Protein AF-A0A090X0Y0-F1 (afdb_monomer)

Foldseek 3Di:
DQDAPLLVVLLCQLLDDPPVSVVVSLVVLLLHLLQAPVSLVSLLVSVVVVNPSSLVSLVSLLLLVNQVVFDADDQKAKEFEDELEEFEDELCLQQNPVCLLCLLVLVVRLCCHRNNPVVSLVVLVVLCVVCVRHFYEYEHENYEYHPDKLELSSVLSQQLRGFADPDPVDPSGGAAGHYEYLQWYQPQVLVSNQQQLYFTFNQVQKDFDADPVRDGDADPVRHTDIDGNDDNPGGQMWMQRLVQQFIGRVPDTRDRNVVRNDQLSSSSNSVSGNLSVLSSVVSSVSSCVSVVHDRDPNGDDWDFDADPPFFAFLLQVLCQVFFDPDDPPTRGHFQTWTKGFAAEEEEEQSQLSVLLVLLVVSNQQAFDPSHLAYEYADAPCPVVCDPSCVVRVLVSQVSCVRNPHQYQADNVRLFDRWNFARQVLVLLLQQAQSHEYEYCTLLQAFQRHKGFHHHSNQSSCCGRHSMGIDGSFFEEEEAEDDDADPPDDVLQLLLLLLVQVCVVVVNDLPQAAGEYEYEPQQDARLRCSLNQSCSSLSNHRYYYYQHALVSSLVNLVSSLVVLVVCVVSVSQGPVRSSVSSNVVNVVNSVCCVVVVDHGRGIDPRHDHPYYGYRYSVVSDAGKDQDQPQVPPPPNSGHGSSDIDGPVVCVPVDDDQEAEAEDSSDGQVPVVVVVVVVLVVCCVVPVHDDDPHYYHYYYSGD

pLDDT: mean 91.59, std 5.93, range [47.84, 98.5]

Structure (mmCIF, N/CA/C/O backbone):
data_AF-A0A090X0Y0-F1
#
_entry.id   AF-A0A090X0Y0-F1
#
loop_
_atom_site.group_PDB
_atom_site.id
_atom_site.type_symbol
_atom_site.label_atom_id
_atom_site.label_alt_id
_atom_site.label_comp_id
_atom_site.label_asym_id
_atom_site.label_entity_id
_atom_site.label_seq_id
_atom_site.pdbx_PDB_ins_code
_atom_site.Cartn_x
_atom_site.Cartn_y
_atom_site.Cartn_z
_atom_site.occupancy
_atom_site.B_iso_or_equiv
_atom_site.auth_seq_id
_atom_site.auth_comp_id
_atom_site.auth_asym_id
_atom_site.auth_atom_id
_atom_site.pdbx_PDB_model_num
ATOM 1 N N . MET A 1 1 ? -15.970 -12.030 19.767 1.00 79.31 1 MET A N 1
ATOM 2 C CA . MET A 1 1 ? -15.749 -12.427 18.359 1.00 79.31 1 MET A CA 1
ATOM 3 C C . MET A 1 1 ? -15.443 -11.241 17.439 1.00 79.31 1 MET A C 1
ATOM 5 O O . MET A 1 1 ? -14.997 -11.491 16.335 1.00 79.31 1 MET A O 1
ATOM 9 N N . LYS A 1 2 ? -15.558 -9.979 17.900 1.00 79.19 2 LYS A N 1
ATOM 10 C CA . LYS A 1 2 ? -15.123 -8.739 17.215 1.00 79.19 2 LYS A CA 1
ATOM 11 C C . LYS A 1 2 ? -15.858 -8.368 15.909 1.00 79.19 2 LYS A C 1
ATOM 13 O O . LYS A 1 2 ? -15.887 -7.185 15.596 1.00 79.19 2 LYS A O 1
ATOM 18 N N . GLY A 1 3 ? -16.464 -9.317 15.192 1.00 86.75 3 GLY A N 1
ATOM 19 C CA . GLY A 1 3 ? -17.208 -9.067 13.952 1.00 86.75 3 GLY A CA 1
ATOM 20 C C . GLY A 1 3 ? -17.919 -10.309 13.392 1.00 86.75 3 GLY A C 1
ATOM 21 O O . GLY A 1 3 ? -17.989 -11.353 14.056 1.00 86.75 3 GLY A O 1
ATOM 22 N N . GLY A 1 4 ? -18.439 -10.194 12.167 1.00 87.75 4 GLY A N 1
ATOM 23 C CA . GLY A 1 4 ? -18.941 -11.314 11.360 1.00 87.75 4 GLY A CA 1
ATOM 24 C C . GLY A 1 4 ? -20.274 -11.877 11.854 1.00 87.75 4 GLY A C 1
ATOM 25 O O . GLY A 1 4 ? -21.105 -11.099 12.313 1.00 87.75 4 GLY A O 1
ATOM 26 N N . PRO A 1 5 ? -20.477 -13.213 11.858 1.00 89.00 5 PRO A N 1
ATOM 27 C CA . PRO A 1 5 ? -21.743 -13.826 12.287 1.00 89.00 5 PRO A CA 1
ATOM 28 C C . PRO A 1 5 ? -22.189 -13.429 13.702 1.00 89.00 5 PRO A C 1
ATOM 30 O O . PRO A 1 5 ? -23.363 -13.506 14.047 1.00 89.00 5 PRO A O 1
ATOM 33 N N . SER A 1 6 ? -21.249 -12.992 14.549 1.00 92.31 6 SER A N 1
ATOM 34 C CA . SER A 1 6 ? -21.590 -12.489 15.880 1.00 92.31 6 SER A CA 1
ATOM 35 C C . SER A 1 6 ? -22.345 -11.158 15.857 1.00 92.31 6 SER A C 1
ATOM 37 O O . SER A 1 6 ? -23.124 -10.918 16.772 1.00 92.31 6 SER A O 1
ATOM 39 N N . ILE A 1 7 ? -22.142 -10.312 14.841 1.00 94.00 7 ILE A N 1
ATOM 40 C CA . ILE A 1 7 ? -22.834 -9.024 14.701 1.00 94.00 7 ILE A CA 1
ATOM 41 C C . ILE A 1 7 ? -24.301 -9.245 14.353 1.00 94.00 7 ILE A C 1
ATOM 43 O O . ILE A 1 7 ? -25.148 -8.650 15.007 1.00 94.00 7 ILE A O 1
ATOM 47 N N . GLU A 1 8 ? -24.594 -10.155 13.424 1.00 91.50 8 GLU A N 1
ATOM 48 C CA . GLU A 1 8 ? -25.963 -10.542 13.061 1.00 91.50 8 GLU A CA 1
ATOM 49 C C . GLU A 1 8 ? -26.760 -10.972 14.301 1.00 91.50 8 GLU A C 1
ATOM 51 O O . GLU A 1 8 ? -27.770 -10.362 14.644 1.00 91.50 8 GLU A O 1
ATOM 56 N N . VAL A 1 9 ? -26.230 -11.934 15.066 1.00 94.56 9 VAL A N 1
ATOM 57 C CA . VAL A 1 9 ? -26.879 -12.406 16.299 1.00 94.56 9 VAL A CA 1
ATOM 58 C C . VAL A 1 9 ? -27.005 -11.285 17.333 1.00 94.56 9 VAL A C 1
ATOM 60 O O . VAL A 1 9 ? -28.025 -11.174 18.006 1.00 94.56 9 VAL A O 1
ATOM 63 N N . LEU A 1 10 ? -25.982 -10.443 17.495 1.00 96.19 10 LEU A N 1
ATOM 64 C CA . LEU A 1 10 ? -26.043 -9.334 18.445 1.00 96.19 10 LEU A CA 1
ATOM 65 C C . LEU A 1 10 ? -27.097 -8.293 18.054 1.00 96.19 10 LEU A C 1
ATOM 67 O O . LEU A 1 10 ? -27.764 -7.774 18.946 1.00 96.19 10 LEU A O 1
ATOM 71 N N . LEU A 1 11 ? -27.255 -7.991 16.764 1.00 95.94 11 LEU A N 1
ATOM 72 C CA . LEU A 1 11 ? -28.286 -7.081 16.265 1.00 95.94 11 LEU A CA 1
ATOM 73 C C . LEU A 1 11 ? -29.681 -7.666 16.484 1.00 95.94 11 LEU A C 1
ATOM 75 O O . LEU A 1 11 ? -30.538 -6.969 17.022 1.00 95.94 11 LEU A O 1
ATOM 79 N N . ASP A 1 12 ? -29.884 -8.947 16.174 1.00 95.19 12 ASP A N 1
ATOM 80 C CA . ASP A 1 12 ? -31.152 -9.640 16.424 1.00 95.19 12 ASP A CA 1
ATOM 81 C C . ASP A 1 12 ? -31.543 -9.595 17.905 1.00 95.19 12 ASP A C 1
ATOM 83 O O . ASP A 1 12 ? -32.683 -9.285 18.256 1.00 95.19 12 ASP A O 1
ATOM 87 N N . LEU A 1 13 ? -30.583 -9.857 18.796 1.00 96.75 13 LEU A N 1
ATOM 88 C CA . LEU A 1 13 ? -30.806 -9.803 20.239 1.00 96.75 13 LEU A CA 1
ATOM 89 C C . LEU A 1 13 ? -31.052 -8.371 20.733 1.00 96.75 13 LEU A C 1
ATOM 91 O O . LEU A 1 13 ? -31.944 -8.160 21.551 1.00 96.75 13 LEU A O 1
ATOM 95 N N . ALA A 1 14 ? -30.299 -7.386 20.234 1.00 96.56 14 ALA A N 1
ATOM 96 C CA . ALA A 1 14 ? -30.431 -5.979 20.618 1.00 96.56 14 ALA A CA 1
ATOM 97 C C . ALA A 1 14 ? -31.755 -5.351 20.158 1.00 96.56 14 ALA A C 1
ATOM 99 O O . ALA A 1 14 ? -32.269 -4.444 20.812 1.00 96.56 14 ALA A O 1
ATOM 100 N N . LEU A 1 15 ? -32.308 -5.826 19.041 1.00 95.12 15 LEU A N 1
ATOM 101 C CA . LEU A 1 15 ? -33.570 -5.348 18.477 1.00 95.12 15 LEU A CA 1
ATOM 102 C C . LEU A 1 15 ? -34.778 -6.215 18.877 1.00 95.12 15 LEU A C 1
ATOM 104 O O . LEU A 1 15 ? -35.900 -5.906 18.473 1.00 95.12 15 LEU A O 1
ATOM 108 N N . GLY A 1 16 ? -34.557 -7.269 19.668 1.00 93.00 16 GLY A N 1
ATOM 109 C CA . GLY A 1 16 ? -35.581 -8.199 20.139 1.00 93.00 16 GLY A CA 1
ATOM 110 C C . GLY A 1 16 ? -36.466 -7.668 21.276 1.00 93.00 16 GLY A C 1
ATOM 111 O O . GLY A 1 16 ? -36.312 -6.550 21.763 1.00 93.00 16 GLY A O 1
ATOM 112 N N . GLU A 1 17 ? -37.418 -8.501 21.713 1.00 91.50 17 GLU A N 1
ATOM 113 C CA . GLU A 1 17 ? -38.433 -8.127 22.715 1.00 91.50 17 GLU A CA 1
ATOM 114 C C . GLU A 1 17 ? -37.970 -8.283 24.178 1.00 91.50 17 GLU A C 1
ATOM 116 O O . GLU A 1 17 ? -38.522 -7.637 25.072 1.00 91.50 17 GLU A O 1
ATOM 121 N N . ASP A 1 18 ? -36.968 -9.130 24.452 1.00 95.50 18 ASP A N 1
ATOM 122 C CA . ASP A 1 18 ? -36.438 -9.317 25.809 1.00 95.50 18 ASP A CA 1
ATOM 123 C C . ASP A 1 18 ? -35.513 -8.153 26.183 1.00 95.50 18 ASP A C 1
ATOM 125 O O . ASP A 1 18 ? -34.353 -8.093 25.775 1.00 95.50 18 ASP A O 1
ATOM 129 N N . ALA A 1 19 ? -36.030 -7.230 26.994 1.00 92.44 19 ALA A N 1
ATOM 130 C CA . ALA A 1 19 ? -35.329 -6.006 27.369 1.00 92.44 19 ALA A CA 1
ATOM 131 C C . ALA A 1 19 ? -33.982 -6.239 28.081 1.00 92.44 19 ALA A C 1
ATOM 133 O O . ALA A 1 19 ? -33.078 -5.414 27.943 1.00 92.44 19 ALA A O 1
ATOM 134 N N . ALA A 1 20 ? -33.831 -7.327 28.847 1.00 94.94 20 ALA A N 1
ATOM 135 C CA . ALA A 1 20 ? -32.579 -7.607 29.550 1.00 94.94 20 ALA A CA 1
ATOM 136 C C . ALA A 1 20 ? -31.503 -8.071 28.563 1.00 94.94 20 ALA A C 1
ATOM 138 O O . ALA A 1 20 ? -30.387 -7.549 28.564 1.00 94.94 20 ALA A O 1
ATOM 139 N N . ILE A 1 21 ? -31.870 -8.993 27.672 1.00 96.50 21 ILE A N 1
ATOM 140 C CA . ILE A 1 21 ? -30.974 -9.501 26.629 1.00 96.50 21 ILE A CA 1
ATOM 141 C C . ILE A 1 21 ? -30.626 -8.392 25.631 1.00 96.50 21 ILE A C 1
ATOM 143 O O . ILE A 1 21 ? -29.461 -8.250 25.255 1.00 96.50 21 ILE A O 1
ATOM 147 N N . ALA A 1 22 ? -31.604 -7.567 25.253 1.00 96.31 22 ALA A N 1
ATOM 148 C CA . ALA A 1 22 ? -31.400 -6.453 24.340 1.00 96.31 22 ALA A CA 1
ATOM 149 C C . ALA A 1 22 ? -30.392 -5.433 24.891 1.00 96.31 22 ALA A C 1
ATOM 151 O O . ALA A 1 22 ? -29.490 -5.001 24.172 1.00 96.31 22 ALA A O 1
ATOM 152 N N . ALA A 1 23 ? -30.487 -5.096 26.182 1.00 95.69 23 ALA A N 1
ATOM 153 C CA . ALA A 1 23 ? -29.551 -4.184 26.837 1.00 95.69 23 ALA A CA 1
ATOM 154 C C . ALA A 1 23 ? -28.119 -4.752 26.901 1.00 95.69 23 ALA A C 1
ATOM 156 O O . ALA A 1 23 ? -27.151 -4.032 26.635 1.00 95.69 23 ALA A O 1
ATOM 157 N N . ASP A 1 24 ? -27.970 -6.043 27.211 1.00 97.06 24 ASP A N 1
ATOM 158 C CA . ASP A 1 24 ? -26.662 -6.706 27.237 1.00 97.06 24 ASP A CA 1
ATOM 159 C C . ASP A 1 24 ? -26.039 -6.794 25.835 1.00 97.06 24 ASP A C 1
ATOM 161 O O . ASP A 1 24 ? -24.852 -6.493 25.662 1.00 97.06 24 ASP A O 1
ATOM 165 N N . ALA A 1 25 ? -26.837 -7.125 24.816 1.00 97.12 25 ALA A N 1
ATOM 166 C CA . ALA A 1 25 ? -26.396 -7.150 23.424 1.00 97.12 25 ALA A CA 1
ATOM 167 C C . ALA A 1 25 ? -25.976 -5.752 22.942 1.00 97.12 25 ALA A C 1
ATOM 169 O O . ALA A 1 25 ? -24.891 -5.593 22.374 1.00 97.12 25 ALA A O 1
ATOM 170 N N . ALA A 1 26 ? -26.766 -4.720 23.256 1.00 96.81 26 ALA A N 1
ATOM 171 C CA . ALA A 1 26 ? -26.442 -3.335 22.936 1.00 96.81 26 ALA A CA 1
ATOM 172 C C . ALA A 1 26 ? -25.115 -2.900 23.574 1.00 96.81 26 ALA A C 1
ATOM 174 O O . ALA A 1 26 ? -24.268 -2.300 22.913 1.00 96.81 26 ALA A O 1
ATOM 175 N N . LYS A 1 27 ? -24.875 -3.260 24.842 1.00 96.56 27 LYS A N 1
ATOM 176 C CA . LYS A 1 27 ? -23.608 -2.968 25.530 1.00 96.56 27 LYS A CA 1
ATOM 177 C C . LYS A 1 27 ? -22.401 -3.568 24.805 1.00 96.56 27 LYS A C 1
ATOM 179 O O . LYS A 1 27 ? -21.358 -2.918 24.740 1.00 96.56 27 LYS A O 1
ATOM 184 N N . VAL A 1 28 ? -22.530 -4.778 24.259 1.00 96.06 28 VAL A N 1
ATOM 185 C CA . VAL A 1 28 ? -21.469 -5.404 23.457 1.00 96.06 28 VAL A CA 1
ATOM 186 C C . VAL A 1 28 ? -21.322 -4.691 22.112 1.00 96.06 28 VAL A C 1
ATOM 188 O O . VAL A 1 28 ? -20.202 -4.322 21.761 1.00 96.06 28 VAL A O 1
ATOM 191 N N . LEU A 1 29 ? -22.418 -4.427 21.395 1.00 96.38 29 LEU A N 1
ATOM 192 C CA . LEU A 1 29 ? -22.418 -3.737 20.096 1.00 96.38 29 LEU A CA 1
ATOM 193 C C . LEU A 1 29 ? -21.731 -2.368 20.140 1.00 96.38 29 LEU A C 1
ATOM 195 O O . LEU A 1 29 ? -20.965 -2.050 19.234 1.00 96.38 29 LEU A O 1
ATOM 199 N N . LYS A 1 30 ? -21.893 -1.602 21.225 1.00 96.19 30 LYS A N 1
ATOM 200 C CA . LYS A 1 30 ? -21.203 -0.310 21.428 1.00 96.19 30 LYS A CA 1
ATOM 201 C C . LYS A 1 30 ? -19.676 -0.397 21.454 1.00 96.19 30 LYS A C 1
ATOM 203 O O . LYS A 1 30 ? -19.008 0.628 21.397 1.00 96.19 30 LYS A O 1
ATOM 208 N N . THR A 1 31 ? -19.116 -1.600 21.583 1.00 94.00 31 THR A N 1
ATOM 209 C CA . THR A 1 31 ? -17.665 -1.855 21.548 1.00 94.00 31 THR A CA 1
ATOM 210 C C . THR A 1 31 ? -17.191 -2.434 20.212 1.00 94.00 31 THR A C 1
ATOM 212 O O . THR A 1 31 ? -15.993 -2.651 20.037 1.00 94.00 31 THR A O 1
ATOM 215 N N . GLN A 1 32 ? -18.110 -2.715 19.282 1.00 94.31 32 GLN A N 1
ATOM 216 C CA . GLN A 1 32 ? -17.809 -3.295 17.974 1.00 94.31 32 GLN A CA 1
ATOM 217 C C . GLN A 1 32 ? -17.680 -2.199 16.911 1.00 94.31 32 GLN A C 1
ATOM 219 O O . GLN A 1 32 ? -18.336 -1.164 16.993 1.00 94.31 32 GLN A O 1
ATOM 224 N N . VAL A 1 33 ? -16.829 -2.448 15.913 1.00 93.19 33 VAL A N 1
ATOM 225 C CA . VAL A 1 33 ? -16.537 -1.502 14.816 1.00 93.19 33 VAL A CA 1
ATOM 226 C C . VAL A 1 33 ? -16.743 -2.099 13.426 1.00 93.19 33 VAL A C 1
ATOM 228 O O . VAL A 1 33 ? -16.936 -1.352 12.474 1.00 93.19 33 VAL A O 1
ATOM 231 N N . PHE A 1 34 ? -16.723 -3.427 13.296 1.00 93.00 34 PHE A N 1
ATOM 232 C CA . PHE A 1 34 ? -16.919 -4.126 12.025 1.00 93.00 34 PHE A CA 1
ATOM 233 C C . PHE A 1 34 ? -18.411 -4.319 11.736 1.00 93.00 34 PHE A C 1
ATOM 235 O O . PHE A 1 34 ? -18.904 -5.444 11.722 1.00 93.00 34 PHE A O 1
ATOM 242 N N . LEU A 1 35 ? -19.118 -3.198 11.583 1.00 91.62 35 LEU A N 1
ATOM 243 C CA . LEU A 1 35 ? -20.487 -3.146 11.078 1.00 91.62 35 LEU A CA 1
ATOM 244 C C . LEU A 1 35 ? -20.434 -2.651 9.631 1.00 91.62 35 LEU A C 1
ATOM 246 O O . LEU A 1 35 ? -19.847 -1.601 9.353 1.00 91.62 35 LEU A O 1
ATOM 250 N N . TYR A 1 36 ? -21.036 -3.415 8.728 1.00 89.62 36 TYR A N 1
ATOM 251 C CA . TYR A 1 36 ? -21.059 -3.138 7.294 1.00 89.62 36 TYR A CA 1
ATOM 252 C C . TYR A 1 36 ? -22.381 -2.478 6.877 1.00 89.62 36 TYR A C 1
ATOM 254 O O . TYR A 1 36 ? -23.252 -2.187 7.697 1.00 89.62 36 TYR A O 1
ATOM 262 N N . GLU A 1 37 ? -22.538 -2.204 5.585 1.00 86.44 37 GLU A N 1
ATOM 263 C CA . GLU A 1 37 ? -23.685 -1.493 5.017 1.00 86.44 37 GLU A CA 1
ATOM 264 C C . GLU A 1 37 ? -25.023 -2.149 5.388 1.00 86.44 37 GLU A C 1
ATOM 266 O O . GLU A 1 37 ? -25.970 -1.448 5.747 1.00 86.44 37 GLU A O 1
ATOM 271 N N . ALA A 1 38 ? -25.097 -3.483 5.352 1.00 88.50 38 ALA A N 1
ATOM 272 C CA . ALA A 1 38 ? -26.302 -4.227 5.719 1.00 88.50 38 ALA A CA 1
ATOM 273 C C . ALA A 1 38 ? -26.652 -4.069 7.210 1.00 88.50 38 ALA A C 1
ATOM 275 O O . ALA A 1 38 ? -27.807 -3.805 7.547 1.00 88.50 38 ALA A O 1
ATOM 276 N N . ASP A 1 39 ? -25.652 -4.148 8.091 1.00 92.88 39 ASP A N 1
ATOM 277 C CA . ASP A 1 39 ? -25.814 -3.971 9.539 1.00 92.88 39 ASP A CA 1
ATOM 278 C C . ASP A 1 39 ? -26.320 -2.559 9.866 1.00 92.88 39 ASP A C 1
ATOM 280 O O . ASP A 1 39 ? -27.247 -2.365 10.657 1.00 92.88 39 ASP A O 1
ATOM 284 N N . MET A 1 40 ? -25.746 -1.554 9.199 1.00 92.50 40 MET A N 1
ATOM 285 C CA . MET A 1 40 ? -26.144 -0.158 9.367 1.00 92.50 40 MET A CA 1
ATOM 286 C C . MET A 1 40 ? -27.544 0.120 8.820 1.00 92.50 40 MET A C 1
ATOM 288 O O . MET A 1 40 ? -28.292 0.876 9.440 1.00 92.50 40 MET A O 1
ATOM 292 N N . ALA A 1 41 ? -27.935 -0.520 7.715 1.00 93.19 41 ALA A N 1
ATOM 293 C CA . ALA A 1 41 ? -29.291 -0.424 7.184 1.00 93.19 41 ALA A CA 1
ATOM 294 C C . ALA A 1 41 ? -30.330 -1.032 8.144 1.00 93.19 41 ALA A C 1
ATOM 296 O O . ALA A 1 41 ? -31.419 -0.476 8.307 1.00 93.19 41 ALA A O 1
ATOM 297 N N . LEU A 1 42 ? -30.005 -2.140 8.822 1.00 94.75 42 LEU A N 1
ATOM 298 C CA . LEU A 1 42 ? -30.867 -2.721 9.859 1.00 94.75 42 LEU A CA 1
ATOM 299 C C . LEU A 1 42 ? -31.067 -1.751 11.032 1.00 94.75 42 LEU A C 1
ATOM 301 O O . LEU A 1 42 ? -32.206 -1.510 11.441 1.00 94.75 42 LEU A O 1
ATOM 305 N N . LEU A 1 43 ? -29.984 -1.141 11.526 1.00 96.31 43 LEU A N 1
ATOM 306 C CA . LEU A 1 43 ? -30.052 -0.132 12.588 1.00 96.31 43 LEU A CA 1
ATOM 307 C C . LEU A 1 43 ? -30.850 1.107 12.166 1.00 96.31 43 LEU A C 1
ATOM 309 O O . LEU A 1 43 ? -31.672 1.596 12.941 1.00 96.31 43 LEU A O 1
ATOM 313 N N . GLU A 1 44 ? -30.657 1.594 10.938 1.00 97.06 44 GLU A N 1
ATOM 314 C CA . GLU A 1 44 ? -31.409 2.723 10.387 1.00 97.06 44 GLU A CA 1
ATOM 315 C C . GLU A 1 44 ? -32.913 2.422 10.320 1.00 97.06 44 GLU A C 1
ATOM 317 O O . GLU A 1 44 ? -33.732 3.239 10.748 1.00 97.06 44 GLU A O 1
ATOM 322 N N . ASN A 1 45 ? -33.289 1.241 9.826 1.00 97.06 45 ASN A N 1
ATOM 323 C CA . ASN A 1 45 ? -34.686 0.823 9.742 1.00 97.06 45 ASN A CA 1
ATOM 324 C C . ASN A 1 45 ? -35.328 0.710 11.131 1.00 97.06 45 ASN A C 1
ATOM 326 O O . ASN A 1 45 ? -36.434 1.211 11.343 1.00 97.06 45 ASN A O 1
ATOM 330 N N . ALA A 1 46 ? -34.626 0.108 12.094 1.00 96.75 46 ALA A N 1
ATOM 331 C CA . ALA A 1 46 ? -35.105 -0.008 13.468 1.00 96.75 46 ALA A CA 1
ATOM 332 C C . ALA A 1 46 ? -35.238 1.362 14.155 1.00 96.75 46 ALA A C 1
ATOM 334 O O . ALA A 1 46 ? -36.225 1.618 14.849 1.00 96.75 46 ALA A O 1
ATOM 335 N N . TYR A 1 47 ? -34.287 2.269 13.922 1.00 97.31 47 TYR A N 1
ATOM 336 C CA . TYR A 1 47 ? -34.349 3.646 14.406 1.00 97.31 47 TYR A CA 1
ATOM 337 C C . TYR A 1 47 ? -35.560 4.395 13.839 1.00 97.31 47 TYR A C 1
ATOM 339 O O . TYR A 1 47 ? -36.335 4.975 14.601 1.00 97.31 47 TYR A O 1
ATOM 347 N N . LYS A 1 48 ? -35.792 4.310 12.522 1.00 96.38 48 LYS A N 1
ATOM 348 C CA . LYS A 1 48 ? -36.968 4.902 11.859 1.00 96.38 48 LYS A CA 1
ATOM 349 C C . LYS A 1 48 ? -38.291 4.303 12.348 1.00 96.38 48 LYS A C 1
ATOM 351 O O . LYS A 1 48 ? -39.305 4.995 12.346 1.00 96.38 48 LYS A O 1
ATOM 356 N N . ALA A 1 49 ? -38.281 3.051 12.805 1.00 96.44 49 ALA A N 1
ATOM 357 C CA . ALA A 1 49 ? -39.423 2.398 13.446 1.00 96.44 49 ALA A CA 1
ATOM 358 C C . ALA A 1 49 ? -39.621 2.792 14.928 1.00 96.44 49 ALA A C 1
ATOM 360 O O . ALA A 1 49 ? -40.577 2.340 15.556 1.00 96.44 49 ALA A O 1
ATOM 361 N N . GLY A 1 50 ? -38.753 3.637 15.496 1.00 95.62 50 GLY A N 1
ATOM 362 C CA . GLY A 1 50 ? -38.856 4.128 16.872 1.00 95.62 50 GLY A CA 1
ATOM 363 C C . GLY A 1 50 ? -38.234 3.214 17.931 1.00 95.62 50 GLY A C 1
ATOM 364 O O . GLY A 1 50 ? -38.559 3.357 19.110 1.00 95.62 50 GLY A O 1
ATOM 365 N N . ASN A 1 51 ? -37.354 2.279 17.550 1.00 95.94 51 ASN A N 1
ATOM 366 C CA . ASN A 1 51 ? -36.677 1.404 18.507 1.00 95.94 51 ASN A CA 1
ATOM 367 C C . ASN A 1 51 ? -35.682 2.211 19.383 1.00 95.94 51 ASN A C 1
ATOM 369 O O . ASN A 1 51 ? -34.760 2.840 18.848 1.00 95.94 51 ASN A O 1
ATOM 373 N N . PRO A 1 52 ? -35.824 2.193 20.725 1.00 95.25 52 PRO A N 1
ATOM 374 C CA . PRO A 1 52 ? -34.975 2.980 21.618 1.00 95.25 52 PRO A CA 1
ATOM 375 C C . PRO A 1 52 ? -33.522 2.487 21.667 1.00 95.25 52 PRO A C 1
ATOM 377 O O . PRO A 1 52 ? -32.617 3.311 21.777 1.00 95.25 52 PRO A O 1
ATOM 380 N N . ILE A 1 53 ? -33.283 1.179 21.533 1.00 96.75 53 ILE A N 1
ATOM 381 C CA . ILE A 1 53 ? -31.936 0.592 21.512 1.00 96.75 53 ILE A CA 1
ATOM 382 C C . ILE A 1 53 ? -31.205 0.979 20.226 1.00 96.75 53 ILE A C 1
ATOM 384 O O . ILE A 1 53 ? -30.037 1.351 20.274 1.00 96.75 53 ILE A O 1
ATOM 388 N N . ALA A 1 54 ? -31.892 0.967 19.080 1.00 97.31 54 ALA A N 1
ATOM 389 C CA . ALA A 1 54 ? -31.307 1.417 17.817 1.00 97.31 54 ALA A CA 1
ATOM 390 C C . ALA A 1 54 ? -30.853 2.884 17.900 1.00 97.31 54 ALA A C 1
ATOM 392 O O . ALA A 1 54 ? -29.736 3.212 17.499 1.00 97.31 54 ALA A O 1
ATOM 393 N N . LYS A 1 55 ? -31.681 3.755 18.495 1.00 97.31 55 LYS A N 1
ATOM 394 C CA . LYS A 1 55 ? -31.306 5.148 18.772 1.00 97.31 55 LYS A CA 1
ATOM 395 C C . LYS A 1 55 ? -30.073 5.233 19.678 1.00 97.31 55 LYS A C 1
ATOM 397 O O . LYS A 1 55 ? -29.130 5.943 19.352 1.00 97.31 55 LYS A O 1
ATOM 402 N N . GLU A 1 56 ? -30.063 4.487 20.781 1.00 97.38 56 GLU A N 1
ATOM 403 C CA . GLU A 1 56 ? -28.952 4.462 21.740 1.00 97.38 56 GLU A CA 1
ATOM 404 C C . GLU A 1 56 ? -27.631 3.981 21.106 1.00 97.38 56 GLU A C 1
ATOM 406 O O . GLU A 1 56 ? -26.557 4.512 21.407 1.00 97.38 56 GLU A O 1
ATOM 411 N N . LEU A 1 57 ? -27.693 2.985 20.218 1.00 97.88 57 LEU A N 1
ATOM 412 C CA . LEU A 1 57 ? -26.539 2.491 19.464 1.00 97.88 57 LEU A CA 1
ATOM 413 C C . LEU A 1 57 ? -26.009 3.550 18.495 1.00 97.88 57 LEU A C 1
ATOM 415 O O . LEU A 1 57 ? -24.812 3.830 18.504 1.00 97.88 57 LEU A O 1
ATOM 419 N N . LEU A 1 58 ? -26.885 4.185 17.713 1.00 97.94 58 LEU A N 1
ATOM 420 C CA . LEU A 1 58 ? -26.500 5.255 16.790 1.00 97.94 58 LEU A CA 1
ATOM 421 C C . LEU A 1 58 ? -25.895 6.455 17.532 1.00 97.94 58 LEU A C 1
ATOM 423 O O . LEU A 1 58 ? -24.880 6.995 17.096 1.00 97.94 58 LEU A O 1
ATOM 427 N N . GLU A 1 59 ? -26.455 6.845 18.679 1.00 97.50 59 GLU A N 1
ATOM 428 C CA . GLU A 1 59 ? -25.895 7.909 19.520 1.00 97.50 59 GLU A CA 1
ATOM 429 C C . GLU A 1 59 ? -24.499 7.525 20.037 1.00 97.50 59 GLU A C 1
ATOM 431 O O . GLU A 1 59 ? -23.563 8.320 19.931 1.00 97.50 59 GLU A O 1
ATOM 436 N N . SER A 1 60 ? -24.313 6.287 20.505 1.00 97.81 60 SER A N 1
ATOM 437 C CA . SER A 1 60 ? -23.004 5.771 20.933 1.00 97.81 60 SER A CA 1
ATOM 438 C C . SER A 1 60 ? -21.971 5.770 19.795 1.00 97.81 60 SER A C 1
ATOM 440 O O . SER A 1 60 ? -20.831 6.208 19.981 1.00 97.81 60 SER A O 1
ATOM 442 N N . TYR A 1 61 ? -22.371 5.350 18.593 1.00 97.50 61 TYR A N 1
ATOM 443 C CA . TYR A 1 61 ? -21.514 5.364 17.409 1.00 97.50 61 TYR A CA 1
ATOM 444 C C . TYR A 1 61 ? -21.197 6.779 16.925 1.00 97.50 61 TYR A C 1
ATOM 446 O O . TYR A 1 61 ? -20.059 7.031 16.534 1.00 97.50 61 TYR A O 1
ATOM 454 N N . SER A 1 62 ? -22.131 7.730 17.033 1.00 96.19 62 SER A N 1
ATOM 455 C CA . SER A 1 62 ? -21.879 9.141 16.704 1.00 96.19 62 SER A CA 1
ATOM 456 C C . SER A 1 62 ? -20.793 9.776 17.584 1.00 96.19 62 SER A C 1
ATOM 458 O O . SER A 1 62 ? -20.028 10.623 17.123 1.00 96.19 62 SER A O 1
ATOM 460 N N . GLN A 1 63 ? -20.676 9.320 18.836 1.00 96.56 63 GLN A N 1
ATOM 461 C CA . GLN A 1 63 ? -19.644 9.735 19.793 1.00 96.56 63 GLN A CA 1
ATOM 462 C C . GLN A 1 63 ? -18.407 8.822 19.774 1.00 96.56 63 GLN A C 1
ATOM 464 O O . GLN A 1 63 ? -17.501 8.992 20.593 1.00 96.56 63 GLN A O 1
ATOM 469 N N . ALA A 1 64 ? -18.383 7.833 18.871 1.00 96.44 64 ALA A N 1
ATOM 470 C CA . ALA A 1 64 ? -17.361 6.798 18.763 1.00 96.44 64 ALA A CA 1
ATOM 471 C C . ALA A 1 64 ? -16.935 6.229 20.133 1.00 96.44 64 ALA A C 1
ATOM 473 O O . ALA A 1 64 ? -15.747 6.147 20.461 1.00 96.44 64 ALA A O 1
ATOM 474 N N . GLU A 1 65 ? -17.912 5.837 20.964 1.00 95.94 65 GLU A N 1
ATOM 475 C CA . GLU A 1 65 ? -17.650 5.345 22.325 1.00 95.94 65 GLU A CA 1
ATOM 476 C C . GLU A 1 65 ? -16.725 4.120 22.366 1.00 95.94 65 GLU A C 1
ATOM 478 O O . GLU A 1 65 ? -15.961 3.963 23.319 1.00 95.94 65 GLU A O 1
ATOM 483 N N . PHE A 1 66 ? -16.740 3.285 21.321 1.00 94.38 66 PHE A N 1
ATOM 484 C CA . PHE A 1 66 ? -15.813 2.159 21.147 1.00 94.38 66 PHE A CA 1
ATOM 485 C C . PHE A 1 66 ? -14.336 2.590 21.128 1.00 94.38 66 PHE A C 1
ATOM 487 O O . PHE A 1 66 ? -13.465 1.775 21.418 1.00 94.38 66 PHE A O 1
ATOM 494 N N . PHE A 1 67 ? -14.044 3.851 20.790 1.00 95.94 67 PHE A N 1
ATOM 495 C CA . PHE A 1 67 ? -12.699 4.421 20.749 1.00 95.94 67 PHE A CA 1
ATOM 496 C C . PHE A 1 67 ? -12.417 5.319 21.958 1.00 95.94 67 PHE A C 1
ATOM 498 O O . PHE A 1 67 ? -11.363 5.204 22.585 1.00 95.94 67 PHE A O 1
ATOM 505 N N . THR A 1 68 ? -13.353 6.199 22.328 1.00 94.88 68 THR A N 1
ATOM 506 C CA . THR A 1 68 ? -13.144 7.155 23.434 1.00 94.88 68 THR A CA 1
ATOM 507 C C . THR A 1 68 ? -13.032 6.475 24.794 1.00 94.88 68 THR A C 1
ATOM 509 O O . THR A 1 68 ? -12.338 6.990 25.669 1.00 94.88 68 THR A O 1
ATOM 512 N N . LYS A 1 69 ? -13.642 5.294 24.961 1.00 95.12 69 LYS A N 1
ATOM 513 C CA . LYS A 1 69 ? -13.550 4.482 26.185 1.00 95.12 69 LYS A CA 1
ATOM 514 C C . LYS A 1 69 ? -12.313 3.576 26.237 1.00 95.12 69 LYS A C 1
ATOM 516 O O . LYS A 1 69 ? -12.132 2.881 27.237 1.00 95.12 69 LYS A O 1
ATOM 521 N N . LEU A 1 70 ? -11.467 3.558 25.200 1.00 94.25 70 LEU A N 1
ATOM 522 C CA . LEU A 1 70 ? -10.192 2.836 25.248 1.00 94.25 70 LEU A CA 1
ATOM 523 C C . LEU A 1 70 ? -9.205 3.529 26.201 1.00 94.25 70 LEU A C 1
ATOM 525 O O . LEU A 1 70 ? -9.228 4.762 26.298 1.00 94.25 70 LEU A O 1
ATOM 529 N N . PRO A 1 71 ? -8.300 2.769 26.851 1.00 93.25 71 PRO A N 1
ATOM 530 C CA . PRO A 1 71 ? -7.206 3.341 27.629 1.00 93.25 71 PRO A CA 1
ATOM 531 C C . PRO A 1 71 ? -6.374 4.325 26.803 1.00 93.25 71 PRO A C 1
ATOM 533 O O . PRO A 1 71 ? -6.203 4.151 25.596 1.00 93.25 71 PRO A O 1
ATOM 536 N N . ASP A 1 72 ? -5.840 5.356 27.452 1.00 92.62 72 ASP A N 1
ATOM 537 C CA . ASP A 1 72 ? -4.902 6.263 26.797 1.00 92.62 72 ASP A CA 1
ATOM 538 C C . ASP A 1 72 ? -3.544 5.594 26.563 1.00 92.62 72 ASP A C 1
ATOM 540 O O . ASP A 1 72 ? -3.161 4.646 27.251 1.00 92.62 72 ASP A O 1
ATOM 544 N N . VAL A 1 73 ? -2.814 6.101 25.568 1.00 93.88 73 VAL A N 1
ATOM 545 C CA . VAL A 1 73 ? -1.474 5.611 25.232 1.00 93.88 73 VAL A CA 1
ATOM 546 C C . VAL A 1 73 ? -0.522 5.856 26.403 1.00 93.88 73 VAL A C 1
ATOM 548 O O . VAL A 1 73 ? -0.510 6.940 26.985 1.00 93.88 73 VAL A O 1
ATOM 551 N N . GLU A 1 74 ? 0.306 4.858 26.715 1.00 93.75 74 GLU A N 1
ATOM 552 C CA . GLU A 1 74 ? 1.345 4.952 27.742 1.00 93.75 74 GLU A CA 1
ATOM 553 C C . GLU A 1 74 ? 2.247 6.176 27.505 1.00 93.75 74 GLU A C 1
ATOM 555 O O . GLU A 1 74 ? 2.776 6.370 26.408 1.00 93.75 74 GLU A O 1
ATOM 560 N N . GLU A 1 75 ? 2.441 7.010 28.536 1.00 96.12 75 GLU A N 1
ATOM 561 C CA . GLU A 1 75 ? 3.293 8.205 28.424 1.00 96.12 75 GLU A CA 1
ATOM 562 C C . GLU A 1 75 ? 4.762 7.831 28.182 1.00 96.12 75 GLU A C 1
ATOM 564 O O . GLU A 1 75 ? 5.450 8.498 27.410 1.00 96.12 75 GLU A O 1
ATOM 569 N N . LYS A 1 76 ? 5.237 6.761 28.828 1.00 96.88 76 LYS A N 1
ATOM 570 C CA . LYS A 1 76 ? 6.602 6.248 28.705 1.00 96.88 76 LYS A CA 1
ATOM 571 C C . LYS A 1 76 ? 6.560 4.792 28.277 1.00 96.88 76 LYS A C 1
ATOM 573 O O . LYS A 1 76 ? 5.934 3.981 28.949 1.00 96.88 76 LYS A O 1
ATOM 578 N N . ILE A 1 77 ? 7.250 4.483 27.187 1.00 96.62 77 ILE A N 1
ATOM 579 C CA . ILE A 1 77 ? 7.443 3.122 26.695 1.00 96.62 77 ILE A CA 1
ATOM 580 C C . ILE A 1 77 ? 8.935 2.820 26.808 1.00 96.62 77 ILE A C 1
ATOM 582 O O . ILE A 1 77 ? 9.748 3.420 26.101 1.00 96.62 77 ILE A O 1
ATOM 586 N N . GLU A 1 78 ? 9.289 1.910 27.712 1.00 97.50 78 GLU A N 1
ATOM 587 C CA . GLU A 1 78 ? 10.665 1.441 27.871 1.00 97.50 78 GLU A CA 1
ATOM 588 C C . GLU A 1 78 ? 10.996 0.419 26.783 1.00 97.50 78 GLU A C 1
ATOM 590 O O . GLU A 1 78 ? 10.233 -0.522 26.526 1.00 97.50 78 GLU A O 1
ATOM 595 N N . ILE A 1 79 ? 12.142 0.609 26.133 1.00 97.62 79 ILE A N 1
ATOM 596 C CA . ILE A 1 79 ? 12.600 -0.238 25.037 1.00 97.62 79 ILE A CA 1
ATOM 597 C C . ILE A 1 79 ? 14.044 -0.695 25.242 1.00 97.62 79 ILE A C 1
ATOM 599 O O . ILE A 1 79 ? 14.838 -0.026 25.904 1.00 97.62 79 ILE A O 1
ATOM 603 N N . VAL A 1 80 ? 14.392 -1.827 24.637 1.00 98.19 80 VAL A N 1
ATOM 604 C CA . VAL A 1 80 ? 15.770 -2.311 24.505 1.00 98.19 80 VAL A CA 1
ATOM 605 C C . VAL A 1 80 ? 16.111 -2.499 23.029 1.00 98.19 80 VAL A C 1
ATOM 607 O O . VAL A 1 80 ? 15.293 -3.006 22.261 1.00 98.19 80 VAL A O 1
ATOM 610 N N . THR A 1 81 ? 17.286 -2.051 22.600 1.00 98.31 81 THR A N 1
ATOM 611 C CA . THR A 1 81 ? 17.695 -2.099 21.191 1.00 98.31 81 THR A CA 1
ATOM 612 C C . THR A 1 81 ? 18.220 -3.477 20.784 1.00 98.31 81 THR A C 1
ATOM 614 O O . THR A 1 81 ? 18.919 -4.141 21.550 1.00 98.31 81 THR A O 1
ATOM 617 N N . TYR A 1 82 ? 17.929 -3.887 19.549 1.00 98.19 82 TYR A N 1
ATOM 618 C CA . TYR A 1 82 ? 18.546 -5.036 18.885 1.00 98.19 82 TYR A CA 1
ATOM 619 C C . TYR A 1 82 ? 18.885 -4.671 17.438 1.00 98.19 82 TYR A C 1
ATOM 621 O O . TYR A 1 82 ? 17.988 -4.419 16.627 1.00 98.19 82 TYR A O 1
ATOM 629 N N . ILE A 1 83 ? 20.177 -4.625 17.110 1.00 97.69 83 ILE A N 1
ATOM 630 C CA . ILE A 1 83 ? 20.642 -4.376 15.741 1.00 97.69 83 ILE A CA 1
ATOM 631 C C . ILE A 1 83 ? 20.486 -5.668 14.940 1.00 97.69 83 ILE A C 1
ATOM 633 O O . ILE A 1 83 ? 21.205 -6.636 15.166 1.00 97.69 83 ILE A O 1
ATOM 637 N N . ALA A 1 84 ? 19.545 -5.674 13.997 1.00 95.31 84 ALA A N 1
ATOM 638 C CA . ALA A 1 84 ? 19.267 -6.826 13.142 1.00 95.31 84 ALA A CA 1
ATOM 639 C C . ALA A 1 84 ? 20.209 -6.920 11.932 1.00 95.31 84 ALA A C 1
ATOM 641 O O . ALA A 1 84 ? 20.310 -7.974 11.313 1.00 95.31 84 ALA A O 1
ATOM 642 N N . GLY A 1 85 ? 20.886 -5.829 11.579 1.00 92.31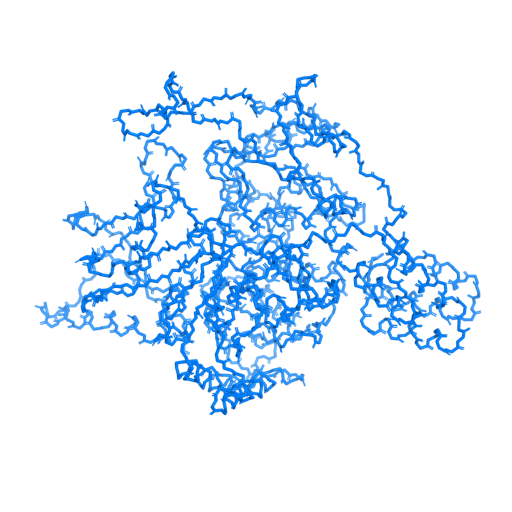 85 GLY A N 1
ATOM 643 C CA . GLY A 1 85 ? 21.796 -5.769 10.441 1.00 92.31 85 GLY A CA 1
ATOM 644 C C . GLY A 1 85 ? 22.402 -4.380 10.266 1.00 92.31 85 GLY A C 1
ATOM 645 O O . GLY A 1 85 ? 21.884 -3.397 10.804 1.00 92.31 85 GLY A O 1
ATOM 646 N N . VAL A 1 86 ? 23.507 -4.320 9.519 1.00 90.62 86 VAL A N 1
ATOM 647 C CA . VAL A 1 86 ? 24.169 -3.074 9.107 1.00 90.62 86 VAL A CA 1
ATOM 648 C C . VAL A 1 86 ? 23.914 -2.850 7.617 1.00 90.62 86 VAL A C 1
ATOM 650 O O . VAL A 1 86 ? 24.139 -3.759 6.821 1.00 90.62 86 VAL A O 1
ATOM 653 N N . GLY A 1 87 ? 23.481 -1.646 7.250 1.00 87.00 87 GLY A N 1
ATOM 654 C CA . GLY A 1 87 ? 22.971 -1.314 5.923 1.00 87.00 87 GLY A CA 1
ATOM 655 C C . GLY A 1 87 ? 21.452 -1.455 5.830 1.00 87.00 87 GLY A C 1
ATOM 656 O O . GLY A 1 87 ? 20.754 -1.575 6.842 1.00 87.00 87 GLY A O 1
ATOM 657 N N . ASP A 1 88 ? 20.928 -1.379 4.609 1.00 87.06 88 ASP A N 1
ATOM 658 C CA . ASP A 1 88 ? 19.497 -1.535 4.365 1.00 87.06 88 ASP A CA 1
ATOM 659 C C . ASP A 1 88 ? 19.042 -2.959 4.732 1.00 87.06 88 ASP A C 1
ATOM 661 O O . ASP A 1 88 ? 19.591 -3.954 4.257 1.00 87.06 88 ASP A O 1
ATOM 665 N N . ILE A 1 89 ? 18.005 -3.065 5.568 1.00 91.00 89 ILE A N 1
ATOM 666 C CA . ILE A 1 89 ? 17.366 -4.347 5.882 1.00 91.00 89 ILE A CA 1
ATOM 667 C C . ILE A 1 89 ? 16.199 -4.540 4.926 1.00 91.00 89 ILE A C 1
ATOM 669 O O . ILE A 1 89 ? 15.196 -3.821 4.992 1.00 91.00 89 ILE A O 1
ATOM 673 N N . SER A 1 90 ? 16.318 -5.530 4.047 1.00 89.06 90 SER A N 1
ATOM 674 C CA . SER A 1 90 ? 15.237 -5.910 3.145 1.00 89.06 90 SER A CA 1
ATOM 675 C C . SER A 1 90 ? 14.123 -6.650 3.885 1.00 89.06 90 SER A C 1
ATOM 677 O O . SER A 1 90 ? 14.334 -7.280 4.926 1.00 89.06 90 SER A O 1
ATOM 679 N N . THR A 1 91 ? 12.913 -6.629 3.326 1.00 89.12 91 THR A N 1
ATOM 680 C CA . THR A 1 91 ? 11.824 -7.471 3.840 1.00 89.12 91 THR A CA 1
ATOM 681 C C . THR A 1 91 ? 12.092 -8.968 3.670 1.00 89.12 91 THR A C 1
ATOM 683 O O . THR A 1 91 ? 11.459 -9.761 4.365 1.00 89.12 91 THR A O 1
ATOM 686 N N . ASP A 1 92 ? 13.051 -9.367 2.825 1.00 88.62 92 ASP A N 1
ATOM 687 C CA . ASP A 1 92 ? 13.509 -10.755 2.703 1.00 88.62 92 ASP A CA 1
ATOM 688 C C . ASP A 1 92 ? 14.271 -11.233 3.949 1.00 88.62 92 ASP A C 1
ATOM 690 O O . ASP A 1 92 ? 14.019 -12.352 4.387 1.00 88.62 92 ASP A O 1
ATOM 694 N N . LEU A 1 93 ? 15.075 -10.382 4.606 1.00 91.19 93 LEU A N 1
ATOM 695 C CA . LEU A 1 93 ? 15.728 -10.750 5.875 1.00 91.19 93 LEU A CA 1
ATOM 696 C C . LEU A 1 93 ? 14.696 -11.094 6.965 1.00 91.19 93 LEU A C 1
ATOM 698 O O . LEU A 1 93 ? 14.903 -11.968 7.808 1.00 91.19 93 LEU A O 1
ATOM 702 N N . LEU A 1 94 ? 13.562 -10.391 6.953 1.00 94.44 94 LEU A N 1
ATOM 703 C CA . LEU A 1 94 ? 12.487 -10.549 7.935 1.00 94.44 94 LEU A CA 1
ATOM 704 C C . LEU A 1 94 ? 11.492 -11.657 7.556 1.00 94.44 94 LEU A C 1
ATOM 706 O O . LEU A 1 94 ? 10.857 -12.243 8.432 1.00 94.44 94 LEU A O 1
ATOM 710 N N . SER A 1 95 ? 11.325 -11.918 6.260 1.00 94.06 95 SER A N 1
ATOM 711 C CA . SER A 1 95 ? 10.366 -12.865 5.689 1.00 94.06 95 SER A CA 1
ATOM 712 C C . SER A 1 95 ? 10.860 -13.315 4.306 1.00 94.06 95 SER A C 1
ATOM 714 O O . SER A 1 95 ? 10.466 -12.715 3.299 1.00 94.06 95 SER A O 1
ATOM 716 N N . PRO A 1 96 ? 11.708 -14.354 4.220 1.00 92.12 96 PRO A N 1
ATOM 717 C CA . PRO A 1 96 ? 12.318 -14.792 2.969 1.00 92.12 96 PRO A CA 1
ATOM 718 C C . PRO A 1 96 ? 11.294 -15.217 1.911 1.00 92.12 96 PRO A C 1
ATOM 720 O O . PRO A 1 96 ? 10.268 -15.838 2.204 1.00 92.12 96 PRO A O 1
ATOM 723 N N . GLY A 1 97 ? 11.581 -14.908 0.645 1.00 87.25 97 GLY A N 1
ATOM 724 C CA . GLY A 1 97 ? 10.710 -15.242 -0.487 1.00 87.25 97 GLY A CA 1
ATOM 725 C C . GLY A 1 97 ? 10.495 -16.747 -0.676 1.00 87.25 97 GLY A C 1
ATOM 726 O O . GLY A 1 97 ? 9.391 -17.167 -1.024 1.00 87.25 97 GLY A O 1
ATOM 727 N N . ALA A 1 98 ? 11.506 -17.566 -0.371 1.00 87.56 98 ALA A N 1
ATOM 728 C CA . ALA A 1 98 ? 11.421 -19.029 -0.436 1.00 87.56 98 ALA A CA 1
ATOM 729 C C . ALA A 1 98 ? 10.359 -19.615 0.521 1.00 87.56 98 ALA A C 1
ATOM 731 O O . ALA A 1 98 ? 9.793 -20.682 0.268 1.00 87.56 98 ALA A O 1
ATOM 732 N N . ASP A 1 99 ? 10.024 -18.882 1.584 1.00 90.56 99 ASP A N 1
ATOM 733 C CA . ASP A 1 99 ? 9.058 -19.277 2.606 1.00 90.56 99 ASP A CA 1
ATOM 734 C C . ASP A 1 99 ? 7.670 -18.652 2.394 1.00 90.56 99 ASP A C 1
ATOM 736 O O . ASP A 1 99 ? 6.817 -18.699 3.278 1.00 90.56 99 ASP A O 1
ATOM 740 N N . ALA A 1 100 ? 7.391 -18.088 1.211 1.00 88.12 100 ALA A N 1
ATOM 741 C CA . ALA A 1 100 ? 6.113 -17.429 0.925 1.00 88.12 100 ALA A CA 1
ATOM 742 C C . ALA A 1 100 ? 4.884 -18.327 1.168 1.00 88.12 100 ALA A C 1
ATOM 744 O O . ALA A 1 100 ? 3.833 -17.844 1.587 1.00 88.12 100 ALA A O 1
ATOM 745 N N . HIS A 1 101 ? 5.036 -19.637 0.962 1.00 86.31 101 HIS A N 1
ATOM 746 C CA . HIS A 1 101 ? 3.996 -20.646 1.161 1.00 86.31 101 HIS A CA 1
ATOM 747 C C . HIS A 1 101 ? 3.464 -20.723 2.605 1.00 86.31 101 HIS A C 1
ATOM 749 O O . HIS A 1 101 ? 2.349 -21.202 2.802 1.00 86.31 101 HIS A O 1
ATOM 755 N N . SER A 1 102 ? 4.255 -20.311 3.607 1.00 89.94 102 SER A N 1
ATOM 756 C CA . SER A 1 102 ? 3.890 -20.399 5.025 1.00 89.94 102 SER A CA 1
ATOM 757 C C . SER A 1 102 ? 3.377 -19.083 5.597 1.00 89.94 102 SER A C 1
ATOM 759 O O . SER A 1 102 ? 2.923 -19.086 6.728 1.00 89.94 102 SER A O 1
ATOM 761 N N . ARG A 1 103 ? 3.373 -17.974 4.840 1.00 90.50 103 ARG A N 1
ATOM 762 C CA . ARG A 1 103 ? 3.058 -16.618 5.344 1.00 90.50 103 ARG A CA 1
ATOM 763 C C . ARG A 1 103 ? 1.733 -16.485 6.096 1.00 90.50 103 ARG A C 1
ATOM 765 O O . ARG A 1 103 ? 1.632 -15.638 6.979 1.00 90.50 103 ARG A O 1
ATOM 772 N N . SER A 1 104 ? 0.731 -17.287 5.741 1.00 86.56 104 SER A N 1
ATOM 773 C CA . SER A 1 104 ? -0.559 -17.313 6.436 1.00 86.56 104 SER A CA 1
ATOM 774 C C . SER A 1 104 ? -0.504 -18.059 7.777 1.00 86.56 104 SER A C 1
ATOM 776 O O . SER A 1 104 ? -1.291 -17.802 8.679 1.00 86.56 104 SER A O 1
ATOM 778 N N . ASP A 1 105 ? 0.439 -18.973 7.959 1.00 91.06 105 ASP A N 1
ATOM 779 C CA . ASP A 1 105 ? 0.714 -19.590 9.253 1.00 91.06 105 ASP A CA 1
ATOM 780 C C . ASP A 1 105 ? 1.762 -18.747 9.992 1.00 91.06 105 ASP A C 1
ATOM 782 O O . ASP A 1 105 ? 2.967 -18.919 9.810 1.00 91.06 105 ASP A O 1
ATOM 786 N N . ARG A 1 106 ? 1.303 -17.784 10.800 1.00 91.44 106 ARG A N 1
ATOM 787 C CA . ARG A 1 106 ? 2.192 -16.829 11.484 1.00 91.44 106 ARG A CA 1
ATOM 788 C C . ARG A 1 106 ? 3.181 -17.516 12.426 1.00 91.44 106 ARG A C 1
ATOM 790 O O . ARG A 1 106 ? 4.316 -17.061 12.524 1.00 91.44 106 ARG A O 1
ATOM 797 N N . GLU A 1 107 ? 2.787 -18.603 13.089 1.00 93.69 107 GLU A N 1
ATOM 798 C CA . GLU A 1 107 ? 3.679 -19.350 13.983 1.00 93.69 107 GLU A CA 1
ATOM 799 C C . GLU A 1 107 ? 4.807 -20.015 13.190 1.00 93.69 107 GLU A C 1
ATOM 801 O O . GLU A 1 107 ? 5.989 -19.818 13.494 1.00 93.69 107 GLU A O 1
ATOM 806 N N . LEU A 1 108 ? 4.445 -20.759 12.141 1.00 94.31 108 LEU A N 1
ATOM 807 C CA . LEU A 1 108 ? 5.406 -21.441 11.282 1.00 94.31 108 LEU A CA 1
ATOM 808 C C . LEU A 1 108 ? 6.304 -20.440 10.550 1.00 94.31 108 LEU A C 1
ATOM 810 O O . LEU A 1 108 ? 7.525 -20.590 10.542 1.00 94.31 108 LEU A O 1
ATOM 814 N N . HIS A 1 109 ? 5.714 -19.406 9.951 1.00 95.25 109 HIS A N 1
ATOM 815 C CA . HIS A 1 109 ? 6.451 -18.393 9.205 1.00 95.25 109 HIS A CA 1
ATOM 816 C C . HIS A 1 109 ? 7.339 -17.540 10.111 1.00 95.25 109 HIS A C 1
ATOM 818 O O . HIS A 1 109 ? 8.415 -17.126 9.693 1.00 95.25 109 HIS A O 1
ATOM 824 N N . GLY A 1 110 ? 6.975 -17.345 11.379 1.00 94.81 110 GLY A N 1
ATOM 825 C CA . GLY A 1 110 ? 7.838 -16.689 12.359 1.00 94.81 110 GLY A CA 1
ATOM 826 C C . GLY A 1 110 ? 9.232 -17.313 12.450 1.00 94.81 110 GLY A C 1
ATOM 827 O O . GLY A 1 110 ? 10.205 -16.605 12.693 1.00 94.81 110 GLY A O 1
ATOM 828 N N . GLN A 1 111 ? 9.359 -18.619 12.195 1.00 95.44 111 GLN A N 1
ATOM 829 C CA . GLN A 1 111 ? 10.617 -19.357 12.324 1.00 95.44 111 GLN A CA 1
ATOM 830 C C . GLN A 1 111 ? 11.671 -19.020 11.261 1.00 95.44 111 GLN A C 1
ATOM 832 O O . GLN A 1 111 ? 12.835 -19.377 11.464 1.00 95.44 111 GLN A O 1
ATOM 837 N N . CYS A 1 112 ? 11.294 -18.348 10.167 1.00 95.62 112 CYS A N 1
ATOM 838 C CA . CYS A 1 112 ? 12.217 -17.962 9.094 1.00 95.62 112 CYS A CA 1
ATOM 839 C C . CYS A 1 112 ? 12.842 -16.570 9.272 1.00 95.62 112 CYS A C 1
ATOM 841 O O . CYS A 1 112 ? 13.735 -16.213 8.505 1.00 95.62 112 CYS A O 1
ATOM 843 N N . MET A 1 113 ? 12.409 -15.787 10.270 1.00 94.94 113 MET A N 1
ATOM 844 C CA . MET A 1 113 ? 12.957 -14.452 10.538 1.00 94.94 113 MET A CA 1
ATOM 845 C C . MET A 1 113 ? 14.484 -14.513 10.727 1.00 94.94 113 MET A C 1
ATOM 847 O O . MET A 1 113 ? 14.983 -15.446 11.358 1.00 94.94 113 MET A O 1
ATOM 851 N N . PHE A 1 114 ? 15.210 -13.530 10.187 1.00 94.94 114 PHE A N 1
ATOM 852 C CA . PHE A 1 114 ? 16.675 -13.530 10.056 1.00 94.94 114 PHE A CA 1
ATOM 853 C C . PHE A 1 114 ? 17.213 -14.614 9.110 1.00 94.94 114 PHE A C 1
ATOM 855 O O . PHE A 1 114 ? 18.240 -15.220 9.396 1.00 94.94 114 PHE A O 1
ATOM 862 N N . GLU A 1 115 ? 16.509 -14.902 8.011 1.00 91.88 115 GLU A N 1
ATOM 863 C CA . GLU A 1 115 ? 16.888 -15.954 7.047 1.00 91.88 115 GLU A CA 1
ATOM 864 C C . GLU A 1 115 ? 17.184 -17.310 7.717 1.00 91.88 115 GLU A C 1
ATOM 866 O O . GLU A 1 115 ? 18.162 -17.990 7.412 1.00 91.88 115 GLU A O 1
ATOM 871 N N . HIS A 1 116 ? 16.328 -17.711 8.662 1.00 95.19 116 HIS A N 1
ATOM 872 C CA . HIS A 1 116 ? 16.482 -18.930 9.474 1.00 95.19 116 HIS A CA 1
ATOM 873 C C . HIS A 1 116 ? 17.714 -18.956 10.400 1.00 95.19 116 HIS A C 1
ATOM 875 O O . HIS A 1 116 ? 18.040 -20.015 10.946 1.00 95.19 116 HIS A O 1
ATOM 881 N N . ASN A 1 117 ? 18.383 -17.823 10.641 1.00 95.81 117 ASN A N 1
ATOM 882 C CA . ASN A 1 117 ? 19.515 -17.740 11.563 1.00 95.81 117 ASN A CA 1
ATOM 883 C C . ASN A 1 117 ? 19.066 -17.966 13.020 1.00 95.81 117 ASN A C 1
ATOM 885 O O . ASN A 1 117 ? 18.565 -17.066 13.700 1.00 95.81 117 ASN A O 1
ATOM 889 N N . LYS A 1 118 ? 19.270 -19.194 13.511 1.00 95.69 118 LYS A N 1
ATOM 890 C CA . LYS A 1 118 ? 18.891 -19.601 14.870 1.00 95.69 118 LYS A CA 1
ATOM 891 C C . LYS A 1 118 ? 19.701 -18.914 15.963 1.00 95.69 118 LYS A C 1
ATOM 893 O O . LYS A 1 118 ? 19.162 -18.715 17.047 1.00 95.69 118 LYS A O 1
ATOM 898 N N . ASP A 1 119 ? 20.935 -18.509 15.688 1.00 96.81 119 ASP A N 1
ATOM 899 C CA . ASP A 1 119 ? 21.759 -17.815 16.678 1.00 96.81 119 ASP A CA 1
ATOM 900 C C . ASP A 1 119 ? 21.191 -16.421 16.964 1.00 96.81 119 ASP A C 1
ATOM 902 O O . ASP A 1 119 ? 20.972 -16.081 18.125 1.00 96.81 119 ASP A O 1
ATOM 906 N N . MET A 1 120 ? 20.823 -15.670 15.920 1.00 96.44 120 MET A N 1
ATOM 907 C CA . MET A 1 120 ? 20.157 -14.367 16.068 1.00 96.44 120 MET A CA 1
ATOM 908 C C . MET A 1 120 ? 18.778 -14.486 16.729 1.00 96.44 120 MET A C 1
ATOM 910 O O . MET A 1 120 ? 18.416 -13.677 17.581 1.00 96.44 120 MET A O 1
ATOM 914 N N . GLN A 1 121 ? 18.000 -15.518 16.380 1.00 96.31 121 GLN A N 1
ATOM 915 C CA . GLN A 1 121 ? 16.712 -15.780 17.036 1.00 96.31 121 GLN A CA 1
ATOM 916 C C . GLN A 1 121 ? 16.886 -16.044 18.539 1.00 96.31 121 GLN A C 1
ATOM 918 O O . GLN A 1 121 ? 16.149 -15.486 19.352 1.00 96.31 121 GLN A O 1
ATOM 923 N N . ASN A 1 122 ? 17.872 -16.859 18.921 1.00 97.19 122 ASN A N 1
ATOM 924 C CA . ASN A 1 122 ? 18.162 -17.163 20.322 1.00 97.19 122 ASN A CA 1
ATOM 925 C C . ASN A 1 122 ? 18.692 -15.939 21.079 1.00 97.19 122 ASN A C 1
ATOM 927 O O . ASN A 1 122 ? 18.308 -15.723 22.226 1.00 97.19 122 ASN A O 1
ATOM 931 N N . GLU A 1 123 ? 19.534 -15.123 20.444 1.00 96.81 123 GLU A N 1
ATOM 932 C CA . GLU A 1 123 ? 20.028 -13.866 21.010 1.00 96.81 123 GLU A CA 1
ATOM 933 C C . GLU A 1 123 ? 18.875 -12.894 21.302 1.00 96.81 123 GLU A C 1
ATOM 935 O O . GLU A 1 123 ? 18.779 -12.352 22.404 1.00 96.81 123 GLU A O 1
ATOM 940 N N . LEU A 1 124 ? 17.949 -12.735 20.351 1.00 96.56 124 LEU A N 1
ATOM 941 C CA . LEU A 1 124 ? 16.761 -11.899 20.514 1.00 96.56 124 LEU A CA 1
ATOM 942 C C . LEU A 1 124 ? 15.860 -12.395 21.659 1.00 96.56 124 LEU A C 1
ATOM 944 O O . LEU A 1 124 ? 15.366 -11.592 22.455 1.00 96.56 124 LEU A O 1
ATOM 948 N N . LEU A 1 125 ? 15.650 -13.712 21.764 1.00 95.69 125 LEU A N 1
ATOM 949 C CA . LEU A 1 125 ? 14.872 -14.310 22.854 1.00 95.69 125 LEU A CA 1
ATOM 950 C C . LEU A 1 125 ? 15.550 -14.113 24.213 1.00 95.69 125 LEU A C 1
ATOM 952 O O . LEU A 1 125 ? 14.880 -13.727 25.170 1.00 95.69 125 LEU A O 1
ATOM 956 N N . ALA A 1 126 ? 16.867 -14.313 24.288 1.00 97.00 126 ALA A N 1
ATOM 957 C CA . ALA A 1 126 ? 17.638 -14.089 25.505 1.00 97.00 126 ALA A CA 1
ATOM 958 C C . ALA A 1 126 ? 17.578 -12.619 25.946 1.00 97.00 126 ALA A C 1
ATOM 960 O O . ALA A 1 126 ? 17.423 -12.339 27.134 1.00 97.00 126 ALA A O 1
ATOM 961 N N . LEU A 1 127 ? 17.631 -11.674 25.001 1.00 96.81 127 LEU A N 1
ATOM 962 C CA . LEU A 1 127 ? 17.475 -10.249 25.290 1.00 96.81 127 LEU A CA 1
ATOM 963 C C . LEU A 1 127 ? 16.088 -9.936 25.872 1.00 96.81 127 LEU A C 1
ATOM 965 O O . LEU A 1 127 ? 15.972 -9.189 26.843 1.00 96.81 127 LEU A O 1
ATOM 969 N N . LYS A 1 128 ? 15.032 -10.535 25.311 1.00 94.75 128 LYS A N 1
ATOM 970 C CA . LYS A 1 128 ? 13.657 -10.378 25.806 1.00 94.75 128 LYS A CA 1
ATOM 971 C C . LYS A 1 128 ? 13.486 -10.952 27.215 1.00 94.75 128 LYS A C 1
ATOM 973 O O . LYS A 1 128 ? 12.812 -10.343 28.040 1.00 94.75 128 LYS A O 1
ATOM 978 N N . GLU A 1 129 ? 14.115 -12.089 27.508 1.00 95.25 129 GLU A N 1
ATOM 979 C CA . GLU A 1 129 ? 14.110 -12.693 28.847 1.00 95.25 129 GLU A CA 1
ATOM 980 C C . GLU A 1 129 ? 14.866 -11.834 29.874 1.00 95.25 129 GLU A C 1
ATOM 982 O O . GLU A 1 129 ? 14.429 -11.709 31.017 1.00 95.25 129 GLU A O 1
ATOM 987 N N . GLN A 1 130 ? 15.959 -11.184 29.462 1.00 96.62 130 GLN A N 1
ATOM 988 C CA . GLN A 1 130 ? 16.712 -10.247 30.305 1.00 96.62 130 GLN A CA 1
ATOM 989 C C . GLN A 1 130 ? 15.950 -8.941 30.585 1.00 96.62 130 GLN A C 1
ATOM 991 O O . GLN A 1 130 ? 16.201 -8.288 31.602 1.00 96.62 130 GLN A O 1
ATOM 996 N N . HIS A 1 131 ? 15.011 -8.562 29.714 1.00 95.81 131 HIS A N 1
ATOM 997 C CA . HIS A 1 131 ? 14.252 -7.312 29.798 1.00 95.81 131 HIS A CA 1
ATOM 998 C C . HIS A 1 131 ? 12.730 -7.530 29.661 1.00 95.81 131 HIS A C 1
ATOM 1000 O O . HIS A 1 131 ? 12.115 -6.998 28.735 1.00 95.81 131 HIS A O 1
ATOM 1006 N N . PRO A 1 132 ? 12.084 -8.268 30.586 1.00 92.81 132 PRO A N 1
ATOM 1007 C CA . PRO A 1 132 ? 10.674 -8.657 30.463 1.00 92.81 132 PRO A CA 1
ATOM 1008 C C . PRO A 1 132 ? 9.693 -7.478 30.564 1.00 92.81 132 PRO A C 1
ATOM 1010 O O . PRO A 1 132 ? 8.533 -7.598 30.178 1.00 92.81 132 PRO A O 1
ATOM 1013 N N . ASP A 1 133 ? 10.147 -6.345 31.100 1.00 92.69 133 ASP A N 1
ATOM 1014 C CA . ASP A 1 133 ? 9.393 -5.104 31.266 1.00 92.69 133 ASP A CA 1
ATOM 1015 C C . ASP A 1 133 ? 9.568 -4.122 30.092 1.00 92.69 133 ASP A C 1
ATOM 1017 O O . ASP A 1 133 ? 9.013 -3.025 30.133 1.00 92.69 133 ASP A O 1
ATOM 1021 N N . LYS A 1 134 ? 10.343 -4.483 29.057 1.00 95.44 134 LYS A N 1
ATOM 1022 C CA . LYS A 1 134 ? 10.690 -3.593 27.937 1.00 95.44 134 LYS A CA 1
ATOM 1023 C C . LYS A 1 134 ? 10.313 -4.215 26.605 1.00 95.44 134 LYS A C 1
ATOM 1025 O O . LYS A 1 134 ? 10.370 -5.429 26.420 1.00 95.44 134 LYS A O 1
ATOM 1030 N N . ARG A 1 135 ? 9.964 -3.369 25.637 1.00 95.56 135 ARG A N 1
ATOM 1031 C CA . ARG A 1 135 ? 9.747 -3.817 24.254 1.00 95.56 135 ARG A CA 1
ATOM 1032 C C . ARG A 1 135 ? 11.078 -3.856 23.515 1.00 95.56 135 ARG A C 1
ATOM 1034 O O . ARG A 1 135 ? 11.929 -2.997 23.728 1.00 95.56 135 ARG A O 1
ATOM 1041 N N . VAL A 1 136 ? 11.262 -4.811 22.613 1.00 97.81 136 VAL A N 1
ATOM 1042 C CA . VAL A 1 136 ? 12.471 -4.826 21.781 1.00 97.81 136 VAL A CA 1
ATOM 1043 C C . VAL A 1 136 ? 12.273 -3.910 20.574 1.00 97.81 136 VAL A C 1
ATOM 1045 O O . VAL A 1 136 ? 11.286 -4.045 19.851 1.00 97.81 136 VAL A O 1
ATOM 1048 N N . MET A 1 137 ? 13.215 -2.992 20.351 1.00 98.12 137 MET A N 1
ATOM 1049 C CA . MET A 1 137 ? 13.299 -2.179 19.141 1.00 98.12 137 MET A CA 1
ATOM 1050 C C . MET A 1 137 ? 14.271 -2.816 18.151 1.00 98.12 137 MET A C 1
ATOM 1052 O O . MET A 1 137 ? 15.470 -2.881 18.421 1.00 98.12 137 MET A O 1
ATOM 1056 N N . LEU A 1 138 ? 13.755 -3.259 17.003 1.00 98.06 138 LEU A N 1
ATOM 1057 C CA . LEU A 1 138 ? 14.557 -3.861 15.936 1.00 98.06 138 LEU A CA 1
ATOM 1058 C C . LEU A 1 138 ? 15.154 -2.779 15.024 1.00 98.06 138 LEU A C 1
ATOM 1060 O O . LEU A 1 138 ? 14.410 -1.921 14.545 1.00 98.06 138 LEU A O 1
ATOM 1064 N N . ILE A 1 139 ? 16.468 -2.815 14.774 1.00 97.88 139 ILE A N 1
ATOM 1065 C CA . ILE A 1 139 ? 17.202 -1.709 14.131 1.00 97.88 139 ILE A CA 1
ATOM 1066 C C . ILE A 1 139 ? 17.945 -2.148 12.863 1.00 97.88 139 ILE A C 1
ATOM 1068 O O . ILE A 1 139 ? 18.657 -3.153 12.880 1.00 97.88 139 ILE A O 1
ATOM 1072 N N . ALA A 1 140 ? 17.813 -1.349 11.797 1.00 96.31 140 ALA A N 1
ATOM 1073 C CA . ALA A 1 140 ? 18.707 -1.329 10.636 1.00 96.31 140 ALA A CA 1
ATOM 1074 C C . ALA A 1 140 ? 19.769 -0.235 10.837 1.00 96.31 140 ALA A C 1
ATOM 1076 O O . ALA A 1 140 ? 19.481 0.959 10.700 1.00 96.31 140 ALA A O 1
ATOM 1077 N N . GLU A 1 141 ? 20.979 -0.626 11.223 1.00 94.62 141 GLU A N 1
ATOM 1078 C CA . GLU A 1 141 ? 22.041 0.318 11.578 1.00 94.62 141 GLU A CA 1
ATOM 1079 C C . GLU A 1 141 ? 22.773 0.800 10.322 1.00 94.62 141 GLU A C 1
ATOM 1081 O O . GLU A 1 141 ? 23.123 0.003 9.462 1.00 94.62 141 GLU A O 1
ATOM 1086 N N . LYS A 1 142 ? 23.014 2.108 10.190 1.00 89.25 142 LYS A N 1
ATOM 1087 C CA . LYS A 1 142 ? 23.547 2.742 8.964 1.00 89.25 142 LYS A CA 1
ATOM 1088 C C . LYS A 1 142 ? 22.717 2.476 7.700 1.00 89.25 142 LYS A C 1
ATOM 1090 O O . LYS A 1 142 ? 23.230 2.591 6.592 1.00 89.25 142 LYS A O 1
ATOM 1095 N N . GLY A 1 143 ? 21.435 2.153 7.852 1.00 87.31 143 GLY A N 1
ATOM 1096 C CA . GLY A 1 143 ? 20.556 1.897 6.720 1.00 87.31 143 GLY A CA 1
ATOM 1097 C C . GLY A 1 143 ? 19.085 2.141 7.005 1.00 87.31 143 GLY A C 1
ATOM 1098 O O . GLY A 1 143 ? 18.694 2.707 8.030 1.00 87.31 143 GLY A O 1
ATOM 1099 N N . THR A 1 144 ? 18.278 1.736 6.036 1.00 88.31 144 THR A N 1
ATOM 1100 C CA . THR A 1 144 ? 16.827 1.867 6.002 1.00 88.31 144 THR A CA 1
ATOM 1101 C C . THR A 1 144 ? 16.183 0.534 6.363 1.00 88.31 144 THR A C 1
ATOM 1103 O O . THR A 1 144 ? 16.544 -0.516 5.832 1.00 88.31 144 THR A O 1
ATOM 1106 N N . MET A 1 145 ? 15.185 0.560 7.243 1.00 93.00 145 MET A N 1
ATOM 1107 C CA . MET A 1 145 ? 14.437 -0.644 7.606 1.00 93.00 145 MET A CA 1
ATOM 1108 C C . MET A 1 145 ? 13.308 -0.934 6.604 1.00 93.00 145 MET A C 1
ATOM 1110 O O . MET A 1 145 ? 12.487 -0.059 6.312 1.00 93.00 145 MET A O 1
ATOM 1114 N N . GLY A 1 146 ? 13.216 -2.184 6.145 1.00 89.31 146 GLY A N 1
ATOM 1115 C CA . GLY A 1 146 ? 12.082 -2.708 5.382 1.00 89.31 146 GLY A CA 1
ATOM 1116 C C . GLY A 1 146 ? 12.081 -2.360 3.893 1.00 89.31 146 GLY A C 1
ATOM 1117 O O . GLY A 1 146 ? 11.008 -2.143 3.329 1.00 89.31 146 GLY A O 1
ATOM 1118 N N . VAL A 1 147 ? 13.249 -2.276 3.250 1.00 84.62 147 VAL A N 1
ATOM 1119 C CA . VAL A 1 147 ? 13.336 -2.018 1.800 1.00 84.62 147 VAL A CA 1
ATOM 1120 C C . VAL A 1 147 ? 12.840 -3.213 0.970 1.00 84.62 147 VAL A C 1
ATOM 1122 O O . VAL A 1 147 ? 12.909 -4.367 1.401 1.00 84.62 147 VAL A O 1
ATOM 1125 N N . GLY A 1 148 ? 12.340 -2.943 -0.238 1.00 80.31 148 GLY A N 1
ATOM 1126 C CA . GLY A 1 148 ? 11.883 -3.965 -1.185 1.00 80.31 148 GLY A CA 1
ATOM 1127 C C . GLY A 1 148 ? 10.382 -4.268 -1.109 1.00 80.31 148 GLY A C 1
ATOM 1128 O O . GLY A 1 148 ? 9.543 -3.371 -1.171 1.00 80.31 148 GLY A O 1
ATOM 1129 N N . SER A 1 149 ? 10.041 -5.557 -1.038 1.00 79.75 149 SER A N 1
ATOM 1130 C CA . SER A 1 149 ? 8.675 -6.078 -1.210 1.00 79.75 149 SER A CA 1
ATOM 1131 C C . SER A 1 149 ? 7.683 -5.574 -0.150 1.00 79.75 149 SER A C 1
ATOM 1133 O O . SER A 1 149 ? 8.022 -5.484 1.028 1.00 79.75 149 SER A O 1
ATOM 1135 N N . SER A 1 150 ? 6.420 -5.366 -0.547 1.00 81.94 150 SER A N 1
ATOM 1136 C CA . SER A 1 150 ? 5.294 -4.948 0.314 1.00 81.94 150 SER A CA 1
ATOM 1137 C C . SER A 1 150 ? 4.742 -6.038 1.250 1.00 81.94 150 SER A C 1
ATOM 1139 O O . SER A 1 150 ? 3.675 -5.873 1.844 1.00 81.94 150 SER A O 1
ATOM 1141 N N . ARG A 1 151 ? 5.433 -7.177 1.379 1.00 84.38 151 ARG A N 1
ATOM 1142 C CA . ARG A 1 151 ? 4.957 -8.346 2.132 1.00 84.38 151 ARG A CA 1
ATOM 1143 C C . ARG A 1 151 ? 4.709 -8.013 3.612 1.00 84.38 151 ARG A C 1
ATOM 1145 O O . ARG A 1 151 ? 5.636 -7.765 4.382 1.00 84.38 151 ARG A O 1
ATOM 1152 N N . MET A 1 152 ? 3.444 -8.081 4.030 1.00 90.62 152 MET A N 1
ATOM 1153 C CA . MET A 1 152 ? 3.035 -7.825 5.419 1.00 90.62 152 MET A CA 1
ATOM 1154 C C . MET A 1 152 ? 3.660 -8.817 6.413 1.00 90.62 152 MET A C 1
ATOM 1156 O O . MET A 1 152 ? 3.887 -8.476 7.573 1.00 90.62 152 MET A O 1
ATOM 1160 N N . SER A 1 153 ? 4.020 -10.017 5.947 1.00 92.31 153 SER A N 1
ATOM 1161 C CA . SER A 1 153 ? 4.706 -11.051 6.727 1.00 92.31 153 SER A CA 1
ATOM 1162 C C . SER A 1 153 ? 5.996 -10.566 7.392 1.00 92.31 153 SER A C 1
ATOM 1164 O O . SER A 1 153 ? 6.310 -11.030 8.482 1.00 92.31 153 SER A O 1
ATOM 1166 N N . GLY A 1 154 ? 6.709 -9.599 6.799 1.00 93.44 154 GLY A N 1
ATOM 1167 C CA . GLY A 1 154 ? 7.886 -8.995 7.429 1.00 93.44 154 GLY A CA 1
ATOM 1168 C C . GLY A 1 154 ? 7.540 -8.297 8.748 1.00 93.44 154 GLY A C 1
ATOM 1169 O O . GLY A 1 154 ? 8.155 -8.578 9.772 1.00 93.44 154 GLY A O 1
ATOM 1170 N N . VAL A 1 155 ? 6.505 -7.448 8.758 1.00 94.62 155 VAL A N 1
ATOM 1171 C CA . VAL A 1 155 ? 6.031 -6.789 9.990 1.00 94.62 155 VAL A CA 1
ATOM 1172 C C . VAL A 1 155 ? 5.344 -7.781 10.924 1.00 94.62 155 VAL A C 1
ATOM 1174 O O . VAL A 1 155 ? 5.543 -7.685 12.131 1.00 94.62 155 VAL A O 1
ATOM 1177 N N . ASN A 1 156 ? 4.591 -8.754 10.401 1.00 94.12 156 ASN A N 1
ATOM 1178 C CA . ASN A 1 156 ? 3.962 -9.786 11.231 1.00 94.12 156 ASN A CA 1
ATOM 1179 C C . ASN A 1 156 ? 5.005 -10.604 12.002 1.00 94.12 156 ASN A C 1
ATOM 1181 O O . ASN A 1 156 ? 4.807 -10.848 13.189 1.00 94.12 156 ASN A O 1
ATOM 1185 N N . ASN A 1 157 ? 6.127 -10.969 11.371 1.00 95.75 157 ASN A N 1
ATOM 1186 C CA . ASN A 1 157 ? 7.236 -11.632 12.053 1.00 95.75 157 ASN A CA 1
ATOM 1187 C C . ASN A 1 157 ? 7.833 -10.717 13.126 1.00 95.75 157 ASN A C 1
ATOM 1189 O O . ASN A 1 157 ? 7.923 -11.118 14.283 1.00 95.75 157 ASN A O 1
ATOM 1193 N N . VAL A 1 158 ? 8.145 -9.459 12.803 1.00 95.56 158 VAL A N 1
ATOM 1194 C CA . VAL A 1 158 ? 8.654 -8.522 13.819 1.00 95.56 158 VAL A CA 1
ATOM 1195 C C . VAL A 1 158 ? 7.681 -8.405 14.999 1.00 95.56 158 VAL A C 1
ATOM 1197 O O . VAL A 1 158 ? 8.095 -8.567 16.142 1.00 95.56 158 VAL A O 1
ATOM 1200 N N . ALA A 1 159 ? 6.385 -8.216 14.747 1.00 95.31 159 ALA A N 1
ATOM 1201 C CA . ALA A 1 159 ? 5.366 -8.144 15.791 1.00 95.31 159 ALA A CA 1
ATOM 1202 C C . ALA A 1 159 ? 5.277 -9.441 16.609 1.00 95.31 159 ALA A C 1
ATOM 1204 O O . ALA A 1 159 ? 5.204 -9.385 17.836 1.00 95.31 159 ALA A O 1
ATOM 1205 N N . LEU A 1 160 ? 5.325 -10.611 15.968 1.00 95.25 160 LEU A N 1
ATOM 1206 C CA . LEU A 1 160 ? 5.295 -11.904 16.651 1.00 95.25 160 LEU A CA 1
ATOM 1207 C C . LEU A 1 160 ? 6.462 -12.052 17.637 1.00 95.25 160 LEU A C 1
ATOM 1209 O O . LEU A 1 160 ? 6.262 -12.492 18.769 1.00 95.25 160 LEU A O 1
ATOM 1213 N N . TRP A 1 161 ? 7.665 -11.642 17.240 1.00 94.94 161 TRP A N 1
ATOM 1214 C CA . TRP A 1 161 ? 8.864 -11.810 18.059 1.00 94.94 161 TRP A CA 1
ATOM 1215 C C . TRP A 1 161 ? 9.035 -10.698 19.109 1.00 94.94 161 TRP A C 1
ATOM 1217 O O . TRP A 1 161 ? 9.325 -10.986 20.278 1.00 94.94 161 TRP A O 1
ATOM 1227 N N . THR A 1 162 ? 8.805 -9.434 18.739 1.00 95.06 162 THR A N 1
ATOM 1228 C CA . THR A 1 162 ? 9.121 -8.259 19.578 1.00 95.06 162 THR A CA 1
ATOM 1229 C C . THR A 1 162 ? 7.905 -7.536 20.157 1.00 95.06 162 THR A C 1
ATOM 1231 O O . THR A 1 162 ? 8.050 -6.793 21.128 1.00 95.06 162 THR A O 1
ATOM 1234 N N . GLY A 1 163 ? 6.717 -7.751 19.588 1.00 93.31 163 GLY A N 1
ATOM 1235 C CA . GLY A 1 163 ? 5.473 -7.093 19.981 1.00 93.31 163 GLY A CA 1
ATOM 1236 C C . GLY A 1 163 ? 4.776 -7.722 21.191 1.00 93.31 163 GLY A C 1
ATOM 1237 O O . GLY A 1 163 ? 5.307 -8.593 21.887 1.00 93.31 163 GLY A O 1
ATOM 1238 N N . VAL A 1 164 ? 3.548 -7.260 21.428 1.00 92.00 164 VAL A N 1
ATOM 1239 C CA . VAL A 1 164 ? 2.689 -7.647 22.558 1.00 92.00 164 VAL A CA 1
ATOM 1240 C C . VAL A 1 164 ? 1.540 -8.532 22.058 1.00 92.00 164 VAL A C 1
ATOM 1242 O O . VAL A 1 164 ? 0.991 -8.231 20.999 1.00 92.00 164 VAL A O 1
ATOM 1245 N N . PRO A 1 165 ? 1.126 -9.590 22.782 1.00 92.12 165 PRO A N 1
ATOM 1246 C CA . PRO A 1 165 ? -0.044 -10.388 22.409 1.00 92.12 165 PRO A CA 1
ATOM 1247 C C . PRO A 1 165 ? -1.314 -9.541 22.266 1.00 92.12 165 PRO A C 1
ATOM 1249 O O . PRO A 1 165 ? -1.695 -8.826 23.190 1.00 92.12 165 PRO A O 1
ATOM 1252 N N . PHE A 1 166 ? -1.990 -9.634 21.118 1.00 87.75 166 PHE A N 1
ATOM 1253 C CA . PHE A 1 166 ? -3.175 -8.819 20.817 1.00 87.75 166 PHE A CA 1
ATOM 1254 C C . PHE A 1 166 ? -4.418 -9.252 21.596 1.00 87.75 166 PHE A C 1
ATOM 1256 O O . PHE A 1 166 ? -5.257 -8.433 21.975 1.00 87.75 166 PHE A O 1
ATOM 1263 N N . SER A 1 167 ? -4.575 -10.556 21.815 1.00 86.69 167 SER A N 1
ATOM 1264 C CA . SER A 1 167 ? -5.708 -11.108 22.545 1.00 86.69 167 SER A CA 1
ATOM 1265 C C . SER A 1 167 ? -5.345 -12.453 23.167 1.00 86.69 167 SER A C 1
ATOM 1267 O O . SER A 1 167 ? -4.709 -13.262 22.496 1.00 86.69 167 SER A O 1
ATOM 1269 N N . PRO A 1 168 ? -5.822 -12.764 24.387 1.00 86.19 168 PRO A N 1
ATOM 1270 C CA . PRO A 1 168 ? -5.688 -14.111 24.940 1.00 86.19 168 PRO A CA 1
ATOM 1271 C C . PRO A 1 168 ? -6.474 -15.167 24.142 1.00 86.19 168 PRO A C 1
ATOM 1273 O O . PRO A 1 168 ? -6.256 -16.357 24.334 1.00 86.19 168 PRO A O 1
ATOM 1276 N N . TYR A 1 169 ? -7.392 -14.746 23.263 1.00 87.69 169 TYR A N 1
ATOM 1277 C CA . TYR A 1 169 ? -8.252 -15.637 22.479 1.00 87.69 169 TYR A CA 1
ATOM 1278 C C . TYR A 1 169 ? -7.764 -15.863 21.044 1.00 87.69 169 TYR A C 1
ATOM 1280 O O . TYR A 1 169 ? -8.293 -16.739 20.366 1.00 87.69 169 TYR A O 1
ATOM 1288 N N . VAL A 1 170 ? -6.801 -15.068 20.566 1.00 85.31 170 VAL A N 1
ATOM 1289 C CA . VAL A 1 170 ? -6.292 -15.144 19.190 1.00 85.31 170 VAL A CA 1
ATOM 1290 C C . VAL A 1 170 ? -4.781 -15.373 19.252 1.00 85.31 170 VAL A C 1
ATOM 1292 O O . VAL A 1 170 ? -4.033 -14.417 19.465 1.00 85.31 170 VAL A O 1
ATOM 1295 N N . PRO A 1 171 ? -4.321 -16.631 19.146 1.00 87.94 171 PRO A N 1
ATOM 1296 C CA . PRO A 1 171 ? -2.910 -16.962 19.299 1.00 87.94 171 PRO A CA 1
ATOM 1297 C C . PRO A 1 171 ? -2.086 -16.460 18.107 1.00 87.94 171 PRO A C 1
ATOM 1299 O O . PRO A 1 171 ? -2.610 -16.275 17.011 1.00 87.94 171 PRO A O 1
ATOM 1302 N N . PHE A 1 172 ? -0.785 -16.250 18.331 1.00 90.12 172 PHE A N 1
ATOM 1303 C CA . PHE A 1 172 ? 0.200 -15.875 17.299 1.00 90.12 172 PHE A CA 1
ATOM 1304 C C . PHE A 1 172 ? -0.119 -14.586 16.523 1.00 90.12 172 PHE A C 1
ATOM 1306 O O . PHE A 1 172 ? 0.428 -14.331 15.448 1.00 90.12 172 PHE A O 1
ATOM 1313 N N . ILE A 1 173 ? -0.977 -13.740 17.094 1.00 90.38 173 ILE A N 1
ATOM 1314 C CA . ILE A 1 173 ? -1.224 -12.380 16.635 1.00 90.38 173 ILE A CA 1
ATOM 1315 C C . ILE A 1 173 ? -0.756 -11.426 17.723 1.00 90.38 173 ILE A C 1
ATOM 1317 O O . ILE A 1 173 ? -1.374 -11.294 18.782 1.00 90.38 173 ILE A O 1
ATOM 1321 N N . ASN A 1 174 ? 0.341 -10.743 17.421 1.00 93.88 174 ASN A N 1
ATOM 1322 C CA . ASN A 1 174 ? 0.903 -9.699 18.257 1.00 93.88 174 ASN A CA 1
ATOM 1323 C C . ASN A 1 174 ? 0.787 -8.346 17.549 1.00 93.88 174 ASN A C 1
ATOM 1325 O O . ASN A 1 174 ? 0.681 -8.277 16.324 1.00 93.88 174 ASN A O 1
ATOM 1329 N N . PHE A 1 175 ? 0.816 -7.275 18.331 1.00 93.62 175 PHE A N 1
ATOM 1330 C CA . PHE A 1 175 ? 0.701 -5.895 17.871 1.00 93.62 175 PHE A CA 1
ATOM 1331 C C . PHE A 1 175 ? 1.760 -5.017 18.551 1.00 93.62 175 PHE A C 1
ATOM 1333 O O . PHE A 1 175 ? 2.545 -5.484 19.380 1.00 93.62 175 PHE A O 1
ATOM 1340 N N . ALA A 1 176 ? 1.786 -3.738 18.188 1.00 95.00 176 ALA A N 1
ATOM 1341 C CA . ALA A 1 176 ? 2.690 -2.730 18.736 1.00 95.00 176 ALA A CA 1
ATOM 1342 C C . ALA A 1 176 ? 4.207 -3.034 18.618 1.00 95.00 176 ALA A C 1
ATOM 1344 O O . ALA A 1 176 ? 4.940 -2.795 19.589 1.00 95.00 176 ALA A O 1
ATOM 1345 N N . PRO A 1 177 ? 4.718 -3.518 17.461 1.00 96.62 177 PRO A N 1
ATOM 1346 C CA . PRO A 1 177 ? 6.161 -3.635 17.252 1.00 96.62 177 PRO A CA 1
ATOM 1347 C C . PRO A 1 177 ? 6.843 -2.261 17.303 1.00 96.62 177 PRO A C 1
ATOM 1349 O O . PRO A 1 177 ? 6.264 -1.254 16.888 1.00 96.62 177 PRO A O 1
ATOM 1352 N N . VAL A 1 178 ? 8.096 -2.221 17.757 1.00 97.62 178 VAL A N 1
ATOM 1353 C CA . VAL A 1 178 ? 8.946 -1.026 17.670 1.00 97.62 178 VAL A CA 1
ATOM 1354 C C . VAL A 1 178 ? 10.090 -1.321 16.709 1.00 97.62 178 VAL A C 1
ATOM 1356 O O . VAL A 1 178 ? 10.825 -2.293 16.887 1.00 97.62 178 VAL A O 1
ATOM 1359 N N . ILE A 1 179 ? 10.234 -0.496 15.677 1.00 97.62 179 ILE A N 1
ATOM 1360 C CA . ILE A 1 179 ? 11.304 -0.629 14.688 1.00 97.62 179 ILE A CA 1
ATOM 1361 C C . ILE A 1 179 ? 11.991 0.705 14.448 1.00 97.62 179 ILE A C 1
ATOM 1363 O O . ILE A 1 179 ? 11.389 1.772 14.609 1.00 97.62 179 ILE A O 1
ATOM 1367 N N . ALA A 1 180 ? 13.236 0.641 13.999 1.00 97.44 180 ALA A N 1
ATOM 1368 C CA . ALA A 1 180 ? 13.979 1.825 13.632 1.00 97.44 180 ALA A CA 1
ATOM 1369 C C . ALA A 1 180 ? 15.001 1.558 12.524 1.00 97.44 180 ALA A C 1
ATOM 1371 O O . ALA A 1 180 ? 15.428 0.428 12.295 1.00 97.44 180 ALA A O 1
ATOM 1372 N N . GLY A 1 181 ? 15.403 2.623 11.844 1.00 95.75 181 GLY A N 1
ATOM 1373 C CA . GLY A 1 181 ? 16.550 2.617 10.944 1.00 95.75 181 GLY A CA 1
ATOM 1374 C C . GLY A 1 181 ? 17.326 3.916 11.087 1.00 95.75 181 GLY A C 1
ATOM 1375 O O . GLY A 1 181 ? 16.741 4.960 11.398 1.00 95.75 181 GLY A O 1
ATOM 1376 N N . THR A 1 182 ? 18.638 3.866 10.866 1.00 92.25 182 THR A N 1
ATOM 1377 C CA . THR A 1 182 ? 19.479 5.071 10.849 1.00 92.25 182 THR A CA 1
ATOM 1378 C C . THR A 1 182 ? 19.004 6.071 9.800 1.00 92.25 182 THR A C 1
ATOM 1380 O O . THR A 1 182 ? 18.925 7.259 10.103 1.00 92.25 182 THR A O 1
ATOM 1383 N N . ASN A 1 183 ? 18.631 5.576 8.616 1.00 85.44 183 ASN A N 1
ATOM 1384 C CA . ASN A 1 183 ? 18.146 6.369 7.482 1.00 85.44 183 ASN A CA 1
ATOM 1385 C C . ASN A 1 183 ? 16.609 6.343 7.365 1.00 85.44 183 ASN A C 1
ATOM 1387 O O . ASN A 1 183 ? 16.047 6.660 6.316 1.00 85.44 183 ASN A O 1
ATOM 1391 N N . GLY A 1 184 ? 15.915 5.938 8.432 1.00 89.38 184 GLY A N 1
ATOM 1392 C CA . GLY A 1 184 ? 14.463 5.813 8.461 1.00 89.38 184 GLY A CA 1
ATOM 1393 C C . GLY A 1 184 ? 13.939 4.439 8.043 1.00 89.38 184 GLY A C 1
ATOM 1394 O O . GLY A 1 184 ? 14.602 3.408 8.165 1.00 89.38 184 GLY A O 1
ATOM 1395 N N . ILE A 1 185 ? 12.677 4.422 7.616 1.00 90.62 185 ILE A N 1
ATOM 1396 C CA . ILE A 1 185 ? 11.907 3.211 7.314 1.00 90.62 185 ILE A CA 1
ATOM 1397 C C . ILE A 1 185 ? 11.268 3.387 5.941 1.00 90.62 185 ILE A C 1
ATOM 1399 O O . ILE A 1 185 ? 10.730 4.457 5.642 1.00 90.62 185 ILE A O 1
ATOM 1403 N N . ALA A 1 186 ? 11.282 2.335 5.123 1.00 86.19 186 ALA A N 1
ATOM 1404 C CA . ALA A 1 186 ? 10.654 2.365 3.810 1.00 86.19 186 ALA A CA 1
ATOM 1405 C C . ALA A 1 186 ? 9.146 2.708 3.918 1.00 86.19 186 ALA A C 1
ATOM 1407 O O . ALA A 1 186 ? 8.457 2.172 4.792 1.00 86.19 186 ALA A O 1
ATOM 1408 N N . PRO A 1 187 ? 8.581 3.558 3.034 1.00 82.19 187 PRO A N 1
ATOM 1409 C CA . PRO A 1 187 ? 7.219 4.080 3.200 1.00 82.19 187 PRO A CA 1
ATOM 1410 C C . PRO A 1 187 ? 6.106 3.024 3.292 1.00 82.19 187 PRO A C 1
ATOM 1412 O O . PRO A 1 187 ? 5.151 3.206 4.051 1.00 82.19 187 PRO A O 1
ATOM 1415 N N . ILE A 1 188 ? 6.199 1.936 2.516 1.00 83.69 188 ILE A N 1
ATOM 1416 C CA . ILE A 1 188 ? 5.219 0.837 2.566 1.00 83.69 188 ILE A CA 1
ATOM 1417 C C . ILE A 1 188 ? 5.333 0.118 3.913 1.00 83.69 188 ILE A C 1
ATOM 1419 O O . ILE A 1 188 ? 4.342 0.002 4.627 1.00 83.69 188 ILE A O 1
ATOM 1423 N N . PHE A 1 189 ? 6.551 -0.251 4.313 1.00 89.25 189 PHE A N 1
ATOM 1424 C CA . PHE A 1 189 ? 6.811 -0.933 5.579 1.00 89.25 189 PHE A CA 1
ATOM 1425 C C . PHE A 1 189 ? 6.352 -0.109 6.792 1.00 89.25 189 PHE A C 1
ATOM 1427 O O . PHE A 1 189 ? 5.706 -0.633 7.697 1.00 89.25 189 PHE A O 1
ATOM 1434 N N . LEU A 1 190 ? 6.588 1.208 6.783 1.00 89.31 190 LEU A N 1
ATOM 1435 C CA . LEU A 1 190 ? 6.104 2.124 7.821 1.00 89.31 190 LEU A CA 1
ATOM 1436 C C . LEU A 1 190 ? 4.569 2.175 7.899 1.00 89.31 190 LEU A C 1
ATOM 1438 O O . LEU A 1 190 ? 4.013 2.304 8.991 1.00 89.31 190 LEU A O 1
ATOM 1442 N N . THR A 1 191 ? 3.883 2.071 6.757 1.00 86.88 191 THR A N 1
ATOM 1443 C CA . THR A 1 191 ? 2.413 1.998 6.715 1.00 86.88 191 THR A CA 1
ATOM 1444 C C . THR A 1 191 ? 1.936 0.723 7.410 1.00 86.88 191 THR A C 1
ATOM 1446 O O . THR A 1 191 ? 1.095 0.790 8.303 1.00 86.88 191 THR A O 1
ATOM 1449 N N . THR A 1 192 ? 2.563 -0.416 7.106 1.00 90.31 192 THR A N 1
ATOM 1450 C CA . THR A 1 192 ? 2.269 -1.717 7.729 1.00 90.31 192 THR A CA 1
ATOM 1451 C C . THR A 1 192 ? 2.540 -1.732 9.241 1.00 90.31 192 THR A C 1
ATOM 1453 O O . THR A 1 192 ? 1.786 -2.316 10.020 1.00 90.31 192 THR A O 1
ATOM 1456 N N . VAL A 1 193 ? 3.583 -1.039 9.703 1.00 93.50 193 VAL A N 1
ATOM 1457 C CA . VAL A 1 193 ? 3.828 -0.838 11.143 1.00 93.50 193 VAL A CA 1
ATOM 1458 C C . VAL A 1 193 ? 2.664 -0.091 11.790 1.00 93.50 193 VAL A C 1
ATOM 1460 O O . VAL A 1 193 ? 2.185 -0.503 12.841 1.00 93.50 193 VAL A O 1
ATOM 1463 N N . GLY A 1 194 ? 2.149 0.957 11.142 1.00 89.75 194 GLY A N 1
ATOM 1464 C CA . GLY A 1 194 ? 0.954 1.665 11.606 1.00 89.75 194 GLY A CA 1
ATOM 1465 C C . GLY A 1 194 ? -0.293 0.776 11.638 1.00 89.75 194 GLY A C 1
ATOM 1466 O O . GLY A 1 194 ? -1.067 0.840 12.593 1.00 89.75 194 GLY A O 1
ATOM 1467 N N . VAL A 1 195 ? -0.457 -0.106 10.645 1.00 88.69 195 VAL A N 1
ATOM 1468 C CA . VAL A 1 195 ? -1.555 -1.085 10.595 1.00 88.69 195 VAL A CA 1
ATOM 1469 C C . VAL A 1 195 ? -1.572 -1.977 11.837 1.00 88.69 195 VAL A C 1
ATOM 1471 O O . VAL A 1 195 ? -2.641 -2.191 12.407 1.00 88.69 195 VAL A O 1
ATOM 1474 N N . THR A 1 196 ? -0.399 -2.403 12.308 1.00 91.19 196 THR A N 1
ATOM 1475 C CA . THR A 1 196 ? -0.224 -3.245 13.508 1.00 91.19 196 THR A CA 1
ATOM 1476 C C . THR A 1 196 ? -0.111 -2.452 14.821 1.00 91.19 196 THR A C 1
ATOM 1478 O O . THR A 1 196 ? 0.220 -3.019 15.863 1.00 91.19 196 THR A O 1
ATOM 1481 N N . GLY A 1 197 ? -0.365 -1.137 14.802 1.00 93.00 197 GLY A N 1
ATOM 1482 C CA . GLY A 1 197 ? -0.288 -0.272 15.988 1.00 93.00 197 GLY A CA 1
ATOM 1483 C C . GLY A 1 197 ? 1.139 -0.059 16.509 1.00 93.00 197 GLY A C 1
ATOM 1484 O O . GLY A 1 197 ? 1.325 0.285 17.676 1.00 93.00 197 GLY A O 1
ATOM 1485 N N . GLY A 1 198 ? 2.147 -0.316 15.673 1.00 95.38 198 GLY A N 1
ATOM 1486 C CA . GLY A 1 198 ? 3.561 -0.182 16.001 1.00 95.38 198 GLY A CA 1
ATOM 1487 C C . GLY A 1 198 ? 4.112 1.237 15.877 1.00 95.38 198 GLY A C 1
ATOM 1488 O O . GLY A 1 198 ? 3.452 2.163 15.403 1.00 95.38 198 GLY A O 1
ATOM 1489 N N . ILE A 1 199 ? 5.370 1.393 16.291 1.00 97.31 199 ILE A N 1
ATOM 1490 C CA . ILE A 1 199 ? 6.119 2.652 16.253 1.00 97.31 199 ILE A CA 1
ATOM 1491 C C . ILE A 1 199 ? 7.341 2.470 15.354 1.00 97.31 199 ILE A C 1
ATOM 1493 O O . ILE A 1 199 ? 8.179 1.604 15.592 1.00 97.31 199 ILE A O 1
ATOM 1497 N N . GLY A 1 200 ? 7.442 3.316 14.330 1.00 96.31 200 GLY A N 1
ATOM 1498 C CA . GLY A 1 200 ? 8.591 3.377 13.436 1.00 96.31 200 GLY A CA 1
ATOM 1499 C C . GLY A 1 200 ? 9.392 4.662 13.632 1.00 96.31 200 GLY A C 1
ATOM 1500 O O . GLY A 1 200 ? 8.830 5.748 13.470 1.00 96.31 200 GLY A O 1
ATOM 1501 N N . ILE A 1 201 ? 10.680 4.542 13.960 1.00 96.56 201 ILE A N 1
ATOM 1502 C CA . ILE A 1 201 ? 11.567 5.670 14.277 1.00 96.56 201 ILE A CA 1
ATOM 1503 C C . ILE A 1 201 ? 12.654 5.845 13.206 1.00 96.56 201 ILE A C 1
ATOM 1505 O O . ILE A 1 201 ? 13.363 4.907 12.851 1.00 96.56 201 ILE A O 1
ATOM 1509 N N . ASP A 1 202 ? 12.804 7.080 12.731 1.00 94.44 202 ASP A N 1
ATOM 1510 C CA . ASP A 1 202 ? 13.970 7.541 11.973 1.00 94.44 202 ASP A CA 1
ATOM 1511 C C . ASP A 1 202 ? 15.020 8.067 12.959 1.00 94.44 202 ASP A C 1
ATOM 1513 O O . ASP A 1 202 ? 14.836 9.127 13.571 1.00 94.44 202 ASP A O 1
ATOM 1517 N N . LEU A 1 203 ? 16.075 7.278 13.183 1.00 94.56 203 LEU A N 1
ATOM 1518 C CA . LEU A 1 203 ? 17.045 7.543 14.245 1.00 94.56 203 LEU A CA 1
ATOM 1519 C C . LEU A 1 203 ? 17.918 8.749 13.909 1.00 94.56 203 LEU A C 1
ATOM 1521 O O . LEU A 1 203 ? 18.127 9.614 14.767 1.00 94.56 203 LEU A O 1
ATOM 1525 N N . LYS A 1 204 ? 18.455 8.811 12.685 1.00 90.81 204 LYS A N 1
ATOM 1526 C CA . LYS A 1 204 ? 19.535 9.741 12.318 1.00 90.81 204 LYS A CA 1
ATOM 1527 C C . LYS A 1 204 ? 20.668 9.751 13.352 1.00 90.81 204 LYS A C 1
ATOM 1529 O O . LYS A 1 204 ? 21.174 10.808 13.726 1.00 90.81 204 LYS A O 1
ATOM 1534 N N . ASN A 1 205 ? 21.011 8.573 13.876 1.00 92.88 205 ASN A N 1
ATOM 1535 C CA . ASN A 1 205 ? 22.089 8.399 14.849 1.00 92.88 205 ASN A CA 1
ATOM 1536 C C . ASN A 1 205 ? 23.483 8.544 14.219 1.00 92.88 205 ASN A C 1
ATOM 1538 O O . ASN A 1 205 ? 24.452 8.749 14.944 1.00 92.88 205 ASN A O 1
ATOM 1542 N N . TRP A 1 206 ? 23.560 8.529 12.886 1.00 90.50 206 TRP A N 1
ATOM 1543 C CA . TRP A 1 206 ? 24.744 8.864 12.103 1.00 90.50 206 TRP A CA 1
ATOM 1544 C C . TRP A 1 206 ? 24.480 10.107 11.258 1.00 90.50 206 TRP A C 1
ATOM 1546 O O . TRP A 1 206 ? 23.420 10.230 10.642 1.00 90.50 206 TRP A O 1
ATOM 1556 N N . VAL A 1 207 ? 25.446 11.021 11.210 1.00 85.25 207 VAL A N 1
ATOM 1557 C CA . VAL A 1 207 ? 25.369 12.246 10.401 1.00 85.25 207 VAL A CA 1
ATOM 1558 C C . VAL A 1 207 ? 26.628 12.420 9.565 1.00 85.25 207 VAL A C 1
ATOM 1560 O O . VAL A 1 207 ? 27.706 11.979 9.955 1.00 85.25 207 VAL A O 1
ATOM 1563 N N . GLN A 1 208 ? 26.502 13.075 8.410 1.00 85.06 208 GLN A N 1
ATOM 1564 C CA . GLN A 1 208 ? 27.667 13.449 7.610 1.00 85.06 208 GLN A CA 1
ATOM 1565 C C . GLN A 1 208 ? 28.545 14.421 8.394 1.00 85.06 208 GLN A C 1
ATOM 1567 O O . GLN A 1 208 ? 28.081 15.482 8.823 1.00 85.06 208 GLN A O 1
ATOM 1572 N N . LYS A 1 209 ? 29.822 14.074 8.534 1.00 84.81 209 LYS A N 1
ATOM 1573 C CA . LYS A 1 209 ? 30.826 14.921 9.158 1.00 84.81 209 LYS A CA 1
ATOM 1574 C C . LYS A 1 209 ? 31.021 16.177 8.313 1.00 84.81 209 LYS A C 1
ATOM 1576 O O . LYS A 1 209 ? 31.193 16.100 7.095 1.00 84.81 209 LYS A O 1
ATOM 1581 N N . LYS A 1 210 ? 30.998 17.335 8.967 1.00 86.38 210 LYS A N 1
ATOM 1582 C CA . LYS A 1 210 ? 31.264 18.634 8.343 1.00 86.38 210 LYS A CA 1
ATOM 1583 C C . LYS A 1 210 ? 32.637 19.154 8.769 1.00 86.38 210 LYS A C 1
ATOM 1585 O O . LYS A 1 210 ? 33.058 18.903 9.899 1.00 86.38 210 LYS A O 1
ATOM 1590 N N . ASP A 1 211 ? 33.344 19.825 7.864 1.00 86.75 211 ASP A N 1
ATOM 1591 C CA . ASP A 1 211 ? 34.564 20.572 8.192 1.00 86.75 211 ASP A CA 1
ATOM 1592 C C . ASP A 1 211 ? 34.234 21.920 8.870 1.00 86.75 211 ASP A C 1
ATOM 1594 O O . ASP A 1 211 ? 33.069 22.231 9.140 1.00 86.75 211 ASP A O 1
ATOM 1598 N N . ALA A 1 212 ? 35.262 22.710 9.200 1.00 86.25 212 ALA A N 1
ATOM 1599 C CA . ALA A 1 212 ? 35.088 23.998 9.878 1.00 86.25 212 ALA A CA 1
ATOM 1600 C C . ALA A 1 212 ? 34.360 25.036 9.000 1.00 86.25 212 ALA A C 1
ATOM 1602 O O . ALA A 1 212 ? 33.778 25.991 9.516 1.00 86.25 212 ALA A O 1
ATOM 1603 N N . GLU A 1 213 ? 34.375 24.829 7.686 1.00 83.56 213 GLU A N 1
ATOM 1604 C CA . GLU A 1 213 ? 33.752 25.651 6.658 1.00 83.56 213 GLU A CA 1
ATOM 1605 C C . GLU A 1 213 ? 32.320 25.189 6.314 1.00 83.56 213 GLU A C 1
ATOM 1607 O O . GLU A 1 213 ? 31.615 25.873 5.572 1.00 83.56 213 GLU A O 1
ATOM 1612 N N . GLY A 1 214 ? 31.860 24.068 6.884 1.00 81.69 214 GLY A N 1
ATOM 1613 C CA . GLY A 1 214 ? 30.521 23.508 6.686 1.00 81.69 214 GLY A CA 1
ATOM 1614 C C . GLY A 1 214 ? 30.382 22.577 5.476 1.00 81.69 214 GLY A C 1
ATOM 1615 O O . GLY A 1 214 ? 29.266 22.140 5.171 1.00 81.69 214 GLY A O 1
ATOM 1616 N N . ASN A 1 215 ? 31.479 22.231 4.799 1.00 84.50 215 ASN A N 1
ATOM 1617 C CA . ASN A 1 215 ? 31.475 21.272 3.697 1.00 84.50 215 ASN A CA 1
ATOM 1618 C C . ASN A 1 215 ? 31.476 19.839 4.232 1.00 84.50 215 ASN A C 1
ATOM 1620 O O . ASN A 1 215 ? 31.985 19.553 5.315 1.00 84.50 215 ASN A O 1
ATOM 1624 N N . THR A 1 216 ? 30.888 18.916 3.471 1.00 84.38 216 THR A N 1
ATOM 1625 C CA . THR A 1 216 ? 30.942 17.487 3.799 1.00 84.38 216 THR A CA 1
ATOM 1626 C C . THR A 1 216 ? 32.380 16.989 3.701 1.00 84.38 216 THR A C 1
ATOM 1628 O O . THR A 1 216 ? 33.005 17.109 2.650 1.00 84.38 216 THR A O 1
ATOM 1631 N N . VAL A 1 217 ? 32.891 16.409 4.788 1.00 84.94 217 VAL A N 1
ATOM 1632 C CA . VAL A 1 217 ? 34.174 15.704 4.776 1.00 84.94 217 VAL A CA 1
ATOM 1633 C C . VAL A 1 217 ? 33.990 14.433 3.963 1.00 84.94 217 VAL A C 1
ATOM 1635 O O . VAL A 1 217 ? 33.140 13.612 4.306 1.00 84.94 217 VAL A O 1
ATOM 1638 N N . VAL A 1 218 ? 34.780 14.281 2.906 1.00 84.94 218 VAL A N 1
ATOM 1639 C CA . VAL A 1 218 ? 34.780 13.087 2.059 1.00 84.94 218 VAL A CA 1
ATOM 1640 C C . VAL A 1 218 ? 36.036 12.247 2.288 1.00 84.94 218 VAL A C 1
ATOM 1642 O O . VAL A 1 218 ? 37.072 12.776 2.699 1.00 84.94 218 VAL A O 1
ATOM 1645 N N . ASP A 1 219 ? 35.938 10.941 2.070 1.00 81.00 219 ASP A N 1
ATOM 1646 C CA . ASP A 1 219 ? 37.066 10.015 2.098 1.00 81.00 219 ASP A CA 1
ATOM 1647 C C . ASP A 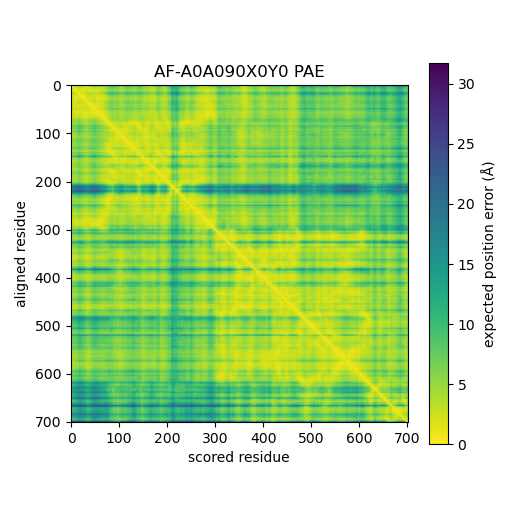1 219 ? 37.856 10.015 0.771 1.00 81.00 219 ASP A C 1
ATOM 1649 O O . ASP A 1 219 ? 37.676 10.882 -0.090 1.00 81.00 219 ASP A O 1
ATOM 1653 N N . ALA A 1 220 ? 38.795 9.073 0.627 1.00 78.50 220 ALA A N 1
ATOM 1654 C CA . ALA A 1 220 ? 39.673 8.977 -0.540 1.00 78.50 220 ALA A CA 1
ATOM 1655 C C . ALA A 1 220 ? 38.927 8.668 -1.850 1.00 78.50 220 ALA A C 1
ATOM 1657 O O . ALA A 1 220 ? 39.441 8.998 -2.920 1.00 78.50 220 ALA A O 1
ATOM 1658 N N . ASP A 1 221 ? 37.729 8.090 -1.756 1.00 68.94 221 ASP A N 1
ATOM 1659 C CA . ASP A 1 221 ? 36.879 7.736 -2.890 1.00 68.94 221 ASP A CA 1
ATOM 1660 C C . ASP A 1 221 ? 35.845 8.837 -3.192 1.00 68.94 221 ASP A C 1
ATOM 1662 O O . ASP A 1 221 ? 35.065 8.730 -4.138 1.00 68.94 221 ASP A O 1
ATOM 1666 N N . GLY A 1 222 ? 35.884 9.945 -2.437 1.00 70.81 222 GLY A N 1
ATOM 1667 C CA . GLY A 1 222 ? 34.969 11.075 -2.580 1.00 70.81 222 GLY A CA 1
ATOM 1668 C C . GLY A 1 222 ? 33.649 10.893 -1.828 1.00 70.81 222 GLY A C 1
ATOM 1669 O O . GLY A 1 222 ? 32.714 11.661 -2.061 1.00 70.81 222 GLY A O 1
ATOM 1670 N N . GLU A 1 223 ? 33.566 9.925 -0.913 1.00 70.69 223 GLU A N 1
ATOM 1671 C CA . GLU A 1 223 ? 32.337 9.568 -0.207 1.00 70.69 223 GLU A CA 1
ATOM 1672 C C . GLU A 1 223 ? 32.219 10.264 1.159 1.00 70.69 223 GLU A C 1
ATOM 1674 O O . GLU A 1 223 ? 33.211 10.383 1.878 1.00 70.69 223 GLU A O 1
ATOM 1679 N N . PRO A 1 224 ? 31.023 10.726 1.573 1.00 79.25 224 PRO A N 1
ATOM 1680 C CA . PRO A 1 224 ? 30.825 11.379 2.867 1.00 79.25 224 PRO A CA 1
ATOM 1681 C C . PRO A 1 224 ? 31.237 10.520 4.075 1.00 79.25 224 PRO A C 1
ATOM 1683 O O . PRO A 1 224 ? 30.691 9.444 4.309 1.00 79.25 224 PRO A O 1
ATOM 1686 N N . VAL A 1 225 ? 32.111 11.052 4.931 1.00 83.06 225 VAL A N 1
ATOM 1687 C CA . VAL A 1 225 ? 32.472 10.431 6.215 1.00 83.06 225 VAL A CA 1
ATOM 1688 C C . VAL A 1 225 ? 31.327 10.609 7.215 1.00 83.06 225 VAL A C 1
ATOM 1690 O O . VAL A 1 225 ? 30.864 11.728 7.435 1.00 83.06 225 VAL A O 1
ATOM 1693 N N . LEU A 1 226 ? 30.886 9.526 7.860 1.00 83.94 226 LEU A N 1
ATOM 1694 C CA . LEU A 1 226 ? 29.809 9.546 8.859 1.00 83.94 226 LEU A CA 1
ATOM 1695 C C . LEU A 1 226 ? 30.345 9.584 10.303 1.00 83.94 226 LEU A C 1
ATOM 1697 O O . LEU A 1 226 ? 31.325 8.916 10.630 1.00 83.94 226 LEU A O 1
ATOM 1701 N N . GLU A 1 227 ? 29.664 10.325 11.177 1.00 89.19 227 GLU A N 1
ATOM 1702 C CA . GLU A 1 227 ? 29.923 10.426 12.621 1.00 89.19 227 GLU A CA 1
ATOM 1703 C C . GLU A 1 227 ? 28.707 9.939 13.429 1.00 89.19 227 GLU A C 1
ATOM 1705 O O . GLU A 1 227 ? 27.571 10.316 13.134 1.00 89.19 227 GLU A O 1
ATOM 1710 N N . GLU A 1 228 ? 28.944 9.106 14.450 1.00 93.25 228 GLU A N 1
ATOM 1711 C CA . GLU A 1 228 ? 27.910 8.613 15.372 1.00 93.25 228 GLU A CA 1
ATOM 1712 C C . GLU A 1 228 ? 27.603 9.671 16.445 1.00 93.25 228 GLU A C 1
ATOM 1714 O O . GLU A 1 228 ? 28.464 10.041 17.242 1.00 93.25 228 GLU A O 1
ATOM 1719 N N . VAL A 1 229 ? 26.358 10.148 16.492 1.00 93.38 229 VAL A N 1
ATOM 1720 C CA . VAL A 1 229 ? 25.907 11.192 17.432 1.00 93.38 229 VAL A CA 1
ATOM 1721 C C . VAL A 1 229 ? 25.439 10.590 18.760 1.00 93.38 229 VAL A C 1
ATOM 1723 O O . VAL A 1 229 ? 25.569 11.199 19.828 1.00 93.38 229 VAL A O 1
ATOM 1726 N N . TYR A 1 230 ? 24.865 9.390 18.707 1.00 94.00 230 TYR A N 1
ATOM 1727 C CA . TYR A 1 230 ? 24.471 8.606 19.871 1.00 94.00 230 TYR A CA 1
ATOM 1728 C C . TYR A 1 230 ? 24.384 7.126 19.504 1.00 94.00 230 TYR A C 1
ATOM 1730 O O . TYR A 1 230 ? 24.056 6.786 18.371 1.00 94.00 230 TYR A O 1
ATOM 1738 N N . SER A 1 231 ? 24.633 6.254 20.480 1.00 93.94 231 SER A N 1
ATOM 1739 C CA . SER A 1 231 ? 24.657 4.817 20.227 1.00 93.94 231 SER A CA 1
ATOM 1740 C C . SER A 1 231 ? 23.310 4.144 20.442 1.00 93.94 231 SER A C 1
ATOM 1742 O O . SER A 1 231 ? 22.557 4.496 21.354 1.00 93.94 231 SER A O 1
ATOM 1744 N N . VAL A 1 232 ? 23.046 3.148 19.599 1.00 95.94 232 VAL A N 1
ATOM 1745 C CA . VAL A 1 232 ? 21.898 2.232 19.670 1.00 95.94 232 VAL A CA 1
ATOM 1746 C C . VAL A 1 232 ? 22.345 0.764 19.705 1.00 95.94 232 VAL A C 1
ATOM 1748 O O . VAL A 1 232 ? 21.567 -0.130 19.372 1.00 95.94 232 VAL A O 1
ATOM 1751 N N . ALA A 1 233 ? 23.592 0.509 20.125 1.00 97.12 233 ALA A N 1
ATOM 1752 C CA . ALA A 1 233 ? 24.178 -0.828 20.253 1.00 97.12 233 ALA A CA 1
ATOM 1753 C C . ALA A 1 233 ? 23.230 -1.814 20.954 1.00 97.12 233 ALA A C 1
ATOM 1755 O O . ALA A 1 233 ? 22.565 -1.425 21.915 1.00 97.12 233 ALA A O 1
ATOM 1756 N N . THR A 1 234 ? 23.171 -3.069 20.494 1.00 97.50 234 THR A N 1
ATOM 1757 C CA . THR A 1 234 ? 22.291 -4.111 21.058 1.00 97.50 234 THR A CA 1
ATOM 1758 C C . THR A 1 234 ? 22.384 -4.166 22.587 1.00 97.50 234 THR A C 1
ATOM 1760 O O . THR A 1 234 ? 23.478 -4.190 23.148 1.00 97.50 234 THR A O 1
ATOM 1763 N N . GLY A 1 235 ? 21.229 -4.168 23.258 1.00 97.00 235 GLY A N 1
ATOM 1764 C CA . GLY A 1 235 ? 21.124 -4.117 24.720 1.00 97.00 235 GLY A CA 1
ATOM 1765 C C . GLY A 1 235 ? 21.033 -2.707 25.315 1.00 97.00 235 GLY A C 1
ATOM 1766 O O . GLY A 1 235 ? 20.889 -2.567 26.530 1.00 97.00 235 GLY A O 1
ATOM 1767 N N . THR A 1 236 ? 21.075 -1.648 24.500 1.00 97.50 236 THR A N 1
ATOM 1768 C CA . THR A 1 236 ? 20.879 -0.275 24.989 1.00 97.50 236 THR A CA 1
ATOM 1769 C C . THR A 1 236 ? 19.427 -0.080 25.413 1.00 97.50 236 THR A C 1
ATOM 1771 O O . THR A 1 236 ? 18.504 -0.324 24.637 1.00 97.50 236 THR A O 1
ATOM 1774 N N . VAL A 1 237 ? 19.216 0.391 26.642 1.00 97.75 237 VAL A N 1
ATOM 1775 C CA . VAL A 1 237 ? 17.885 0.732 27.156 1.00 97.75 237 VAL A CA 1
ATOM 1776 C C . VAL A 1 237 ? 17.575 2.186 26.833 1.00 97.75 237 VAL A C 1
ATOM 1778 O O . VAL A 1 237 ? 18.349 3.078 27.180 1.00 97.75 237 VAL A O 1
ATOM 1781 N N . LEU A 1 238 ? 16.437 2.418 26.185 1.00 97.94 238 LEU A N 1
ATOM 1782 C CA . LEU A 1 238 ? 15.952 3.742 25.811 1.00 97.94 238 LEU A CA 1
ATOM 1783 C C . LEU A 1 238 ? 14.492 3.909 26.239 1.00 97.94 238 LEU A C 1
ATOM 1785 O O . LEU A 1 238 ? 13.773 2.931 26.435 1.00 97.94 238 LEU A O 1
ATOM 1789 N N . THR A 1 239 ? 14.034 5.155 26.309 1.00 98.19 239 THR A N 1
ATOM 1790 C CA . THR A 1 239 ? 12.643 5.476 26.648 1.00 98.19 239 THR A CA 1
ATOM 1791 C C . THR A 1 239 ? 12.014 6.315 25.541 1.00 98.19 239 THR A C 1
ATOM 1793 O O . THR A 1 239 ? 12.506 7.394 25.201 1.00 98.19 239 THR A O 1
ATOM 1796 N N . ILE A 1 240 ? 10.892 5.845 24.996 1.00 98.06 240 ILE A N 1
ATOM 1797 C CA . ILE A 1 240 ? 10.015 6.623 24.115 1.00 98.06 240 ILE A CA 1
ATOM 1798 C C . ILE A 1 240 ? 9.024 7.374 25.003 1.00 98.06 240 ILE A C 1
ATOM 1800 O O . ILE A 1 240 ? 8.221 6.751 25.697 1.00 98.06 240 ILE A O 1
ATOM 1804 N N . ASN A 1 241 ? 9.048 8.706 24.968 1.00 97.69 241 ASN A N 1
ATOM 1805 C CA . ASN A 1 241 ? 8.026 9.517 25.623 1.00 97.69 241 ASN A CA 1
ATOM 1806 C C . ASN A 1 241 ? 6.982 9.972 24.598 1.00 97.69 241 ASN A C 1
ATOM 1808 O O . ASN A 1 241 ? 7.276 10.783 23.716 1.00 97.69 241 ASN A O 1
ATOM 1812 N N . THR A 1 242 ? 5.754 9.469 24.715 1.00 96.25 242 THR A N 1
ATOM 1813 C CA . THR A 1 242 ? 4.686 9.724 23.734 1.00 96.25 242 THR A CA 1
ATOM 1814 C C . THR A 1 242 ? 4.085 11.126 23.850 1.00 96.25 242 THR A C 1
ATOM 1816 O O . THR A 1 242 ? 3.552 11.660 22.875 1.00 96.25 242 THR A O 1
ATOM 1819 N N . LYS A 1 243 ? 4.231 11.763 25.016 1.00 94.38 243 LYS A N 1
ATOM 1820 C CA . LYS A 1 243 ? 3.715 13.103 25.314 1.00 94.38 243 LYS A CA 1
ATOM 1821 C C . LYS A 1 243 ? 4.671 14.204 24.871 1.00 94.38 243 LYS A C 1
ATOM 1823 O O . LYS A 1 243 ? 4.249 15.144 24.202 1.00 94.38 243 LYS A O 1
ATOM 1828 N N . THR A 1 244 ? 5.956 14.087 25.212 1.00 96.12 244 THR A N 1
ATOM 1829 C CA . THR A 1 244 ? 6.997 15.026 24.757 1.00 96.12 244 THR A CA 1
ATOM 1830 C C . THR A 1 244 ? 7.493 14.713 23.348 1.00 96.12 244 THR A C 1
ATOM 1832 O O . THR A 1 244 ? 8.145 15.561 22.748 1.00 96.12 244 THR A O 1
ATOM 1835 N N . LYS A 1 245 ? 7.149 13.530 22.815 1.00 97.19 245 LYS A N 1
ATOM 1836 C CA . LYS A 1 245 ? 7.519 13.025 21.484 1.00 97.19 245 LYS A CA 1
ATOM 1837 C C . LYS A 1 245 ? 9.027 12.941 21.273 1.00 97.19 245 LYS A C 1
ATOM 1839 O O . LYS A 1 245 ? 9.541 13.305 20.216 1.00 97.19 245 LYS A O 1
ATOM 1844 N N . LYS A 1 246 ? 9.735 12.447 22.286 1.00 97.62 246 LYS A N 1
ATOM 1845 C CA . LYS A 1 246 ? 11.200 12.379 22.325 1.00 97.62 246 LYS A CA 1
ATOM 1846 C C . LYS A 1 246 ? 11.684 10.985 22.708 1.00 97.62 246 LYS A C 1
ATOM 1848 O O . LYS A 1 246 ? 11.009 10.267 23.448 1.00 97.62 246 LYS A O 1
ATOM 1853 N N . LEU A 1 247 ? 12.862 10.635 22.202 1.00 97.88 247 LEU A N 1
ATOM 1854 C CA . LEU A 1 247 ? 13.621 9.444 22.570 1.00 97.88 247 LEU A CA 1
ATOM 1855 C C . LEU A 1 247 ? 14.700 9.824 23.591 1.00 97.88 247 LEU A C 1
ATOM 1857 O O . LEU A 1 247 ? 15.427 10.798 23.378 1.00 97.88 247 LEU A O 1
ATOM 1861 N N . TYR A 1 248 ? 14.818 9.053 24.670 1.00 97.75 248 TYR A N 1
ATOM 1862 C CA . TYR A 1 248 ? 15.756 9.297 25.769 1.00 97.75 248 TYR A CA 1
ATOM 1863 C C . TYR A 1 248 ? 16.672 8.101 26.034 1.00 97.75 248 TYR A C 1
ATOM 1865 O O . TYR A 1 248 ? 16.278 6.956 25.827 1.00 97.75 248 TYR A O 1
ATOM 1873 N N . ASN A 1 249 ? 17.866 8.381 26.557 1.00 96.50 249 ASN A N 1
ATOM 1874 C CA . ASN A 1 249 ? 18.741 7.422 27.233 1.00 96.50 249 ASN A CA 1
ATOM 1875 C C . ASN A 1 249 ? 18.982 7.921 28.666 1.00 96.50 249 ASN A C 1
ATOM 1877 O O . ASN A 1 249 ? 19.709 8.899 28.876 1.00 96.50 249 ASN A O 1
ATOM 1881 N N . GLY A 1 250 ? 18.310 7.304 29.641 1.00 93.31 250 GLY A N 1
ATOM 1882 C CA . GLY A 1 250 ? 18.185 7.872 30.984 1.00 93.31 250 GLY A CA 1
ATOM 1883 C C . GLY A 1 250 ? 17.539 9.260 30.921 1.00 93.31 250 GLY A C 1
ATOM 1884 O O . GLY A 1 250 ? 16.483 9.429 30.317 1.00 93.31 250 GLY A O 1
ATOM 1885 N N . ASP A 1 251 ? 18.203 10.269 31.481 1.00 92.50 251 ASP A N 1
ATOM 1886 C CA . ASP A 1 251 ? 17.735 11.663 31.434 1.00 92.50 251 ASP A CA 1
ATOM 1887 C C . ASP A 1 251 ? 18.197 12.424 30.176 1.00 92.50 251 ASP A C 1
ATOM 1889 O O . ASP A 1 251 ? 17.776 13.559 29.937 1.00 92.50 251 ASP A O 1
ATOM 1893 N N . LYS A 1 252 ? 19.072 11.826 29.353 1.00 95.50 252 LYS A N 1
ATOM 1894 C CA . LYS A 1 252 ? 19.600 12.467 28.144 1.00 95.50 252 LYS A CA 1
ATOM 1895 C C . LYS A 1 252 ? 18.601 12.332 27.000 1.00 95.50 252 LYS A C 1
ATOM 1897 O O . LYS A 1 252 ? 18.341 11.233 26.516 1.00 95.50 252 LYS A O 1
ATOM 1902 N N . GLU A 1 253 ? 18.098 13.463 26.520 1.00 96.44 253 GLU A N 1
ATOM 1903 C CA . GLU A 1 253 ? 17.353 13.531 25.265 1.00 96.44 253 GLU A CA 1
ATOM 1904 C C . GLU A 1 253 ? 18.272 13.200 24.082 1.00 96.44 253 GLU A C 1
ATOM 1906 O O . GLU A 1 253 ? 19.340 13.794 23.931 1.00 96.44 253 GLU A O 1
ATOM 1911 N N . LEU A 1 254 ? 17.852 12.248 23.249 1.00 95.06 254 LEU A N 1
ATOM 1912 C CA . LEU A 1 254 ? 18.583 11.842 22.050 1.00 95.06 254 LEU A CA 1
ATOM 1913 C C . LEU A 1 254 ? 18.021 12.496 20.788 1.00 95.06 254 LEU A C 1
ATOM 1915 O O . LEU A 1 254 ? 18.781 13.013 19.970 1.00 95.06 254 LEU A O 1
ATOM 1919 N N . LYS A 1 255 ? 16.694 12.448 20.600 1.00 94.44 255 LYS A N 1
ATOM 1920 C CA . LYS A 1 255 ? 16.061 12.819 19.326 1.00 94.44 255 LYS A CA 1
ATOM 1921 C C . LYS A 1 255 ? 14.577 13.166 19.490 1.00 94.44 255 LYS A C 1
ATOM 1923 O O . LYS A 1 255 ? 13.854 12.492 20.223 1.00 94.44 255 LYS A O 1
ATOM 1928 N N . ASP A 1 256 ? 14.112 14.158 18.729 1.00 96.00 256 ASP A N 1
ATOM 1929 C CA . ASP A 1 256 ? 12.685 14.352 18.437 1.00 96.00 256 ASP A CA 1
ATOM 1930 C C . ASP A 1 256 ? 12.160 13.248 17.504 1.00 96.00 256 ASP A C 1
ATOM 1932 O O . ASP A 1 256 ? 12.713 13.020 16.424 1.00 96.00 256 ASP A O 1
ATOM 1936 N N . ILE A 1 257 ? 11.074 12.597 17.921 1.00 96.12 257 ILE A N 1
ATOM 1937 C CA . ILE A 1 257 ? 10.390 11.514 17.201 1.00 96.12 257 ILE A CA 1
ATOM 1938 C C . ILE A 1 257 ? 8.937 11.890 16.876 1.00 96.12 257 ILE A C 1
ATOM 1940 O O . ILE A 1 257 ? 8.073 11.027 16.719 1.00 96.12 257 ILE A O 1
ATOM 1944 N N . SER A 1 258 ? 8.632 13.184 16.763 1.00 94.31 258 SER A N 1
ATOM 1945 C CA . SER A 1 258 ? 7.272 13.677 16.510 1.00 94.31 258 SER A CA 1
ATOM 1946 C C . SER A 1 258 ? 6.647 13.113 15.228 1.00 94.31 258 SER A C 1
ATOM 1948 O O . SER A 1 258 ? 5.446 12.831 15.201 1.00 94.31 258 SER A O 1
ATOM 1950 N N . ALA A 1 259 ? 7.464 12.840 14.206 1.00 90.31 259 ALA A N 1
ATOM 1951 C CA . ALA A 1 259 ? 7.054 12.176 12.968 1.00 90.31 259 ALA A CA 1
ATOM 1952 C C . ALA A 1 259 ? 6.567 10.724 13.177 1.00 90.31 259 ALA A C 1
ATOM 1954 O O . ALA A 1 259 ? 5.734 10.227 12.411 1.00 90.31 259 ALA A O 1
ATOM 1955 N N . ALA A 1 260 ? 7.040 10.036 14.221 1.00 92.56 260 ALA A N 1
ATOM 1956 C CA . ALA A 1 260 ? 6.573 8.704 14.611 1.00 92.56 260 ALA A CA 1
ATOM 1957 C C . ALA A 1 260 ? 5.257 8.754 15.413 1.00 92.56 260 ALA A C 1
ATOM 1959 O O . ALA A 1 260 ? 4.545 7.758 15.482 1.00 92.56 260 ALA A O 1
ATOM 1960 N N . LEU A 1 261 ? 4.901 9.921 15.963 1.00 94.31 261 LEU A N 1
ATOM 1961 C CA . LEU A 1 261 ? 3.795 10.127 16.907 1.00 94.31 261 LEU A CA 1
ATOM 1962 C C . LEU A 1 261 ? 2.859 11.263 16.453 1.00 94.31 261 LEU A C 1
ATOM 1964 O O . LEU A 1 261 ? 2.421 12.125 17.227 1.00 94.31 261 LEU A O 1
ATOM 1968 N N . THR A 1 262 ? 2.572 11.301 15.152 1.00 91.00 262 THR A N 1
ATOM 1969 C CA . THR A 1 262 ? 1.536 12.181 14.589 1.00 91.00 262 THR A CA 1
ATOM 1970 C C . THR A 1 262 ? 0.162 11.828 15.171 1.00 91.00 262 THR A C 1
ATOM 1972 O O . THR A 1 262 ? -0.029 10.669 15.542 1.00 91.00 262 THR A O 1
ATOM 1975 N N . PRO A 1 263 ? -0.816 12.753 15.202 1.00 90.19 263 PRO A N 1
ATOM 1976 C CA . PRO A 1 263 ? -2.135 12.457 15.760 1.00 90.19 263 PRO A CA 1
ATOM 1977 C C . PRO A 1 263 ? -2.789 11.172 15.208 1.00 90.19 263 PRO A C 1
ATOM 1979 O O . PRO A 1 263 ? -3.168 10.343 16.029 1.00 90.19 263 PRO A O 1
ATOM 1982 N N . PRO A 1 264 ? -2.800 10.889 13.885 1.00 87.62 264 PRO A N 1
ATOM 1983 C CA . PRO A 1 264 ? -3.342 9.623 13.372 1.00 87.62 264 PRO A CA 1
ATOM 1984 C C . PRO A 1 264 ? -2.587 8.378 13.867 1.00 87.62 264 PRO A C 1
ATOM 1986 O O . PRO A 1 264 ? -3.194 7.372 14.212 1.00 87.62 264 PRO A O 1
ATOM 1989 N N . LYS A 1 265 ? -1.251 8.444 13.968 1.00 90.94 265 LYS A N 1
ATOM 1990 C CA . LYS A 1 265 ? -0.447 7.336 14.517 1.00 90.94 265 LYS A CA 1
ATOM 1991 C C . LYS A 1 265 ? -0.758 7.088 15.994 1.00 90.94 265 LYS A C 1
ATOM 1993 O O . LYS A 1 265 ? -0.819 5.939 16.408 1.00 90.94 265 LYS A O 1
ATOM 1998 N N . MET A 1 266 ? -1.009 8.142 16.772 1.00 93.94 266 MET A N 1
ATOM 1999 C CA . MET A 1 266 ? -1.442 8.005 18.168 1.00 93.94 266 MET A CA 1
ATOM 2000 C C . MET A 1 266 ? -2.816 7.332 18.282 1.00 93.94 266 MET A C 1
ATOM 2002 O O . MET A 1 266 ? -3.011 6.530 19.191 1.00 93.94 266 MET A O 1
ATOM 2006 N N . GLU A 1 267 ? -3.741 7.592 17.351 1.00 94.00 267 GLU A N 1
ATOM 2007 C CA . GLU A 1 267 ? -5.022 6.870 17.279 1.00 94.00 267 GLU A CA 1
ATOM 2008 C C . GLU A 1 267 ? -4.807 5.378 17.011 1.00 94.00 267 GLU A C 1
ATOM 2010 O O . GLU A 1 267 ? -5.416 4.547 17.682 1.00 94.00 267 GLU A O 1
ATOM 2015 N N . PHE A 1 268 ? -3.915 5.031 16.076 1.00 93.69 268 PHE A N 1
ATOM 2016 C CA . PHE A 1 268 ? -3.596 3.633 15.767 1.00 93.69 268 PHE A CA 1
ATOM 2017 C C . PHE A 1 268 ? -2.942 2.924 16.953 1.00 93.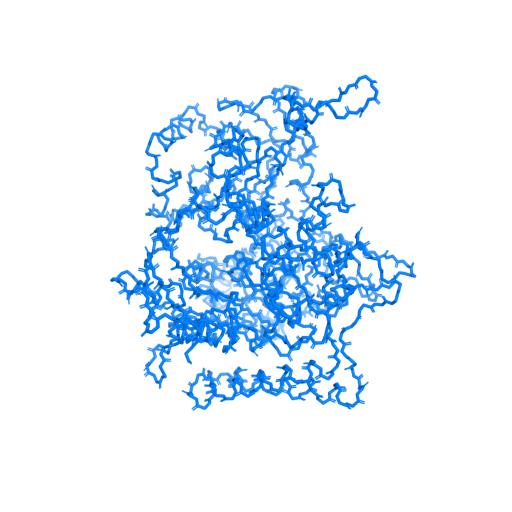69 268 PHE A C 1
ATOM 2019 O O . PHE A 1 268 ? -3.314 1.798 17.264 1.00 93.69 268 PHE A O 1
ATOM 2026 N N . ILE A 1 269 ? -2.018 3.587 17.657 1.00 94.75 269 ILE A N 1
ATOM 2027 C CA . ILE A 1 269 ? -1.402 3.043 18.875 1.00 94.75 269 ILE A CA 1
ATOM 2028 C C . ILE A 1 269 ? -2.475 2.822 19.953 1.00 94.75 269 ILE A C 1
ATOM 2030 O O . ILE A 1 269 ? -2.530 1.743 20.539 1.00 94.75 269 ILE A O 1
ATOM 2034 N N . LYS A 1 270 ? -3.370 3.798 20.174 1.00 94.75 270 LYS A N 1
ATOM 2035 C CA . LYS A 1 270 ? -4.477 3.694 21.144 1.00 94.75 270 LYS A CA 1
ATOM 2036 C C . LYS A 1 270 ? -5.430 2.540 20.820 1.00 94.75 270 LYS A C 1
ATOM 2038 O O . LYS A 1 270 ? -5.852 1.817 21.715 1.00 94.75 270 LYS A O 1
ATOM 2043 N N . ALA A 1 271 ? -5.761 2.361 19.544 1.00 92.88 271 ALA A N 1
ATOM 2044 C CA . ALA A 1 271 ? -6.666 1.314 19.082 1.00 92.88 271 ALA A CA 1
ATOM 2045 C C . ALA A 1 271 ? -5.997 -0.063 18.903 1.00 92.88 271 ALA A C 1
ATOM 2047 O O . ALA A 1 271 ? -6.685 -1.041 18.611 1.00 92.88 271 ALA A O 1
ATOM 2048 N N . GLY A 1 272 ? -4.671 -0.153 19.061 1.00 91.31 272 GLY A N 1
ATOM 2049 C CA . GLY A 1 272 ? -3.904 -1.373 18.803 1.00 91.31 272 GLY A CA 1
ATOM 2050 C C . GLY A 1 272 ? -3.825 -1.759 17.320 1.00 91.31 272 GLY A C 1
ATOM 2051 O O . GLY A 1 272 ? -3.600 -2.924 17.007 1.00 91.31 272 GLY A O 1
ATOM 2052 N N . GLY A 1 273 ? -4.037 -0.804 16.413 1.00 91.75 273 GLY A N 1
ATOM 2053 C CA . GLY A 1 273 ? -4.007 -0.997 14.967 1.00 91.75 273 GLY A CA 1
ATOM 2054 C C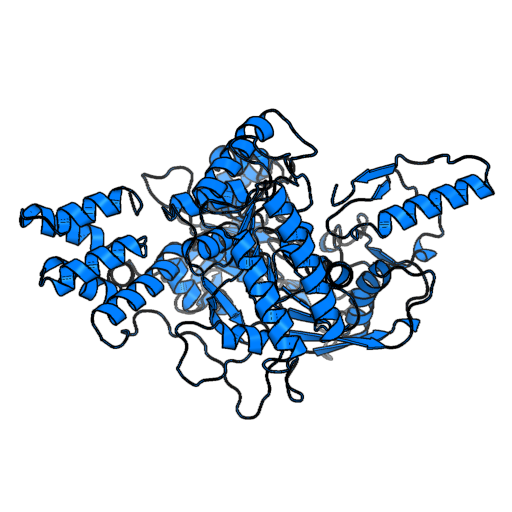 . GLY A 1 273 ? -4.857 0.017 14.203 1.00 91.75 273 GLY A C 1
ATOM 2055 O O . GLY A 1 273 ? -5.664 0.751 14.777 1.00 91.75 273 GLY A O 1
ATOM 2056 N N . SER A 1 274 ? -4.686 0.055 12.882 1.00 89.94 274 SER A N 1
ATOM 2057 C CA . SER A 1 274 ? -5.402 1.023 12.035 1.00 89.94 274 SER A CA 1
ATOM 2058 C C . SER A 1 274 ? -6.862 0.643 11.763 1.00 89.94 274 SER A C 1
ATOM 2060 O O . SER A 1 274 ? -7.708 1.529 11.646 1.00 89.94 274 SER A O 1
ATOM 2062 N N . TYR A 1 275 ? -7.186 -0.656 11.713 1.00 90.31 275 TYR A N 1
ATOM 2063 C CA . TYR A 1 275 ? -8.489 -1.139 11.238 1.00 90.31 275 TYR A CA 1
ATOM 2064 C C . TYR A 1 275 ? -9.656 -0.587 12.049 1.00 90.31 275 TYR A C 1
ATOM 2066 O O . TYR A 1 275 ? -10.595 -0.034 11.483 1.00 90.31 275 TYR A O 1
ATOM 2074 N N . ALA A 1 276 ? -9.568 -0.660 13.379 1.00 89.50 276 ALA A N 1
ATOM 2075 C CA . ALA A 1 276 ? -10.626 -0.173 14.255 1.00 89.50 276 ALA A CA 1
ATOM 2076 C C . ALA A 1 276 ? -10.829 1.347 14.153 1.00 89.50 276 ALA A C 1
ATOM 2078 O O . ALA A 1 276 ? -11.948 1.828 14.310 1.00 89.50 276 ALA A O 1
ATOM 2079 N N . VAL A 1 277 ? -9.771 2.106 13.850 1.00 91.62 277 VAL A N 1
ATOM 2080 C CA . VAL A 1 277 ? -9.863 3.558 13.639 1.00 91.62 277 VAL A CA 1
ATOM 2081 C C . VAL A 1 277 ? -10.524 3.869 12.299 1.00 91.62 277 VAL A C 1
ATOM 2083 O O . VAL A 1 277 ? -11.404 4.723 12.245 1.00 91.62 277 VAL A O 1
ATOM 2086 N N . VAL A 1 278 ? -10.135 3.175 11.224 1.00 89.38 278 VAL A N 1
ATOM 2087 C CA . VAL A 1 278 ? -10.703 3.388 9.882 1.00 89.38 278 VAL A CA 1
ATOM 2088 C C . VAL A 1 278 ? -12.188 3.021 9.857 1.00 89.38 278 VAL A C 1
ATOM 2090 O O . VAL A 1 278 ? -13.018 3.855 9.488 1.00 89.38 278 VAL A O 1
ATOM 2093 N N . PHE A 1 279 ? -12.539 1.821 10.329 1.00 90.44 279 PHE A N 1
ATOM 2094 C CA . PHE A 1 279 ? -13.935 1.395 10.454 1.00 90.44 279 PHE A CA 1
ATOM 2095 C C . PHE A 1 279 ? -14.715 2.284 11.420 1.00 90.44 279 PHE A C 1
ATOM 2097 O O . PHE A 1 279 ? -15.832 2.687 11.116 1.00 90.44 279 PHE A O 1
ATOM 2104 N N . GLY A 1 280 ? -14.104 2.670 12.541 1.00 91.75 280 GLY A N 1
ATOM 2105 C CA . GLY A 1 280 ? -14.715 3.571 13.508 1.00 91.75 280 GLY A CA 1
ATOM 2106 C C . GLY A 1 280 ? -15.100 4.931 12.921 1.00 91.75 280 GLY A C 1
ATOM 2107 O O . GLY A 1 280 ? -16.217 5.397 13.133 1.00 91.75 280 GLY A O 1
ATOM 2108 N N . LYS A 1 281 ? -14.222 5.542 12.114 1.00 90.19 281 LYS A N 1
ATOM 2109 C CA . LYS A 1 281 ? -14.512 6.799 11.399 1.00 90.19 281 LYS A CA 1
ATOM 2110 C C . LYS A 1 281 ? -15.666 6.640 10.404 1.00 90.19 281 LYS A C 1
ATOM 2112 O O . LYS A 1 281 ? -16.530 7.517 10.322 1.00 90.19 281 LYS A O 1
ATOM 2117 N N . LYS A 1 282 ? -15.703 5.530 9.655 1.00 88.00 282 LYS A N 1
ATOM 2118 C CA . LYS A 1 282 ? -16.813 5.207 8.737 1.00 88.00 282 LYS A CA 1
ATOM 2119 C C . LYS A 1 282 ? -18.128 5.042 9.508 1.00 88.00 282 LYS A C 1
ATOM 2121 O O . LYS A 1 282 ? -19.112 5.699 9.177 1.00 88.00 282 LYS A O 1
ATOM 2126 N N . LEU A 1 283 ? -18.116 4.260 10.585 1.00 91.12 283 LEU A N 1
ATOM 2127 C CA . LEU A 1 283 ? -19.269 4.000 11.445 1.00 91.12 283 LEU A CA 1
ATOM 2128 C C . LEU A 1 283 ? -19.815 5.281 12.092 1.00 91.12 283 LEU A C 1
ATOM 2130 O O . LEU A 1 283 ? -21.020 5.523 12.056 1.00 91.12 283 LEU A O 1
ATOM 2134 N N . GLN A 1 284 ? -18.932 6.144 12.602 1.00 93.00 284 GLN A N 1
ATOM 2135 C CA . GLN A 1 284 ? -19.305 7.450 13.148 1.00 93.00 284 GLN A CA 1
ATOM 2136 C C . GLN A 1 284 ? -19.995 8.320 12.088 1.00 93.00 284 GLN A C 1
ATOM 2138 O O . GLN A 1 284 ? -21.052 8.894 12.354 1.00 93.00 284 GLN A O 1
ATOM 2143 N N . THR A 1 285 ? -19.425 8.387 10.879 1.00 89.88 285 THR A N 1
ATOM 2144 C CA . THR A 1 285 ? -19.979 9.166 9.759 1.00 89.88 285 THR A CA 1
ATOM 2145 C C . THR A 1 285 ? -21.384 8.681 9.393 1.00 89.88 285 THR A C 1
ATOM 2147 O O . THR A 1 285 ? -22.301 9.490 9.251 1.00 89.88 285 THR A O 1
ATOM 2150 N N . LEU A 1 286 ? -21.574 7.363 9.280 1.00 91.19 286 LEU A N 1
ATOM 2151 C CA . LEU A 1 286 ? -22.870 6.761 8.961 1.00 91.19 286 LEU A CA 1
ATOM 2152 C C . LEU A 1 286 ? -23.903 7.008 10.066 1.00 91.19 286 LEU A C 1
ATOM 2154 O O . LEU A 1 286 ? -25.026 7.405 9.765 1.00 91.19 286 LEU A O 1
ATOM 2158 N N . ALA A 1 287 ? -23.525 6.847 11.335 1.00 94.88 287 ALA A N 1
ATOM 2159 C CA . ALA A 1 287 ? -24.421 7.094 12.461 1.00 94.88 287 ALA A CA 1
ATOM 2160 C C . ALA A 1 287 ? -24.879 8.561 12.528 1.00 94.88 287 ALA A C 1
ATOM 2162 O O . ALA A 1 287 ? -26.071 8.821 12.678 1.00 94.88 287 ALA A O 1
ATOM 2163 N N . CYS A 1 288 ? -23.963 9.520 12.346 1.00 94.19 288 CYS A N 1
ATOM 2164 C CA . CYS A 1 288 ? -24.308 10.947 12.315 1.00 94.19 288 CYS A CA 1
ATOM 2165 C C . CYS A 1 288 ? -25.231 11.283 11.139 1.00 94.19 288 CYS A C 1
ATOM 2167 O O . CYS A 1 288 ? -26.188 12.034 11.310 1.00 94.19 288 CYS A O 1
ATOM 2169 N N . LYS A 1 289 ? -24.992 10.676 9.966 1.00 93.12 289 LYS A N 1
ATOM 2170 C CA . LYS A 1 289 ? -25.856 10.826 8.788 1.00 93.12 289 LYS A CA 1
ATOM 2171 C C . LYS A 1 289 ? -27.275 10.312 9.049 1.00 93.12 289 LYS A C 1
ATOM 2173 O O . LYS A 1 289 ? -28.224 10.995 8.689 1.00 93.12 289 LYS A O 1
ATOM 2178 N N . ILE A 1 290 ? -27.424 9.144 9.681 1.00 95.31 290 ILE A N 1
ATOM 2179 C CA . ILE A 1 290 ? -28.737 8.564 10.026 1.00 95.31 290 ILE A CA 1
ATOM 2180 C C . ILE A 1 290 ? -29.472 9.422 11.066 1.00 95.31 290 ILE A C 1
ATOM 2182 O O . ILE A 1 290 ? -30.690 9.572 11.001 1.00 95.31 290 ILE A O 1
ATOM 2186 N N . LEU A 1 291 ? -28.735 9.977 12.031 1.00 95.75 291 LEU A N 1
ATOM 2187 C CA . LEU A 1 291 ? -29.279 10.850 13.073 1.00 95.75 291 LEU A CA 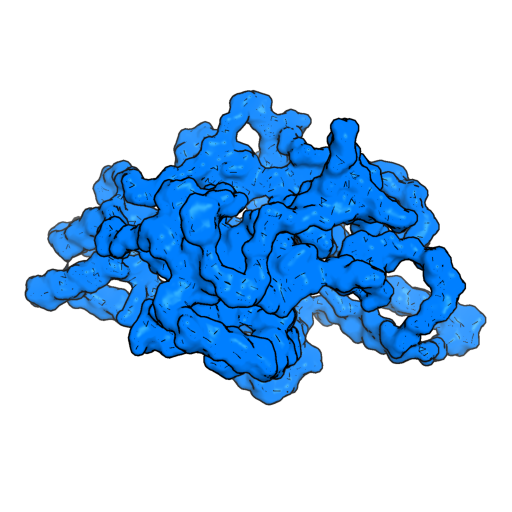1
ATOM 2188 C C . LEU A 1 291 ? -29.517 12.295 12.608 1.00 95.75 291 LEU A C 1
ATOM 2190 O O . LEU A 1 291 ? -30.120 13.059 13.357 1.00 95.75 291 LEU A O 1
ATOM 2194 N N . GLU A 1 292 ? -29.052 12.663 11.411 1.00 95.31 292 GLU A N 1
ATOM 2195 C CA . GLU A 1 292 ? -29.095 14.026 10.863 1.00 95.31 292 GLU A CA 1
ATOM 2196 C C . GLU A 1 292 ? -28.412 15.069 11.772 1.00 95.31 292 GLU A C 1
ATOM 2198 O O . GLU A 1 292 ? -28.915 16.174 11.978 1.00 95.31 292 GLU A O 1
ATOM 2203 N N . ILE A 1 293 ? -27.245 14.719 12.322 1.00 94.19 293 ILE A N 1
ATOM 2204 C CA . ILE A 1 293 ? -26.432 15.601 13.175 1.00 94.19 293 ILE A CA 1
ATOM 2205 C C . ILE A 1 293 ? -25.051 15.861 12.570 1.00 94.19 293 ILE A C 1
ATOM 2207 O O . ILE A 1 293 ? -24.532 15.057 11.791 1.00 94.19 293 ILE A O 1
ATOM 2211 N N . ASP A 1 294 ? -24.424 16.962 12.984 1.00 90.31 294 ASP A N 1
ATOM 2212 C CA . ASP A 1 294 ? -23.021 17.233 12.670 1.00 90.31 294 ASP A CA 1
ATOM 2213 C C . ASP A 1 294 ? -22.106 16.192 13.325 1.00 90.31 294 ASP A C 1
ATOM 2215 O O . ASP A 1 294 ? -22.348 15.757 14.453 1.00 90.31 294 ASP A O 1
ATOM 2219 N N . ILE A 1 295 ? -21.030 15.817 12.628 1.00 88.44 295 ILE A N 1
ATOM 2220 C CA . ILE A 1 295 ? -20.070 14.819 13.111 1.00 88.44 295 ILE A CA 1
ATOM 2221 C C . ILE A 1 295 ? -19.296 15.397 14.309 1.00 88.44 295 ILE A C 1
ATOM 2223 O O . ILE A 1 295 ? -18.543 16.360 14.137 1.00 88.44 295 ILE A O 1
ATOM 2227 N N . PRO A 1 296 ? -19.416 14.814 15.517 1.00 90.81 296 PRO A N 1
ATOM 2228 C CA . PRO A 1 296 ? -18.648 15.259 16.672 1.00 90.81 296 PRO A CA 1
ATOM 2229 C C . PRO A 1 296 ? -17.146 15.051 16.457 1.00 90.81 296 PRO A C 1
ATOM 2231 O O . PRO A 1 296 ? -16.703 13.998 15.986 1.00 90.81 296 PRO A O 1
ATOM 2234 N N . GLN A 1 297 ? -16.341 16.031 16.868 1.00 90.00 297 GLN A N 1
ATOM 2235 C CA . GLN A 1 297 ? -14.884 15.957 16.769 1.00 90.00 297 GLN A CA 1
ATOM 2236 C C . GLN A 1 297 ? -14.308 14.994 17.823 1.00 90.00 297 GLN A C 1
ATOM 2238 O O . GLN A 1 297 ? -13.893 15.413 18.903 1.00 90.00 297 GLN A O 1
ATOM 2243 N N . VAL A 1 298 ? -14.288 13.699 17.507 1.00 91.31 298 VAL A N 1
ATOM 2244 C CA . VAL A 1 298 ? -13.705 12.647 18.361 1.00 91.31 298 VAL A CA 1
ATOM 2245 C C . VAL A 1 298 ? -12.283 12.301 17.930 1.00 91.31 298 VAL A C 1
ATOM 2247 O O . VAL A 1 298 ? -11.369 12.233 18.752 1.00 91.31 298 VAL A O 1
ATOM 2250 N N . TYR A 1 299 ? -12.098 12.089 16.631 1.00 89.81 299 TYR A N 1
ATOM 2251 C CA . TYR A 1 299 ? -10.796 11.827 16.038 1.00 89.81 299 TYR A CA 1
ATOM 2252 C C . TYR A 1 299 ? -10.031 13.130 15.800 1.00 89.81 299 TYR A C 1
ATOM 2254 O O . TYR A 1 299 ? -10.607 14.214 15.667 1.00 89.81 299 TYR A O 1
ATOM 2262 N N . ALA A 1 300 ? -8.710 13.030 15.729 1.00 85.00 300 ALA A N 1
ATOM 2263 C CA . ALA A 1 300 ? -7.849 14.127 15.345 1.00 85.00 300 ALA A CA 1
ATOM 2264 C C . ALA A 1 300 ? -8.243 14.635 13.948 1.00 85.00 300 ALA A C 1
ATOM 2266 O O . ALA A 1 300 ? -8.435 13.826 13.033 1.00 85.00 300 ALA A O 1
ATOM 2267 N N . PRO A 1 301 ? -8.350 15.964 13.762 1.00 80.25 301 PRO A N 1
ATOM 2268 C CA . PRO A 1 301 ? -8.666 16.517 12.458 1.00 80.25 301 PRO A CA 1
ATOM 2269 C C . PRO A 1 301 ? -7.563 16.147 11.470 1.00 80.25 301 PRO A C 1
ATOM 2271 O O . PRO A 1 301 ? -6.368 16.168 11.793 1.00 80.25 301 PRO A O 1
ATOM 2274 N N . SER A 1 302 ? -7.971 15.822 10.248 1.00 80.25 302 SER A N 1
ATOM 2275 C CA . SER A 1 302 ? -7.036 15.645 9.151 1.00 80.25 302 SER A CA 1
ATOM 2276 C C . SER A 1 302 ? -6.256 16.937 8.926 1.00 80.25 302 SER A C 1
ATOM 2278 O O . SER A 1 302 ? -6.815 18.034 8.914 1.00 80.25 302 SER A O 1
ATOM 2280 N N . LYS A 1 303 ? -4.939 16.817 8.741 1.00 87.69 303 LYS A N 1
ATOM 2281 C CA . LYS A 1 303 ? -4.132 17.939 8.265 1.00 87.69 303 LYS A CA 1
ATOM 2282 C C . LYS A 1 303 ? -4.606 18.262 6.851 1.00 87.69 303 LYS A C 1
ATOM 2284 O O . LYS A 1 303 ? -4.433 17.435 5.970 1.00 87.69 303 LYS A O 1
ATOM 2289 N N . GLU A 1 304 ? -5.161 19.442 6.632 1.00 90.81 304 GLU A N 1
ATOM 2290 C CA . GLU A 1 304 ? -5.576 19.899 5.307 1.00 90.81 304 GLU A CA 1
ATOM 2291 C C . GLU A 1 304 ? -4.746 21.113 4.897 1.00 90.81 304 GLU A C 1
ATOM 2293 O O . GLU A 1 304 ? -4.832 22.177 5.516 1.00 90.81 304 GLU A O 1
ATOM 2298 N N . VAL A 1 305 ? -3.960 20.950 3.841 1.00 94.00 305 VAL A N 1
ATOM 2299 C CA . VAL A 1 305 ? -3.153 21.998 3.217 1.00 94.00 305 VAL A CA 1
ATOM 2300 C C . VAL A 1 305 ? -3.926 22.535 2.019 1.00 94.00 305 VAL A C 1
ATOM 2302 O O . VAL A 1 305 ? -4.409 21.763 1.198 1.00 94.00 305 VAL A O 1
ATOM 2305 N N . SER A 1 306 ? -4.057 23.855 1.939 1.00 94.44 306 SER A N 1
ATOM 2306 C CA . SER A 1 306 ? -4.686 24.545 0.813 1.00 94.44 306 SER A CA 1
ATOM 2307 C C . SER A 1 306 ? -3.910 25.824 0.538 1.00 94.44 306 SER A C 1
ATOM 2309 O O . SER A 1 306 ? -3.652 26.589 1.471 1.00 94.44 306 SER A O 1
ATOM 2311 N N . VAL A 1 307 ? -3.515 26.030 -0.713 1.00 94.56 307 VAL A N 1
ATOM 2312 C CA . VAL A 1 307 ? -2.737 27.191 -1.156 1.00 94.56 307 VAL A CA 1
ATOM 2313 C C . VAL A 1 307 ? -3.566 27.996 -2.153 1.00 94.56 307 VAL A C 1
ATOM 2315 O O . VAL A 1 307 ? -3.912 27.513 -3.229 1.00 94.56 307 VAL A O 1
ATOM 2318 N N . GLU A 1 308 ? -3.920 29.227 -1.780 1.00 93.00 308 GLU A N 1
ATOM 2319 C CA . GLU A 1 308 ? -4.728 30.111 -2.623 1.00 93.00 308 GLU A CA 1
ATOM 2320 C C . GLU A 1 308 ? -3.958 30.521 -3.887 1.00 93.00 308 GLU A C 1
ATOM 2322 O O . GLU A 1 308 ? -2.805 30.942 -3.814 1.00 93.00 308 GLU A O 1
ATOM 2327 N N . GLY A 1 309 ? -4.605 30.402 -5.050 1.00 91.88 309 GLY A N 1
ATOM 2328 C CA . GLY A 1 309 ? -4.024 30.780 -6.341 1.00 91.88 309 GLY A CA 1
ATOM 2329 C C . GLY A 1 309 ? -2.984 29.807 -6.908 1.00 91.88 309 GLY A C 1
ATOM 2330 O O . GLY A 1 309 ? -2.337 30.164 -7.884 1.00 91.88 309 GLY A O 1
ATOM 2331 N N . GLN A 1 310 ? -2.815 28.616 -6.320 1.00 95.56 310 GLN A N 1
ATOM 2332 C CA . GLN A 1 310 ? -1.951 27.561 -6.854 1.00 95.56 310 GLN A CA 1
ATOM 2333 C C . GLN A 1 310 ? -2.782 26.479 -7.553 1.00 95.56 310 GLN A C 1
ATOM 2335 O O . GLN A 1 310 ? -3.673 25.881 -6.936 1.00 95.56 310 GLN A O 1
ATOM 2340 N N . GLY A 1 311 ? -2.441 26.184 -8.807 1.00 96.44 311 GLY A N 1
ATOM 2341 C CA . GLY A 1 311 ? -2.985 25.055 -9.556 1.00 96.44 311 GLY A CA 1
ATOM 2342 C C . GLY A 1 311 ? -2.660 23.687 -8.948 1.00 96.44 311 GLY A C 1
ATOM 2343 O O . GLY A 1 311 ? -1.864 23.555 -8.013 1.00 96.44 311 GLY A O 1
ATOM 2344 N N . LEU A 1 312 ? -3.289 22.648 -9.494 1.00 98.06 312 LEU A N 1
ATOM 2345 C CA . LEU A 1 312 ? -3.154 21.267 -9.044 1.00 98.06 312 LEU A CA 1
ATOM 2346 C C . LEU A 1 312 ? -2.327 20.434 -10.021 1.00 98.06 312 LEU A C 1
ATOM 2348 O O . LEU A 1 312 ? -2.568 20.431 -11.232 1.00 98.06 312 LEU A O 1
ATOM 2352 N N . THR A 1 313 ? -1.408 19.644 -9.475 1.00 98.19 313 THR A N 1
ATOM 2353 C CA . THR A 1 313 ? -0.801 18.512 -10.188 1.00 98.19 313 THR A CA 1
ATOM 2354 C C . THR A 1 313 ? -1.878 17.502 -10.598 1.00 98.19 313 THR A C 1
ATOM 2356 O O . THR A 1 313 ? -2.995 17.503 -10.066 1.00 98.19 313 THR A O 1
ATOM 2359 N N . ALA A 1 314 ? -1.574 16.603 -11.538 1.00 97.12 314 ALA A N 1
ATOM 2360 C CA . ALA A 1 314 ? -2.548 15.597 -11.963 1.00 97.12 314 ALA A CA 1
ATOM 2361 C C . ALA A 1 314 ? -2.979 14.701 -10.790 1.00 97.12 314 ALA A C 1
ATOM 2363 O O . ALA A 1 314 ? -4.160 14.391 -10.630 1.00 97.12 314 ALA A O 1
ATOM 2364 N N . VAL A 1 315 ? -2.028 14.358 -9.919 1.00 97.06 315 VAL A N 1
ATOM 2365 C CA . VAL A 1 315 ? -2.275 13.592 -8.693 1.00 97.06 315 VAL A CA 1
ATOM 2366 C C . VAL A 1 315 ? -3.211 14.347 -7.755 1.00 97.06 315 VAL A C 1
ATOM 2368 O O . VAL A 1 315 ? -4.215 13.789 -7.323 1.00 97.06 315 VAL A O 1
ATOM 2371 N N . GLU A 1 316 ? -2.938 15.619 -7.456 1.00 97.69 316 GLU A N 1
ATOM 2372 C CA . GLU A 1 316 ? -3.806 16.410 -6.577 1.00 97.69 316 GLU A CA 1
ATOM 2373 C C . GLU A 1 316 ? -5.235 16.502 -7.129 1.00 97.69 316 GLU A C 1
ATOM 2375 O O . GLU A 1 316 ? -6.188 16.400 -6.357 1.00 97.69 316 GLU A O 1
ATOM 2380 N N . LYS A 1 317 ? -5.416 16.601 -8.453 1.00 97.50 317 LYS A N 1
ATOM 2381 C CA . LYS A 1 317 ? -6.749 16.551 -9.080 1.00 97.50 317 LYS A CA 1
ATOM 2382 C C . LYS A 1 317 ? -7.464 15.224 -8.829 1.00 97.50 317 LYS A C 1
ATOM 2384 O O . LYS A 1 317 ? -8.639 15.240 -8.460 1.00 97.50 317 LYS A O 1
ATOM 2389 N N . ILE A 1 318 ? -6.772 14.093 -8.988 1.00 97.12 318 ILE A N 1
ATOM 2390 C CA . ILE A 1 318 ? -7.334 12.769 -8.681 1.00 97.12 318 ILE A CA 1
ATOM 2391 C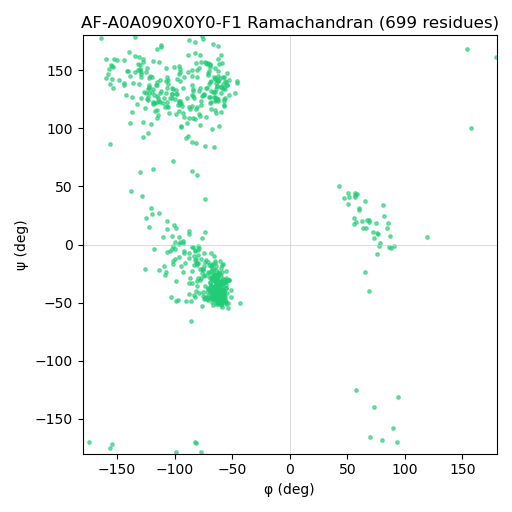 C . ILE A 1 318 ? -7.735 12.689 -7.204 1.00 97.12 318 ILE A C 1
ATOM 2393 O O . ILE A 1 318 ? -8.843 12.261 -6.885 1.00 97.12 318 ILE A O 1
ATOM 2397 N N . PHE A 1 319 ? -6.865 13.128 -6.295 1.00 96.44 319 PHE A N 1
ATOM 2398 C CA . PHE A 1 319 ? -7.144 13.075 -4.861 1.00 96.44 319 PHE A CA 1
ATOM 2399 C C . PHE A 1 319 ? -8.318 13.970 -4.460 1.00 96.44 319 PHE A C 1
ATOM 2401 O O . PHE A 1 319 ? -9.157 13.536 -3.681 1.00 96.44 319 PHE A O 1
ATOM 2408 N N . ASN A 1 320 ? -8.424 15.183 -5.011 1.00 95.69 320 ASN A N 1
ATOM 2409 C CA . ASN A 1 320 ? -9.559 16.070 -4.742 1.00 95.69 320 ASN A CA 1
ATOM 2410 C C . ASN A 1 320 ? -10.877 15.511 -5.290 1.00 95.69 320 ASN A C 1
ATOM 2412 O O . ASN A 1 320 ? -11.897 15.630 -4.619 1.00 95.69 320 ASN A O 1
ATOM 2416 N N . LYS A 1 321 ? -10.864 14.884 -6.478 1.00 94.81 321 LYS A N 1
ATOM 2417 C CA . LYS A 1 321 ? -12.054 14.233 -7.056 1.00 94.81 321 LYS A CA 1
ATOM 2418 C C . LYS A 1 321 ? -12.577 13.122 -6.144 1.00 94.81 321 LYS A C 1
ATOM 2420 O O . LYS A 1 321 ? -13.782 13.021 -5.955 1.00 94.81 321 LYS A O 1
ATOM 2425 N N . ASN A 1 322 ? -11.675 12.291 -5.625 1.00 94.44 322 ASN A N 1
ATOM 2426 C CA . ASN A 1 322 ? -12.030 11.079 -4.890 1.00 94.44 322 ASN A CA 1
ATOM 2427 C C . ASN A 1 322 ? -12.036 11.280 -3.360 1.00 94.44 322 ASN A C 1
ATOM 2429 O O . ASN A 1 322 ? -12.152 10.302 -2.629 1.00 94.44 322 ASN A O 1
ATOM 2433 N N . ALA A 1 323 ? -11.870 12.507 -2.849 1.00 91.62 323 ALA A N 1
ATOM 2434 C CA . ALA A 1 323 ? -11.808 12.783 -1.412 1.00 91.62 323 ALA A CA 1
ATOM 2435 C C . ALA A 1 323 ? -13.168 12.599 -0.716 1.00 91.62 323 ALA A C 1
ATOM 2437 O O . ALA A 1 323 ? -14.198 13.062 -1.201 1.00 91.62 323 ALA A O 1
ATOM 2438 N N . VAL A 1 324 ? -13.150 11.991 0.475 1.00 85.19 324 VAL A N 1
ATOM 2439 C CA . VAL A 1 324 ? -14.341 11.741 1.300 1.00 85.19 324 VAL A CA 1
ATOM 2440 C C . VAL A 1 324 ? -14.142 12.293 2.708 1.00 85.19 324 VAL A C 1
ATOM 2442 O O . VAL A 1 324 ? -13.160 11.979 3.382 1.00 85.19 324 VAL A O 1
ATOM 2445 N N . GLY A 1 325 ? -15.122 13.052 3.205 1.00 78.50 325 GLY A N 1
ATOM 2446 C CA . GLY A 1 325 ? -15.123 13.572 4.580 1.00 78.50 325 GLY A CA 1
ATOM 2447 C C . GLY A 1 325 ? -14.156 14.737 4.821 1.00 78.50 325 GLY A C 1
ATOM 2448 O O . GLY A 1 325 ? -13.807 15.006 5.968 1.00 78.50 325 GLY A O 1
ATOM 2449 N N . ASN A 1 326 ? -13.706 15.407 3.759 1.00 79.19 326 ASN A N 1
ATOM 2450 C CA . ASN A 1 326 ? -12.930 16.644 3.821 1.00 79.19 326 ASN A CA 1
ATOM 2451 C C . ASN A 1 326 ? -13.828 17.877 4.003 1.00 79.19 326 ASN A C 1
ATOM 2453 O O . ASN A 1 326 ? -15.038 17.832 3.774 1.00 79.19 326 ASN A O 1
ATOM 2457 N N . THR A 1 327 ? -13.213 19.000 4.382 1.00 79.38 327 THR A N 1
ATOM 2458 C CA . THR A 1 327 ? -13.907 20.287 4.496 1.00 79.38 327 THR A CA 1
ATOM 2459 C C . THR A 1 327 ? -14.568 20.670 3.160 1.00 79.38 327 THR A C 1
ATOM 2461 O O . THR A 1 327 ? -13.858 20.841 2.162 1.00 79.38 327 THR A O 1
ATOM 2464 N N . PRO A 1 328 ? -15.906 20.848 3.114 1.00 79.69 328 PRO A N 1
ATOM 2465 C CA . PRO A 1 328 ? -16.610 21.178 1.879 1.00 79.69 328 PRO A CA 1
ATOM 2466 C C . PRO A 1 328 ? -16.068 22.445 1.205 1.00 79.69 328 PRO A C 1
ATOM 2468 O O . PRO A 1 328 ? -15.870 23.471 1.854 1.00 79.69 328 PRO A O 1
ATOM 2471 N N . GLY A 1 329 ? -15.851 22.377 -0.112 1.00 82.38 329 GLY A N 1
ATOM 2472 C CA . GLY A 1 329 ? -15.415 23.512 -0.937 1.00 82.38 329 GLY A CA 1
ATOM 2473 C C . GLY A 1 329 ? -13.926 23.864 -0.848 1.00 82.38 329 GLY A C 1
ATOM 2474 O O . GLY A 1 329 ? -13.498 24.816 -1.498 1.00 82.38 329 GLY A O 1
ATOM 2475 N N . LYS A 1 330 ? -13.129 23.118 -0.076 1.00 88.94 330 LYS A N 1
ATOM 2476 C CA . LYS A 1 330 ? -11.692 23.362 0.063 1.00 88.94 330 LYS A CA 1
ATOM 2477 C C . LYS A 1 330 ? -10.886 22.492 -0.899 1.00 88.94 330 LYS A C 1
ATOM 2479 O O . LYS A 1 330 ? -10.962 21.268 -0.841 1.00 88.94 330 LYS A O 1
ATOM 2484 N N . THR A 1 331 ? -10.069 23.135 -1.726 1.00 94.19 331 THR A N 1
ATOM 2485 C CA . THR A 1 331 ? -9.079 22.463 -2.576 1.00 94.19 331 THR A CA 1
ATOM 2486 C C . THR A 1 331 ? -7.894 22.006 -1.733 1.00 94.19 331 THR A C 1
ATOM 2488 O O . THR A 1 331 ? -7.325 22.802 -0.983 1.00 94.19 331 THR A O 1
ATOM 2491 N N . LEU A 1 332 ? -7.518 20.738 -1.847 1.00 95.31 332 LEU A N 1
ATOM 2492 C CA . LEU A 1 332 ? -6.456 20.120 -1.060 1.00 95.31 332 LEU A CA 1
ATOM 2493 C C . LEU A 1 332 ? -5.173 19.989 -1.884 1.00 95.31 332 LEU A C 1
ATOM 2495 O O . LEU A 1 332 ? -5.204 19.522 -3.019 1.00 95.31 332 LEU A O 1
ATOM 2499 N N . HIS A 1 333 ? -4.043 20.349 -1.285 1.00 96.69 333 HIS A N 1
ATOM 2500 C CA . HIS A 1 333 ? -2.712 20.241 -1.888 1.00 96.69 333 HIS A CA 1
ATOM 2501 C C . HIS A 1 333 ? -1.855 19.188 -1.177 1.00 96.69 333 HIS A C 1
ATOM 2503 O O . HIS A 1 333 ? -2.232 18.663 -0.116 1.00 96.69 333 HIS A O 1
ATOM 2509 N N . ALA A 1 334 ? -0.691 18.888 -1.755 1.00 95.75 334 ALA A N 1
ATOM 2510 C CA . ALA A 1 334 ? 0.305 17.980 -1.200 1.00 95.75 334 ALA A CA 1
ATOM 2511 C C . ALA A 1 334 ? 0.570 18.227 0.300 1.00 95.75 334 ALA A C 1
ATOM 2513 O O . ALA A 1 334 ? 0.626 19.353 0.800 1.00 95.75 334 ALA A O 1
ATOM 2514 N N . GLY A 1 335 ? 0.709 17.134 1.051 1.00 91.38 335 GLY A N 1
ATOM 2515 C CA . GLY A 1 335 ? 0.857 17.148 2.506 1.00 91.38 335 GLY A CA 1
ATOM 2516 C C . GLY A 1 335 ? -0.459 17.174 3.290 1.00 91.38 335 GLY A C 1
ATOM 2517 O O . GLY A 1 335 ? -0.405 17.131 4.526 1.00 91.38 335 GLY A O 1
ATOM 2518 N N . SER A 1 336 ? -1.612 17.224 2.613 1.00 92.44 336 SER A N 1
ATOM 2519 C CA . SER A 1 336 ? -2.923 16.970 3.221 1.00 92.44 336 SER A CA 1
ATOM 2520 C C . SER A 1 336 ? -3.106 15.483 3.519 1.00 92.44 336 SER A C 1
ATOM 2522 O O . SER A 1 336 ? -2.833 14.660 2.656 1.00 92.44 336 SER A O 1
ATOM 2524 N N . ASN A 1 337 ? -3.607 15.122 4.700 1.00 88.38 337 ASN A N 1
ATOM 2525 C CA . ASN A 1 337 ? -4.037 13.761 5.021 1.00 88.38 337 ASN A CA 1
ATOM 2526 C C . ASN A 1 337 ? -5.485 13.582 4.585 1.00 88.38 337 ASN A C 1
ATOM 2528 O O . ASN A 1 337 ? -6.369 14.240 5.127 1.00 88.38 337 ASN A O 1
ATOM 2532 N N . VAL A 1 338 ? -5.731 12.687 3.636 1.00 87.81 338 VAL A N 1
ATOM 2533 C CA . VAL A 1 338 ? -7.053 12.538 3.031 1.00 87.81 338 VAL A CA 1
ATOM 2534 C C . VAL A 1 338 ? -7.499 11.089 3.039 1.00 87.81 338 VAL A C 1
ATOM 2536 O O . VAL A 1 338 ? -6.691 10.161 2.981 1.00 87.81 338 VAL A O 1
ATOM 2539 N N . ARG A 1 339 ? -8.811 10.909 3.144 1.00 89.31 339 ARG A N 1
ATOM 2540 C CA . ARG A 1 339 ? -9.473 9.645 2.857 1.00 89.31 339 ARG A CA 1
ATOM 2541 C C . ARG A 1 339 ? -10.030 9.741 1.448 1.00 89.31 339 ARG A C 1
ATOM 2543 O O . ARG A 1 339 ? -10.671 10.741 1.132 1.00 89.31 339 ARG A O 1
ATOM 2550 N N . VAL A 1 340 ? -9.743 8.746 0.625 1.00 92.56 340 VAL A N 1
ATOM 2551 C CA . VAL A 1 340 ? -10.133 8.717 -0.784 1.00 92.56 340 VAL A CA 1
ATOM 2552 C C . VAL A 1 340 ? -10.833 7.416 -1.133 1.00 92.56 340 VAL A C 1
ATOM 2554 O O . VAL A 1 340 ? -10.488 6.375 -0.572 1.00 92.56 340 VAL A O 1
ATOM 2557 N N . GLU A 1 341 ? -11.782 7.480 -2.059 1.00 95.31 341 GLU A N 1
ATOM 2558 C CA . GLU A 1 341 ? -12.362 6.295 -2.691 1.00 95.31 341 GLU A CA 1
ATOM 2559 C C . GLU A 1 341 ? -11.306 5.573 -3.540 1.00 95.31 341 GLU A C 1
ATOM 2561 O O . GLU A 1 341 ? -10.426 6.196 -4.144 1.00 95.31 341 GLU A O 1
ATOM 2566 N N . VAL A 1 342 ? -11.375 4.243 -3.549 1.00 97.06 342 VAL A N 1
ATOM 2567 C CA . VAL A 1 342 ? -10.489 3.364 -4.315 1.00 97.06 342 VAL A CA 1
ATOM 2568 C C . VAL A 1 342 ? -11.312 2.641 -5.371 1.00 97.06 342 VAL A C 1
ATOM 2570 O O . VAL A 1 342 ? -12.283 1.963 -5.051 1.00 97.06 342 VAL A O 1
ATOM 2573 N N . ASN A 1 343 ? -10.885 2.749 -6.627 1.00 97.50 343 ASN A N 1
ATOM 2574 C CA . ASN A 1 343 ? -11.626 2.233 -7.775 1.00 97.50 343 ASN A CA 1
ATOM 2575 C C . ASN A 1 343 ? -11.242 0.792 -8.108 1.00 97.50 343 ASN A C 1
ATOM 2577 O O . ASN A 1 343 ? -12.104 -0.063 -8.281 1.00 97.50 343 ASN A O 1
ATOM 2581 N N . ILE A 1 344 ? -9.939 0.513 -8.190 1.00 98.00 344 ILE A N 1
ATOM 2582 C CA . ILE A 1 344 ? -9.422 -0.804 -8.578 1.00 98.00 344 ILE A CA 1
ATOM 2583 C C . ILE A 1 344 ? -8.518 -1.345 -7.479 1.00 98.00 344 ILE A C 1
ATOM 2585 O O . ILE A 1 344 ? -7.630 -0.638 -6.991 1.00 98.00 344 ILE A O 1
ATOM 2589 N N . VAL A 1 345 ? -8.701 -2.620 -7.127 1.00 98.31 345 VAL A N 1
ATOM 2590 C CA . VAL A 1 345 ? -7.849 -3.295 -6.143 1.00 98.31 345 VAL A CA 1
ATOM 2591 C C . VAL A 1 345 ? -7.192 -4.556 -6.702 1.00 98.31 345 VAL A C 1
ATOM 2593 O O . VAL A 1 345 ? -7.851 -5.453 -7.223 1.00 98.31 345 VAL A O 1
ATOM 2596 N N . GLY A 1 346 ? -5.869 -4.647 -6.582 1.00 97.44 346 GLY A N 1
ATOM 2597 C CA . GLY A 1 346 ? -5.083 -5.7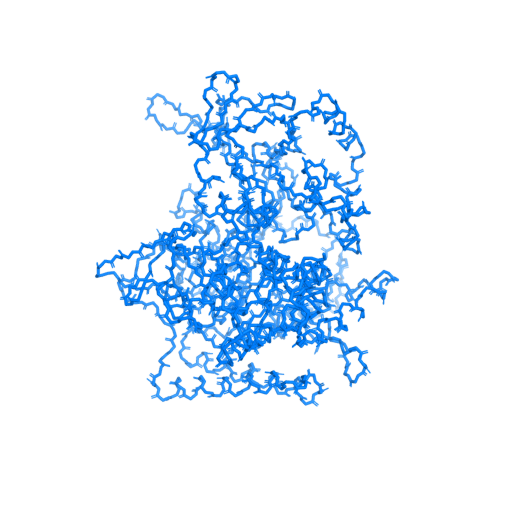99 -7.020 1.00 97.44 346 GLY A CA 1
ATOM 2598 C C . GLY A 1 346 ? -4.576 -6.676 -5.878 1.00 97.44 346 GLY A C 1
ATOM 2599 O O . GLY A 1 346 ? -4.053 -6.182 -4.882 1.00 97.44 346 GLY A O 1
ATOM 2600 N N . SER A 1 347 ? -4.651 -7.993 -6.052 1.00 97.25 347 SER A N 1
ATOM 2601 C CA . SER A 1 347 ? -4.086 -8.984 -5.134 1.00 97.25 347 SER A CA 1
ATOM 2602 C C . SER A 1 347 ? -3.371 -10.101 -5.903 1.00 97.25 347 SER A C 1
ATOM 2604 O O . SER A 1 347 ? -3.825 -10.552 -6.957 1.00 97.25 347 SER A O 1
ATOM 2606 N N . GLN A 1 348 ? -2.215 -10.545 -5.405 1.00 94.75 348 GLN A N 1
ATOM 2607 C CA . GLN A 1 348 ? -1.440 -11.650 -5.986 1.00 94.75 348 GLN A CA 1
ATOM 2608 C C . GLN A 1 348 ? -1.359 -12.835 -5.033 1.00 94.75 348 GLN A C 1
ATOM 2610 O O . GLN A 1 348 ? -1.829 -12.771 -3.911 1.00 94.75 348 GLN A O 1
ATOM 2615 N N . ASP A 1 349 ? -0.897 -13.981 -5.497 1.00 92.00 349 ASP A N 1
ATOM 2616 C CA . ASP A 1 349 ? -1.020 -15.273 -4.822 1.00 92.00 349 ASP A CA 1
ATOM 2617 C C . ASP A 1 349 ? -0.088 -15.486 -3.617 1.00 92.00 349 ASP A C 1
ATOM 2619 O O . ASP A 1 349 ? -0.370 -16.321 -2.760 1.00 92.00 349 ASP A O 1
ATOM 2623 N N . THR A 1 350 ? 0.985 -14.708 -3.494 1.00 89.56 350 THR A N 1
ATOM 2624 C CA . THR A 1 350 ? 1.914 -14.752 -2.346 1.00 89.56 350 THR A CA 1
ATOM 2625 C C . THR A 1 350 ? 1.594 -13.738 -1.246 1.00 89.56 350 THR A C 1
ATOM 2627 O O . THR A 1 350 ? 2.078 -13.890 -0.120 1.00 89.56 350 THR A O 1
ATOM 2630 N N . THR A 1 351 ? 0.812 -12.697 -1.545 1.00 91.94 351 THR A N 1
ATOM 2631 C CA . THR A 1 351 ? 0.289 -11.718 -0.576 1.00 91.94 351 THR A CA 1
ATOM 2632 C C . THR A 1 351 ? -1.202 -11.901 -0.319 1.00 91.94 351 THR A C 1
ATOM 2634 O O . THR A 1 351 ? -1.674 -11.579 0.766 1.00 91.94 351 THR A O 1
ATOM 2637 N N . GLY A 1 352 ? -1.930 -12.505 -1.256 1.00 94.00 352 GLY A N 1
ATOM 2638 C CA . GLY A 1 352 ? -3.373 -12.719 -1.210 1.00 94.00 352 GLY A CA 1
ATOM 2639 C C . GLY A 1 352 ? -3.810 -13.640 -0.082 1.00 94.00 352 GLY A C 1
ATOM 2640 O O . GLY A 1 352 ? -4.845 -13.384 0.518 1.00 94.00 352 GLY A O 1
ATOM 2641 N N . LEU A 1 353 ? -2.993 -14.636 0.285 1.00 91.50 353 LEU A N 1
ATOM 2642 C CA . LEU A 1 353 ? -3.238 -15.460 1.477 1.00 91.50 353 LEU A CA 1
ATOM 2643 C C . LEU A 1 353 ? -3.228 -14.633 2.768 1.00 91.50 353 LEU A C 1
ATOM 2645 O O . LEU A 1 353 ? -3.998 -14.904 3.680 1.00 91.50 353 LEU A O 1
ATOM 2649 N N . MET A 1 354 ? -2.361 -13.622 2.861 1.00 91.88 354 MET A N 1
ATOM 2650 C CA . MET A 1 354 ? -2.390 -12.701 3.999 1.00 91.88 354 MET A CA 1
ATOM 2651 C C . MET A 1 354 ? -3.561 -11.732 3.861 1.00 91.88 354 MET A C 1
ATOM 2653 O O . MET A 1 354 ? -4.256 -11.494 4.836 1.00 91.88 354 MET A O 1
ATOM 2657 N N . THR A 1 355 ? -3.838 -11.220 2.658 1.00 95.44 355 THR A N 1
ATOM 2658 C CA . THR A 1 355 ? -4.992 -10.342 2.415 1.00 95.44 355 THR A CA 1
ATOM 2659 C C . THR A 1 355 ? -6.307 -11.015 2.819 1.00 95.44 355 THR A C 1
ATOM 2661 O O . THR A 1 355 ? -7.120 -10.372 3.475 1.00 95.44 355 THR A O 1
ATOM 2664 N N . SER A 1 356 ? -6.507 -12.306 2.522 1.00 94.31 356 SER A N 1
ATOM 2665 C CA . SER A 1 356 ? -7.693 -13.044 2.981 1.00 94.31 356 SER A CA 1
ATOM 2666 C C . SER A 1 356 ? -7.759 -13.127 4.504 1.00 94.31 356 SER A C 1
ATOM 2668 O O . SER A 1 356 ? -8.826 -12.928 5.067 1.00 94.31 356 SER A O 1
ATOM 2670 N N . GLN A 1 357 ? -6.630 -13.335 5.187 1.00 91.00 357 GLN A N 1
ATOM 2671 C CA . GLN A 1 357 ? -6.606 -13.338 6.653 1.00 91.00 357 GLN A CA 1
ATOM 2672 C C . GLN A 1 357 ? -6.923 -11.972 7.252 1.00 91.00 357 GLN A C 1
ATOM 2674 O O . GLN A 1 357 ? -7.629 -11.888 8.251 1.00 91.00 357 GLN A O 1
ATOM 2679 N N . GLU A 1 358 ? -6.421 -10.892 6.655 1.00 92.44 358 GLU A N 1
ATOM 2680 C CA . GLU A 1 358 ? -6.752 -9.542 7.109 1.00 92.44 358 GLU A CA 1
ATOM 2681 C C . GLU A 1 358 ? -8.247 -9.242 6.891 1.00 92.44 358 GLU A C 1
ATOM 2683 O O . GLU A 1 358 ? -8.887 -8.688 7.785 1.00 92.44 358 GLU A O 1
ATOM 2688 N N . LEU A 1 359 ? -8.837 -9.686 5.771 1.00 94.06 359 LEU A N 1
ATOM 2689 C CA . LEU A 1 359 ? -10.288 -9.623 5.535 1.00 94.06 359 LEU A CA 1
ATOM 2690 C C . LEU A 1 359 ? -11.072 -10.438 6.578 1.00 94.06 359 LEU A C 1
ATOM 2692 O O . LEU A 1 359 ? -12.039 -9.929 7.145 1.00 94.06 359 LEU A O 1
ATOM 2696 N N . GLU A 1 360 ? -10.627 -11.654 6.906 1.00 91.00 360 GLU A N 1
ATOM 2697 C CA . GLU A 1 360 ? -11.215 -12.482 7.969 1.00 91.00 360 GLU A CA 1
ATOM 2698 C C . GLU A 1 360 ? -11.128 -11.802 9.345 1.00 91.00 360 GLU A C 1
ATOM 2700 O O . GLU A 1 360 ? -12.099 -11.817 10.103 1.00 91.00 360 GLU A O 1
ATOM 2705 N N . MET A 1 361 ? -10.005 -11.151 9.673 1.00 88.19 361 MET A N 1
ATOM 2706 C CA . MET A 1 361 ? -9.857 -10.402 10.929 1.00 88.19 361 MET A CA 1
ATOM 2707 C C . MET A 1 361 ? -10.791 -9.189 11.013 1.00 88.19 361 MET A C 1
ATOM 2709 O O . MET A 1 361 ? -11.210 -8.822 12.114 1.00 88.19 361 MET A O 1
ATOM 2713 N N . MET A 1 362 ? -11.109 -8.571 9.873 1.00 91.06 362 MET A N 1
ATOM 2714 C CA . MET A 1 362 ? -12.122 -7.513 9.759 1.00 91.06 362 MET A CA 1
ATOM 2715 C C . MET A 1 362 ? -13.543 -8.076 9.658 1.00 91.06 362 MET A C 1
ATOM 2717 O O . MET A 1 362 ? -14.510 -7.316 9.631 1.00 91.06 362 MET A O 1
ATOM 2721 N N . ALA A 1 363 ? -13.678 -9.402 9.594 1.00 91.19 363 ALA A N 1
ATOM 2722 C CA . ALA A 1 363 ? -14.914 -10.110 9.312 1.00 91.19 363 ALA A CA 1
ATOM 2723 C C . ALA A 1 363 ? -15.637 -9.600 8.051 1.00 91.19 363 ALA A C 1
ATOM 2725 O O . ALA A 1 363 ? -16.866 -9.559 8.004 1.00 91.19 363 ALA A O 1
ATOM 2726 N N . ALA A 1 364 ? -14.859 -9.192 7.049 1.00 91.19 364 ALA A N 1
ATOM 2727 C CA . ALA A 1 364 ? -15.363 -8.774 5.755 1.00 91.19 364 ALA A CA 1
ATOM 2728 C C . ALA A 1 364 ? -15.753 -10.019 4.952 1.00 91.19 364 ALA A C 1
ATOM 2730 O O . ALA A 1 364 ? -14.942 -10.930 4.782 1.00 91.19 364 ALA A O 1
ATOM 2731 N N . THR A 1 365 ? -16.979 -10.049 4.433 1.00 88.12 365 THR A N 1
ATOM 2732 C CA . THR A 1 365 ? -17.498 -11.178 3.640 1.00 88.12 365 THR A CA 1
ATOM 2733 C C . THR A 1 365 ? -17.753 -10.826 2.182 1.00 88.12 365 THR A C 1
ATOM 2735 O O . THR A 1 365 ? -17.768 -11.726 1.348 1.00 88.12 365 THR A O 1
ATOM 2738 N N . ILE A 1 366 ? -17.935 -9.541 1.876 1.00 91.62 366 ILE A N 1
ATOM 2739 C CA . ILE A 1 366 ? -18.188 -9.035 0.529 1.00 91.62 366 ILE A CA 1
ATOM 2740 C C . ILE A 1 366 ? -17.323 -7.807 0.252 1.00 91.62 366 ILE A C 1
ATOM 2742 O O . ILE A 1 366 ? -17.031 -7.017 1.154 1.00 91.62 366 ILE A O 1
ATOM 2746 N N . ILE A 1 367 ? -16.939 -7.645 -1.009 1.00 94.06 367 ILE A N 1
ATOM 2747 C CA . ILE A 1 367 ? -16.272 -6.448 -1.512 1.00 94.06 367 ILE A CA 1
ATOM 2748 C C . ILE A 1 367 ? -17.186 -5.226 -1.386 1.00 94.06 367 ILE A C 1
ATOM 2750 O O . ILE A 1 367 ? -18.396 -5.308 -1.611 1.00 94.06 367 ILE A O 1
ATOM 2754 N N . SER A 1 368 ? -16.600 -4.083 -1.028 1.00 93.00 368 SER A N 1
ATOM 2755 C CA . SER A 1 368 ? -17.318 -2.813 -0.965 1.00 93.00 368 SER A CA 1
ATOM 2756 C C . SER A 1 368 ? -17.902 -2.453 -2.337 1.00 93.00 368 SER A C 1
ATOM 2758 O O . SER A 1 368 ? -17.178 -2.511 -3.333 1.00 93.00 368 SER A O 1
ATOM 2760 N N . PRO A 1 369 ? -19.167 -1.999 -2.408 1.00 90.31 369 PRO A N 1
ATOM 2761 C CA . PRO A 1 369 ? -19.803 -1.596 -3.663 1.00 90.31 369 PRO A CA 1
ATOM 2762 C C . PRO A 1 369 ? -19.212 -0.314 -4.275 1.00 90.31 369 PRO A C 1
ATOM 2764 O O . PRO A 1 369 ? -19.597 0.059 -5.378 1.00 90.31 369 PRO A O 1
ATOM 2767 N N . ILE A 1 370 ? -18.319 0.378 -3.558 1.00 92.38 370 ILE A N 1
ATOM 2768 C CA . ILE A 1 370 ? -17.584 1.554 -4.054 1.00 92.38 370 ILE A CA 1
ATOM 2769 C C . ILE A 1 370 ? -16.438 1.126 -4.987 1.00 92.38 370 ILE A C 1
ATOM 2771 O O . ILE A 1 370 ? -16.057 1.877 -5.880 1.00 92.38 370 ILE A O 1
ATOM 2775 N N . VAL A 1 371 ? -15.885 -0.077 -4.790 1.00 96.50 371 VAL A N 1
ATOM 2776 C CA . VAL A 1 371 ? -14.792 -0.594 -5.621 1.00 96.50 371 VAL A CA 1
ATOM 2777 C C . VAL A 1 371 ? -15.368 -1.062 -6.954 1.00 96.50 371 VAL A C 1
ATOM 2779 O O . VAL A 1 371 ? -16.174 -1.989 -6.990 1.00 96.50 371 VAL A O 1
ATOM 2782 N N . ASP A 1 372 ? -14.911 -0.463 -8.054 1.00 97.06 372 ASP A N 1
ATOM 2783 C CA . ASP A 1 372 ? -15.347 -0.819 -9.407 1.00 97.06 372 ASP A CA 1
ATOM 2784 C C . ASP A 1 372 ? -14.961 -2.263 -9.755 1.00 97.06 372 ASP A C 1
ATOM 2786 O O . ASP A 1 372 ? -15.758 -3.002 -10.331 1.00 97.06 372 ASP A O 1
ATOM 2790 N N . ALA A 1 373 ? -13.735 -2.679 -9.409 1.00 97.62 373 ALA A N 1
ATOM 2791 C CA . ALA A 1 373 ? -13.289 -4.059 -9.575 1.00 97.62 373 ALA A CA 1
ATOM 2792 C C . ALA A 1 373 ? -12.113 -4.435 -8.666 1.00 97.62 373 ALA A C 1
ATOM 2794 O O . ALA A 1 373 ? -11.189 -3.655 -8.430 1.00 97.62 373 ALA A O 1
ATOM 2795 N N . GLY A 1 374 ? -12.094 -5.698 -8.238 1.00 97.44 374 GLY A N 1
ATOM 2796 C CA . GLY A 1 374 ? -10.928 -6.322 -7.622 1.00 97.44 374 GLY A CA 1
ATOM 2797 C C . GLY A 1 374 ? -10.443 -7.530 -8.425 1.00 97.44 374 GLY A C 1
ATOM 2798 O O . GLY A 1 374 ? -11.259 -8.273 -8.974 1.00 97.44 374 GLY A O 1
ATOM 2799 N N . TYR A 1 375 ? -9.125 -7.744 -8.489 1.00 97.62 375 TYR A N 1
ATOM 2800 C CA . TYR A 1 375 ? -8.524 -8.872 -9.210 1.00 97.62 375 TYR A CA 1
ATOM 2801 C C . TYR A 1 375 ? -7.516 -9.652 -8.362 1.00 97.62 375 TYR A C 1
ATOM 2803 O O . TYR A 1 375 ? -6.552 -9.081 -7.850 1.00 97.62 375 TYR A O 1
ATOM 2811 N N . GLN A 1 376 ? -7.711 -10.971 -8.266 1.00 97.25 376 GLN A N 1
ATOM 2812 C CA . GLN A 1 376 ? -6.785 -11.915 -7.639 1.00 97.25 376 GLN A CA 1
ATOM 2813 C C . GLN A 1 376 ? -6.043 -12.728 -8.708 1.00 97.25 376 GLN A C 1
ATOM 2815 O O . GLN A 1 376 ? -6.626 -13.579 -9.382 1.00 97.25 376 GLN A O 1
ATOM 2820 N N . SER A 1 377 ? -4.732 -12.523 -8.816 1.00 95.25 377 SER A N 1
ATOM 2821 C CA . SER A 1 377 ? -3.863 -13.284 -9.725 1.00 95.25 377 SER A CA 1
ATOM 2822 C C . SER A 1 377 ? -3.298 -14.564 -9.096 1.00 95.25 377 SER A C 1
ATOM 2824 O O . SER A 1 377 ? -3.299 -14.728 -7.873 1.00 95.25 377 SER A O 1
ATOM 2826 N N . GLY A 1 378 ? -2.808 -15.473 -9.945 1.00 90.19 378 GLY A N 1
ATOM 2827 C CA . GLY A 1 378 ? -2.123 -16.718 -9.572 1.00 90.19 378 GLY A CA 1
ATOM 2828 C C . GLY A 1 378 ? -0.697 -16.811 -10.123 1.00 90.19 378 GLY A C 1
ATOM 2829 O O . GLY A 1 378 ? -0.281 -17.898 -10.511 1.00 90.19 378 GLY A O 1
ATOM 2830 N N . CYS A 1 379 ? 0.002 -15.683 -10.281 1.00 89.38 379 CYS A N 1
ATOM 2831 C CA . CYS A 1 379 ? 1.185 -15.593 -11.139 1.00 89.38 379 CYS A CA 1
ATOM 2832 C C . CYS A 1 379 ? 2.516 -16.009 -10.492 1.00 89.38 379 CYS A C 1
ATOM 2834 O O . CYS A 1 379 ? 3.375 -16.546 -11.188 1.00 89.38 379 CYS A O 1
ATOM 2836 N N . HIS A 1 380 ? 2.721 -15.792 -9.192 1.00 88.69 380 HIS A N 1
ATOM 2837 C CA . HIS A 1 380 ? 4.024 -16.005 -8.543 1.00 88.69 380 HIS A CA 1
ATOM 2838 C C . HIS A 1 380 ? 4.306 -17.478 -8.233 1.00 88.69 380 HIS A C 1
ATOM 2840 O O . HIS A 1 380 ? 5.460 -17.898 -8.195 1.00 88.69 380 HIS A O 1
ATOM 2846 N N . THR A 1 381 ? 3.257 -18.268 -8.014 1.00 85.75 381 THR A N 1
ATOM 2847 C CA . THR A 1 381 ? 3.332 -19.699 -7.686 1.00 85.75 381 THR A CA 1
ATOM 2848 C C . THR A 1 381 ? 2.982 -20.593 -8.875 1.00 85.75 381 THR A C 1
ATOM 2850 O O . THR A 1 381 ? 3.149 -21.808 -8.798 1.00 85.75 381 THR A O 1
ATOM 2853 N N . ALA A 1 382 ? 2.555 -20.022 -10.009 1.00 81.12 382 ALA A N 1
ATOM 2854 C CA . ALA A 1 382 ? 2.215 -20.784 -11.214 1.00 81.12 382 ALA A CA 1
ATOM 2855 C C . ALA A 1 382 ? 3.381 -21.636 -11.740 1.00 81.12 382 ALA A C 1
ATOM 2857 O O . ALA A 1 382 ? 3.172 -22.773 -12.161 1.00 81.12 382 ALA A O 1
ATOM 2858 N N . SER A 1 383 ? 4.606 -21.103 -11.705 1.00 74.62 383 SER A N 1
ATOM 2859 C CA . SER A 1 383 ? 5.817 -21.818 -12.128 1.00 74.62 383 SER A CA 1
ATOM 2860 C C . SER A 1 383 ? 6.316 -22.820 -11.081 1.00 74.62 383 SER A C 1
ATOM 2862 O O . SER A 1 383 ? 7.022 -23.768 -11.424 1.00 74.62 383 SER A O 1
ATOM 2864 N N . VAL A 1 384 ? 5.919 -22.642 -9.817 1.00 72.62 384 VAL A N 1
ATOM 2865 C CA . VAL A 1 384 ? 6.300 -23.475 -8.670 1.00 72.62 384 VAL A CA 1
ATOM 2866 C C . VAL A 1 384 ? 5.041 -24.111 -8.076 1.00 72.62 384 VAL A C 1
ATOM 2868 O O . VAL A 1 384 ? 4.625 -23.839 -6.950 1.00 72.62 384 VAL A O 1
ATOM 2871 N N . TRP A 1 385 ? 4.404 -24.969 -8.878 1.00 81.62 385 TRP A N 1
ATOM 2872 C CA . TRP A 1 385 ? 3.152 -25.650 -8.533 1.00 81.62 385 TRP A CA 1
ATOM 2873 C C . TRP A 1 385 ? 3.387 -26.877 -7.633 1.00 81.62 385 TRP A C 1
ATOM 2875 O O . TRP A 1 385 ? 3.089 -28.022 -7.996 1.00 81.62 385 TRP A O 1
ATOM 2885 N N . ASP A 1 386 ? 3.981 -26.637 -6.464 1.00 82.31 386 ASP A N 1
ATOM 2886 C CA . ASP A 1 386 ? 4.241 -27.646 -5.438 1.00 82.31 386 ASP A CA 1
ATOM 2887 C C . ASP A 1 386 ? 2.963 -28.044 -4.668 1.00 82.31 386 ASP A C 1
ATOM 2889 O O . ASP A 1 386 ? 1.867 -27.526 -4.901 1.00 82.31 386 ASP A O 1
ATOM 2893 N N . ASP A 1 387 ? 3.074 -29.013 -3.756 1.00 86.56 387 ASP A N 1
ATOM 2894 C CA . ASP A 1 387 ? 1.912 -29.520 -3.013 1.00 86.56 387 ASP A CA 1
ATOM 2895 C C . ASP A 1 387 ? 1.308 -28.474 -2.063 1.00 86.56 387 ASP A C 1
ATOM 2897 O O . ASP A 1 387 ? 0.109 -28.514 -1.781 1.00 86.56 387 ASP A O 1
ATOM 2901 N N . ARG A 1 388 ? 2.108 -27.493 -1.625 1.00 85.19 388 ARG A N 1
ATOM 2902 C CA . ARG A 1 388 ? 1.660 -26.383 -0.775 1.00 85.19 388 ARG A CA 1
ATOM 2903 C C . ARG A 1 388 ? 0.846 -25.377 -1.589 1.00 85.19 388 ARG A C 1
ATOM 2905 O O . ARG A 1 388 ? -0.263 -25.029 -1.190 1.00 85.19 388 ARG A O 1
ATOM 2912 N N . SER A 1 389 ? 1.329 -24.989 -2.766 1.00 84.44 389 SER A N 1
ATOM 2913 C CA . SER A 1 389 ? 0.616 -24.141 -3.726 1.00 84.44 389 SER A CA 1
ATOM 2914 C C . SER A 1 389 ? -0.681 -24.802 -4.202 1.00 84.44 389 SER A C 1
ATOM 2916 O O . SER A 1 389 ? -1.733 -24.165 -4.202 1.00 84.44 389 SER A O 1
ATOM 2918 N N . LYS A 1 390 ? -0.664 -26.109 -4.503 1.00 85.75 390 LYS A N 1
ATOM 2919 C CA . LYS A 1 390 ? -1.881 -26.872 -4.845 1.00 85.75 390 LYS A CA 1
ATOM 2920 C C . LYS A 1 390 ? -2.933 -26.861 -3.739 1.00 85.75 390 LYS A C 1
ATOM 2922 O O . LYS A 1 390 ? -4.120 -26.898 -4.047 1.00 85.75 390 LYS A O 1
ATOM 2927 N N . ALA A 1 391 ? -2.517 -26.839 -2.474 1.00 86.50 391 ALA A N 1
ATOM 2928 C CA . ALA A 1 391 ? -3.435 -26.785 -1.343 1.00 86.50 391 ALA A CA 1
ATOM 2929 C C . ALA A 1 391 ? -3.974 -25.365 -1.097 1.00 86.50 391 ALA A C 1
ATOM 2931 O O . ALA A 1 391 ? -5.166 -25.200 -0.833 1.00 86.50 391 ALA A O 1
ATOM 2932 N N . ASN A 1 392 ? -3.113 -24.350 -1.196 1.00 88.31 392 ASN A N 1
ATOM 2933 C CA . ASN A 1 392 ? -3.432 -22.981 -0.791 1.00 88.31 392 ASN A CA 1
ATOM 2934 C C . ASN A 1 392 ? -4.094 -22.155 -1.901 1.00 88.31 392 ASN A C 1
ATOM 2936 O O . ASN A 1 392 ? -5.064 -21.448 -1.635 1.00 88.31 392 ASN A O 1
ATOM 2940 N N . ILE A 1 393 ? -3.619 -22.246 -3.147 1.00 90.56 393 ILE A N 1
ATOM 2941 C CA . ILE A 1 393 ? -4.078 -21.361 -4.227 1.00 90.56 393 ILE A CA 1
ATOM 2942 C C . ILE A 1 393 ? -5.548 -21.591 -4.597 1.00 90.56 393 ILE A C 1
ATOM 2944 O O . ILE A 1 393 ? -6.275 -20.607 -4.694 1.00 90.56 393 ILE A O 1
ATOM 2948 N N . PRO A 1 394 ? -6.058 -22.830 -4.747 1.00 91.00 394 PRO A N 1
ATOM 2949 C CA . PRO A 1 394 ? -7.487 -23.028 -4.994 1.00 91.00 394 PRO A CA 1
ATOM 2950 C C . PRO A 1 394 ? -8.377 -22.486 -3.867 1.00 91.00 394 PRO A C 1
ATOM 2952 O O . PRO A 1 394 ? -9.441 -21.942 -4.146 1.00 91.00 394 PRO A O 1
ATOM 2955 N N . ARG A 1 395 ? -7.928 -22.577 -2.605 1.00 92.31 395 ARG A N 1
ATOM 2956 C CA . ARG A 1 395 ? -8.653 -22.013 -1.453 1.00 92.31 395 ARG A CA 1
ATOM 2957 C C . ARG A 1 395 ? -8.685 -20.491 -1.506 1.00 92.31 395 ARG A C 1
ATOM 2959 O O . ARG A 1 395 ? -9.752 -19.913 -1.345 1.00 92.31 395 ARG A O 1
ATOM 2966 N N . LEU A 1 396 ? -7.541 -19.865 -1.790 1.00 94.25 396 LEU A N 1
ATOM 2967 C CA . LEU A 1 396 ? -7.443 -18.419 -1.985 1.00 94.25 396 LEU A CA 1
ATOM 2968 C C . LEU A 1 396 ? -8.368 -17.941 -3.108 1.00 94.25 396 LEU A C 1
ATOM 2970 O O . LEU A 1 396 ? -9.089 -16.967 -2.934 1.00 94.25 396 LEU A O 1
ATOM 2974 N N . MET A 1 397 ? -8.358 -18.630 -4.250 1.00 94.69 397 MET A N 1
ATOM 2975 C CA . MET A 1 397 ? -9.191 -18.272 -5.399 1.00 94.69 397 MET A CA 1
ATOM 2976 C C . MET A 1 397 ? -10.679 -18.413 -5.079 1.00 94.69 397 MET A C 1
ATOM 2978 O O . MET A 1 397 ? -11.443 -17.521 -5.424 1.00 94.69 397 MET A O 1
ATOM 2982 N N . SER A 1 398 ? -11.085 -19.477 -4.372 1.00 94.94 398 SER A N 1
ATOM 2983 C CA . SER A 1 398 ? -12.467 -19.623 -3.893 1.00 94.94 398 SER A CA 1
ATOM 2984 C C . SER A 1 398 ? -12.852 -18.465 -2.985 1.00 94.94 398 SER A C 1
ATOM 2986 O O . SER A 1 398 ? -13.801 -17.759 -3.289 1.00 94.94 398 SER A O 1
ATOM 2988 N N . PHE A 1 399 ? -12.062 -18.211 -1.939 1.00 95.44 399 PHE A N 1
ATOM 2989 C CA . PHE A 1 399 ? -12.331 -17.137 -0.987 1.00 95.44 399 PHE A CA 1
ATOM 2990 C C . PHE A 1 399 ? -12.462 -15.776 -1.680 1.00 95.44 399 PHE A C 1
ATOM 2992 O O . PHE A 1 399 ? -13.429 -15.059 -1.458 1.00 95.44 399 PHE A O 1
ATOM 2999 N N . MET A 1 400 ? -11.508 -15.422 -2.546 1.00 96.31 400 MET A N 1
ATOM 3000 C CA . MET A 1 400 ? -11.511 -14.125 -3.227 1.00 96.31 400 MET A CA 1
ATOM 3001 C C . MET A 1 400 ? -12.661 -14.005 -4.231 1.00 96.31 400 MET A C 1
ATOM 3003 O O . MET A 1 400 ? -13.219 -12.920 -4.376 1.00 96.31 400 MET A O 1
ATOM 3007 N N . ASN A 1 401 ? -13.039 -15.093 -4.907 1.00 95.56 401 ASN A N 1
ATOM 3008 C CA . ASN A 1 401 ? -14.191 -15.088 -5.803 1.00 95.56 401 ASN A CA 1
ATOM 3009 C C . ASN A 1 401 ? -15.510 -14.948 -5.035 1.00 95.56 401 ASN A C 1
ATOM 3011 O O . ASN A 1 401 ? -16.320 -14.105 -5.409 1.00 95.56 401 ASN A O 1
ATOM 3015 N N . ASP A 1 402 ? -15.682 -15.706 -3.947 1.00 94.75 402 ASP A N 1
ATOM 3016 C CA . ASP A 1 402 ? -16.855 -15.639 -3.067 1.00 94.75 402 ASP A CA 1
ATOM 3017 C C . ASP A 1 402 ? -16.992 -14.242 -2.433 1.00 94.75 402 ASP A C 1
ATOM 3019 O O . ASP A 1 402 ? -18.096 -13.718 -2.308 1.00 94.75 402 ASP A O 1
ATOM 3023 N N . PHE A 1 403 ? -15.863 -13.601 -2.109 1.00 95.12 403 PHE A N 1
ATOM 3024 C CA . PHE A 1 403 ? -15.814 -12.220 -1.629 1.00 95.12 403 PHE A CA 1
ATOM 3025 C C . PHE A 1 403 ? -16.207 -11.190 -2.709 1.00 95.12 403 PHE A C 1
ATOM 3027 O O . PHE A 1 403 ? -16.631 -10.083 -2.383 1.00 95.12 403 PHE A O 1
ATOM 3034 N N . GLY A 1 404 ? -16.092 -11.534 -3.997 1.00 95.19 404 GLY A N 1
ATOM 3035 C CA . GLY A 1 404 ? -16.543 -10.707 -5.122 1.00 95.19 404 GLY A CA 1
ATOM 3036 C C . GLY A 1 404 ? -15.455 -10.265 -6.107 1.00 95.19 404 GLY A C 1
ATOM 3037 O O . GLY A 1 404 ? -15.749 -9.488 -7.015 1.00 95.19 404 GLY A O 1
ATOM 3038 N N . LEU A 1 405 ? -14.212 -10.745 -5.979 1.00 96.69 405 LEU A N 1
ATOM 3039 C CA . LEU A 1 405 ? -13.139 -10.436 -6.932 1.00 96.69 405 LEU A CA 1
ATOM 3040 C C . LEU A 1 405 ? -13.259 -11.278 -8.209 1.00 96.69 405 LEU A C 1
ATOM 3042 O O . LEU A 1 405 ? -13.689 -12.437 -8.204 1.00 96.69 405 LEU A O 1
ATOM 3046 N N . ILE A 1 406 ? -12.755 -10.716 -9.305 1.00 96.75 406 ILE A N 1
ATOM 3047 C CA . ILE A 1 406 ? -12.374 -11.491 -10.484 1.00 96.75 406 ILE A CA 1
ATOM 3048 C C . ILE A 1 406 ? -11.109 -12.274 -10.139 1.00 96.75 406 ILE A C 1
ATOM 3050 O O . ILE A 1 406 ? -10.170 -11.739 -9.547 1.00 96.75 406 ILE A O 1
ATOM 3054 N N . THR A 1 407 ? -11.061 -13.551 -10.500 1.00 95.81 407 THR A N 1
ATOM 3055 C CA . THR A 1 407 ? -9.943 -14.427 -10.142 1.00 95.81 407 THR A CA 1
ATOM 3056 C C . THR A 1 407 ? -9.278 -14.997 -11.387 1.00 95.81 407 THR A C 1
ATOM 3058 O O . THR A 1 407 ? -9.916 -15.254 -12.402 1.00 95.81 407 THR A O 1
ATOM 3061 N N . ALA A 1 408 ? -7.959 -15.176 -11.335 1.00 93.38 408 ALA A N 1
ATOM 3062 C CA . ALA A 1 408 ? -7.194 -15.759 -12.437 1.00 93.38 408 ALA A CA 1
ATOM 3063 C C . ALA A 1 408 ? -7.517 -17.241 -12.665 1.00 93.38 408 ALA A C 1
ATOM 3065 O O . ALA A 1 408 ? -7.244 -17.788 -13.729 1.00 93.38 408 ALA A O 1
ATOM 3066 N N . ARG A 1 409 ? -8.063 -17.919 -11.657 1.00 91.75 409 ARG A N 1
ATOM 3067 C CA . ARG A 1 409 ? -8.417 -19.332 -11.710 1.00 91.75 409 ARG A CA 1
ATOM 3068 C C . ARG A 1 409 ? -9.818 -19.492 -11.163 1.00 91.75 409 ARG A C 1
ATOM 3070 O O . ARG A 1 409 ? -10.031 -19.234 -9.984 1.00 91.75 409 ARG A O 1
ATOM 3077 N N . ASP A 1 410 ? -10.704 -20.028 -11.991 1.00 90.00 410 ASP A N 1
ATOM 3078 C CA . ASP A 1 410 ? -12.059 -20.327 -11.561 1.00 90.00 410 ASP A CA 1
ATOM 3079 C C . ASP A 1 410 ? -12.059 -21.378 -10.441 1.00 90.00 410 ASP A C 1
ATOM 3081 O O . ASP A 1 410 ? -11.545 -22.488 -10.656 1.00 90.00 410 ASP A O 1
ATOM 3085 N N . PRO A 1 411 ? -12.687 -21.099 -9.287 1.00 87.06 411 PRO A N 1
ATOM 3086 C CA . PRO A 1 411 ? -12.947 -22.110 -8.268 1.00 87.06 411 PRO A CA 1
ATOM 3087 C C . PRO A 1 411 ? -13.720 -23.326 -8.805 1.00 87.06 411 PRO A C 1
ATOM 3089 O O . PRO A 1 411 ? -13.542 -24.437 -8.305 1.00 87.06 411 PRO A O 1
ATOM 3092 N N . LYS A 1 412 ? -14.550 -23.138 -9.843 1.00 88.12 412 LYS A N 1
ATOM 3093 C CA . LYS A 1 412 ? -15.388 -24.185 -10.459 1.00 88.12 412 LYS A CA 1
ATOM 3094 C C . LYS A 1 412 ? -14.808 -24.772 -11.755 1.00 88.12 412 LYS A C 1
ATOM 3096 O O . LYS A 1 412 ? -15.441 -25.642 -12.356 1.00 88.12 412 LYS A O 1
ATOM 3101 N N . GLY A 1 413 ? -13.622 -24.335 -12.187 1.00 88.94 413 GLY A N 1
ATOM 3102 C CA . GLY A 1 413 ? -12.913 -24.866 -13.360 1.00 88.94 413 GLY A CA 1
ATOM 3103 C C . GLY A 1 413 ? -13.561 -24.617 -14.733 1.00 88.94 413 GLY A C 1
ATOM 3104 O O . GLY A 1 413 ? -13.259 -25.348 -15.673 1.00 88.94 413 GLY A O 1
ATOM 3105 N N . GLN A 1 414 ? -14.444 -23.627 -14.866 1.00 88.06 414 GLN A N 1
ATOM 3106 C CA . GLN A 1 414 ? -15.146 -23.246 -16.099 1.00 88.06 414 GLN A CA 1
ATOM 3107 C C . GLN A 1 414 ? -14.248 -22.534 -17.118 1.00 88.06 414 GLN A C 1
ATOM 3109 O O . GLN A 1 414 ? -14.506 -22.625 -18.316 1.00 88.06 414 GLN A O 1
ATOM 3114 N N . TYR A 1 415 ? -13.177 -21.868 -16.674 1.00 89.75 415 TYR A N 1
ATOM 3115 C CA . TYR A 1 415 ? -12.186 -21.251 -17.558 1.00 89.75 415 TYR A CA 1
ATOM 3116 C C . TYR A 1 415 ? -10.754 -21.676 -17.232 1.00 89.75 415 TYR A C 1
ATOM 3118 O O . TYR A 1 415 ? -10.429 -22.129 -16.131 1.00 89.75 415 TYR A O 1
ATOM 3126 N N . HIS A 1 416 ? -9.882 -21.552 -18.236 1.00 88.31 416 HIS A N 1
ATOM 3127 C CA . HIS A 1 416 ? -8.468 -21.875 -18.096 1.00 88.31 416 HIS A CA 1
ATOM 3128 C C . HIS A 1 416 ? -7.798 -20.936 -17.090 1.00 88.31 416 HIS A C 1
ATOM 3130 O O . HIS A 1 416 ? -7.976 -19.723 -17.166 1.00 88.31 416 HIS A O 1
ATOM 3136 N N . ALA A 1 417 ? -7.006 -21.500 -16.177 1.00 88.50 417 ALA A N 1
ATOM 3137 C CA . ALA A 1 417 ? -6.278 -20.713 -15.194 1.00 88.50 417 ALA A CA 1
ATOM 3138 C C . ALA A 1 417 ? -5.250 -19.807 -15.882 1.00 88.50 417 ALA A C 1
ATOM 3140 O O . ALA A 1 417 ? -4.381 -20.285 -16.607 1.00 88.50 417 ALA A O 1
ATOM 3141 N N . MET A 1 418 ? -5.340 -18.512 -15.620 1.00 88.06 418 MET A N 1
ATOM 3142 C CA . MET A 1 418 ? -4.387 -17.517 -16.082 1.00 88.06 418 MET A CA 1
ATOM 3143 C C . MET A 1 418 ? -3.130 -17.550 -15.214 1.00 88.06 418 MET A C 1
ATOM 3145 O O . MET A 1 418 ? -3.198 -17.590 -13.983 1.00 88.06 418 MET A O 1
ATOM 3149 N N . THR A 1 419 ? -1.974 -17.515 -15.869 1.00 85.06 419 THR A N 1
ATOM 3150 C CA . THR A 1 419 ? -0.658 -17.375 -15.224 1.00 85.06 419 THR A CA 1
ATOM 3151 C C . THR A 1 419 ? -0.033 -16.011 -15.506 1.00 85.06 419 THR A C 1
ATOM 3153 O O . THR A 1 419 ? 1.120 -15.776 -15.154 1.00 85.06 419 THR A O 1
ATOM 3156 N N . ASP A 1 420 ? -0.787 -15.126 -16.158 1.00 87.19 420 ASP A N 1
ATOM 3157 C CA . ASP A 1 420 ? -0.407 -13.766 -16.504 1.00 87.19 420 ASP A CA 1
ATOM 3158 C C . ASP A 1 420 ? 0.032 -12.990 -15.270 1.00 87.19 420 ASP A C 1
ATOM 3160 O O . ASP A 1 420 ? -0.610 -13.030 -14.215 1.00 87.19 420 ASP A O 1
ATOM 3164 N N . VAL A 1 421 ? 1.119 -12.240 -15.425 1.00 90.06 421 VAL A N 1
ATOM 3165 C CA . VAL A 1 421 ? 1.640 -11.392 -14.356 1.00 90.06 421 VAL A CA 1
ATOM 3166 C C . VAL A 1 421 ? 0.572 -10.376 -13.953 1.00 90.06 421 VAL A C 1
ATOM 3168 O O . VAL A 1 421 ? 0.027 -9.680 -14.811 1.00 90.06 421 VAL A O 1
ATOM 3171 N N . ILE A 1 422 ? 0.298 -10.262 -12.649 1.00 93.88 422 ILE A N 1
ATOM 3172 C CA . ILE A 1 422 ? -0.805 -9.461 -12.092 1.00 93.88 422 ILE A CA 1
ATOM 3173 C C . ILE A 1 422 ? -0.966 -8.089 -12.754 1.00 93.88 422 ILE A C 1
ATOM 3175 O O . ILE A 1 422 ? -2.058 -7.739 -13.197 1.00 93.88 422 ILE A O 1
ATOM 3179 N N . HIS A 1 423 ? 0.123 -7.330 -12.871 1.00 93.38 423 HIS A N 1
ATOM 3180 C CA . HIS A 1 423 ? 0.084 -5.951 -13.354 1.00 93.38 423 HIS A CA 1
ATOM 3181 C C . HIS A 1 423 ? -0.345 -5.833 -14.813 1.00 93.38 423 HIS A C 1
ATOM 3183 O O . HIS A 1 423 ? -0.902 -4.815 -15.209 1.00 93.38 423 HIS A O 1
ATOM 3189 N N . LYS A 1 424 ? -0.144 -6.885 -15.614 1.00 89.00 424 LYS A N 1
ATOM 3190 C CA . LYS A 1 424 ? -0.603 -6.911 -17.002 1.00 89.00 424 LYS A CA 1
ATOM 3191 C C . LYS A 1 424 ? -2.120 -6.938 -17.093 1.00 89.00 424 LYS A C 1
ATOM 3193 O O . LYS A 1 424 ? -2.655 -6.311 -18.000 1.00 89.00 424 LYS A O 1
ATOM 3198 N N . VAL A 1 425 ? -2.780 -7.638 -16.173 1.00 92.88 425 VAL A N 1
ATOM 3199 C CA . VAL A 1 425 ? -4.244 -7.682 -16.091 1.00 92.88 425 VAL A CA 1
ATOM 3200 C C . VAL A 1 425 ? -4.772 -6.449 -15.364 1.00 92.88 425 VAL A C 1
ATOM 3202 O O . VAL A 1 425 ? -5.730 -5.848 -15.833 1.00 92.88 425 VAL A O 1
ATOM 3205 N N . LEU A 1 426 ? -4.108 -5.996 -14.290 1.00 94.81 426 LEU A N 1
ATOM 3206 C CA . LEU A 1 426 ? -4.483 -4.750 -13.607 1.00 94.81 426 LEU A CA 1
ATOM 3207 C C . LEU A 1 426 ? -4.464 -3.550 -14.556 1.00 94.81 426 LEU A C 1
ATOM 3209 O O . LEU A 1 426 ? -5.430 -2.800 -14.600 1.00 94.81 426 LEU A O 1
ATOM 3213 N N . ASN A 1 427 ? -3.417 -3.409 -15.373 1.00 92.69 427 ASN A N 1
ATOM 3214 C CA . ASN A 1 427 ? -3.345 -2.346 -16.372 1.00 92.69 427 ASN A CA 1
ATOM 3215 C C . ASN A 1 427 ? -4.452 -2.460 -17.431 1.00 92.69 427 ASN A C 1
ATOM 3217 O O . ASN A 1 427 ? -4.831 -1.436 -17.990 1.00 92.69 427 ASN A O 1
ATOM 3221 N N . ASP A 1 428 ? -4.987 -3.655 -17.705 1.00 93.50 428 ASP A N 1
ATOM 3222 C CA . ASP A 1 428 ? -6.123 -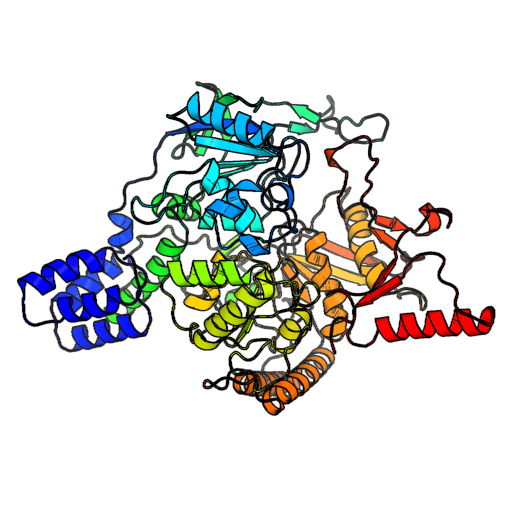3.819 -18.618 1.00 93.50 428 ASP A CA 1
ATOM 3223 C C . ASP A 1 428 ? -7.436 -3.370 -17.961 1.00 93.50 428 ASP A C 1
ATOM 3225 O O . ASP A 1 428 ? -8.192 -2.637 -18.594 1.00 93.50 428 ASP A O 1
ATOM 3229 N N . ILE A 1 429 ? -7.685 -3.755 -16.703 1.00 95.94 429 ILE A N 1
ATOM 3230 C CA . ILE A 1 429 ? -8.939 -3.455 -15.986 1.00 95.94 429 ILE A CA 1
ATOM 3231 C C . ILE A 1 429 ? -9.006 -2.038 -15.401 1.00 95.94 429 ILE A C 1
ATOM 3233 O O . ILE A 1 429 ? -10.088 -1.570 -15.058 1.00 95.94 429 ILE A O 1
ATOM 3237 N N . THR A 1 430 ? -7.883 -1.328 -15.296 1.00 96.31 430 THR A N 1
ATOM 3238 C CA . THR A 1 430 ? -7.893 0.110 -15.008 1.00 96.31 430 THR A CA 1
ATOM 3239 C C . THR A 1 430 ? -8.358 0.862 -16.250 1.00 96.31 430 THR A C 1
ATOM 3241 O O . THR A 1 430 ? -7.639 0.908 -17.240 1.00 96.31 430 THR A O 1
ATOM 3244 N N . VAL A 1 431 ? -9.558 1.443 -16.228 1.00 96.75 431 VAL A N 1
ATOM 3245 C CA . VAL A 1 431 ? -10.229 1.978 -17.433 1.00 96.75 431 VAL A CA 1
ATOM 3246 C C . VAL A 1 431 ? -10.588 3.468 -17.353 1.00 96.75 431 VAL A C 1
ATOM 3248 O O . VAL A 1 431 ? -11.350 3.965 -18.179 1.00 96.75 431 VAL A O 1
ATOM 3251 N N . ASP A 1 432 ? -10.025 4.201 -16.393 1.00 96.06 432 ASP A N 1
ATOM 3252 C CA . ASP A 1 432 ? -10.187 5.653 -16.259 1.00 96.06 432 ASP A CA 1
ATOM 3253 C C . ASP A 1 432 ? -8.871 6.278 -15.752 1.00 96.06 432 ASP A C 1
ATOM 3255 O O . ASP A 1 432 ? -8.190 5.736 -14.881 1.00 96.06 432 ASP A O 1
ATOM 3259 N N . ASP A 1 433 ? -8.483 7.413 -16.332 1.00 95.62 433 ASP A N 1
ATOM 3260 C CA . ASP A 1 433 ? -7.303 8.198 -15.956 1.00 95.62 433 ASP A CA 1
ATOM 3261 C C . ASP A 1 433 ? -7.487 8.974 -14.639 1.00 95.62 433 ASP A C 1
ATOM 3263 O O . ASP A 1 433 ? -6.522 9.522 -14.115 1.00 95.62 433 ASP A O 1
ATOM 3267 N N . TRP A 1 434 ? -8.698 8.988 -14.076 1.00 96.69 434 TRP A N 1
ATOM 3268 C CA . TRP A 1 434 ? -9.034 9.622 -12.797 1.00 96.69 434 TRP A CA 1
ATOM 3269 C C . TRP A 1 434 ? -9.165 8.650 -11.616 1.00 96.69 434 TRP A C 1
ATOM 3271 O O . TRP A 1 434 ? -9.624 9.061 -10.543 1.00 96.69 434 TRP A O 1
ATOM 3281 N N . ASP A 1 435 ? -8.827 7.380 -11.821 1.00 96.38 435 ASP A N 1
ATOM 3282 C CA . ASP A 1 435 ? -8.977 6.328 -10.820 1.00 96.38 435 ASP A CA 1
ATOM 3283 C C . ASP A 1 435 ? -7.783 6.258 -9.860 1.00 96.38 435 ASP A C 1
ATOM 3285 O O . ASP A 1 435 ? -6.632 6.536 -10.223 1.00 96.38 435 ASP A O 1
ATOM 3289 N N . ILE A 1 436 ? -8.069 5.827 -8.630 1.00 97.75 436 ILE A N 1
ATOM 3290 C CA . ILE A 1 436 ? -7.061 5.418 -7.649 1.00 97.75 436 ILE A CA 1
ATOM 3291 C C . ILE A 1 436 ? -7.017 3.894 -7.594 1.00 97.75 436 ILE A C 1
ATOM 3293 O O . ILE A 1 436 ? -8.042 3.228 -7.430 1.00 97.75 436 ILE A O 1
ATOM 3297 N N . ILE A 1 437 ? -5.806 3.347 -7.703 1.00 97.44 437 ILE A N 1
ATOM 3298 C CA . ILE A 1 437 ? -5.559 1.908 -7.717 1.00 97.44 437 ILE A CA 1
ATOM 3299 C C . ILE A 1 437 ? -4.689 1.530 -6.523 1.00 97.44 437 ILE A C 1
ATOM 3301 O O . ILE A 1 437 ? -3.620 2.105 -6.318 1.00 97.44 437 ILE A O 1
ATOM 3305 N N . ILE A 1 438 ? -5.120 0.534 -5.752 1.00 96.81 438 ILE A N 1
ATOM 3306 C CA . ILE A 1 438 ? -4.352 -0.037 -4.638 1.00 96.81 438 ILE A CA 1
ATOM 3307 C C . ILE A 1 438 ? -4.022 -1.486 -4.966 1.00 96.81 438 ILE A C 1
ATOM 3309 O O . ILE A 1 438 ? -4.860 -2.213 -5.486 1.00 96.81 438 ILE A O 1
ATOM 3313 N N . GLY A 1 439 ? -2.814 -1.946 -4.659 1.00 95.69 439 GLY A N 1
ATOM 3314 C CA . GLY A 1 439 ? -2.448 -3.329 -4.948 1.00 95.69 439 GLY A CA 1
ATOM 3315 C C . GLY A 1 439 ? -1.467 -3.913 -3.954 1.00 95.69 439 GLY A C 1
ATOM 3316 O O . GLY A 1 439 ? -0.534 -3.242 -3.520 1.00 95.69 439 GLY A O 1
ATOM 3317 N N . GLY A 1 440 ? -1.672 -5.187 -3.619 1.00 94.44 440 GLY A N 1
ATOM 3318 C CA . GLY A 1 440 ? -0.854 -5.972 -2.689 1.00 94.44 440 GLY A CA 1
ATOM 3319 C C . GLY A 1 440 ? 0.499 -6.385 -3.249 1.00 94.44 440 GLY A C 1
ATOM 3320 O O . GLY A 1 440 ? 0.924 -7.520 -3.043 1.00 94.44 440 GLY A O 1
ATOM 3321 N N . ASP A 1 441 ? 1.135 -5.490 -3.998 1.00 92.25 441 ASP A N 1
ATOM 3322 C CA . ASP A 1 441 ? 2.408 -5.680 -4.673 1.00 92.25 441 ASP A CA 1
ATOM 3323 C C . ASP A 1 441 ? 3.078 -4.316 -4.925 1.00 92.25 441 ASP A C 1
ATOM 3325 O O . ASP A 1 441 ? 2.408 -3.350 -5.304 1.00 92.25 441 ASP A O 1
ATOM 3329 N N . SER A 1 442 ? 4.392 -4.210 -4.713 1.00 86.44 442 SER A N 1
ATOM 3330 C CA . SER A 1 442 ? 5.149 -2.954 -4.842 1.00 86.44 442 SER A CA 1
ATOM 3331 C C . SER A 1 442 ? 5.164 -2.381 -6.264 1.00 86.44 442 SER A C 1
ATOM 3333 O O . SER A 1 442 ? 5.258 -1.158 -6.418 1.00 86.44 442 SER A O 1
ATOM 3335 N N . HIS A 1 443 ? 5.018 -3.245 -7.272 1.00 92.12 443 HIS A N 1
ATOM 3336 C CA . HIS A 1 443 ? 4.974 -2.921 -8.701 1.00 92.12 443 HIS A CA 1
ATOM 3337 C C . HIS A 1 443 ? 3.557 -2.572 -9.192 1.00 92.12 443 HIS A C 1
ATOM 3339 O O . HIS A 1 443 ? 3.291 -2.424 -10.384 1.00 92.12 443 HIS A O 1
ATOM 3345 N N . THR A 1 444 ? 2.616 -2.362 -8.266 1.00 94.56 444 THR A N 1
ATOM 3346 C CA . THR A 1 444 ? 1.305 -1.760 -8.551 1.00 94.56 444 THR A CA 1
ATOM 3347 C C . THR A 1 444 ? 1.489 -0.301 -8.983 1.00 94.56 444 THR A C 1
ATOM 3349 O O . THR A 1 444 ? 1.417 0.611 -8.163 1.00 94.56 444 THR A O 1
ATOM 3352 N N . ARG A 1 445 ? 1.771 -0.099 -10.275 1.00 93.25 445 ARG A N 1
ATOM 3353 C CA . ARG A 1 445 ? 2.175 1.174 -10.896 1.00 93.25 445 ARG A CA 1
ATOM 3354 C C . ARG A 1 445 ? 1.472 1.393 -12.237 1.00 93.25 445 ARG A C 1
ATOM 3356 O O . ARG A 1 445 ? 2.106 1.660 -13.255 1.00 93.25 445 ARG A O 1
ATOM 3363 N N . MET A 1 446 ? 0.164 1.163 -12.264 1.00 93.44 446 MET A N 1
ATOM 3364 C CA . MET A 1 446 ? -0.646 1.236 -13.480 1.00 93.44 446 MET A CA 1
ATOM 3365 C C . MET A 1 446 ? -0.448 2.580 -14.184 1.00 93.44 446 MET A C 1
ATOM 3367 O O . MET A 1 446 ? -0.294 3.621 -13.556 1.00 93.44 446 MET A O 1
ATOM 3371 N N . SER A 1 447 ? -0.420 2.524 -15.511 1.00 91.12 447 SER A N 1
ATOM 3372 C CA . SER A 1 447 ? -0.119 3.678 -16.370 1.00 91.12 447 SER A CA 1
ATOM 3373 C C . SER A 1 447 ? -1.330 4.582 -16.626 1.00 91.12 447 SER A C 1
ATOM 3375 O O . SER A 1 447 ? -1.178 5.673 -17.169 1.00 91.12 447 SER A O 1
ATOM 3377 N N . LYS A 1 448 ? -2.526 4.126 -16.236 1.00 93.62 448 LYS A N 1
ATOM 3378 C CA . LYS A 1 448 ? -3.785 4.877 -16.250 1.00 93.62 448 LYS A CA 1
ATOM 3379 C C . LYS A 1 448 ? -4.203 5.108 -14.799 1.00 93.62 448 LYS A C 1
ATOM 3381 O O . LYS A 1 448 ? -4.162 4.165 -14.013 1.00 93.62 448 LYS A O 1
ATOM 3386 N N . GLY A 1 449 ? -4.571 6.338 -14.449 1.00 94.69 449 GLY A N 1
ATOM 3387 C CA . GLY A 1 449 ? -4.816 6.717 -13.056 1.00 94.69 449 GLY A CA 1
ATOM 3388 C C . GLY A 1 449 ? -3.530 6.765 -12.228 1.00 94.69 449 GLY A C 1
ATOM 3389 O O . GLY A 1 449 ? -2.423 6.774 -12.768 1.00 94.69 449 GLY A O 1
ATOM 3390 N N . VAL A 1 450 ? -3.676 6.804 -10.904 1.00 96.25 450 VAL A N 1
ATOM 3391 C CA . VAL A 1 450 ? -2.547 6.763 -9.964 1.00 96.25 450 VAL A CA 1
ATOM 3392 C C . VAL A 1 450 ? -2.611 5.496 -9.122 1.00 96.25 450 VAL A C 1
ATOM 3394 O O . VAL A 1 450 ? -3.632 5.177 -8.510 1.00 96.25 450 VAL A O 1
ATOM 3397 N N . ALA A 1 451 ? -1.503 4.759 -9.091 1.00 95.31 451 ALA A N 1
ATOM 3398 C CA . ALA A 1 451 ? -1.461 3.426 -8.513 1.00 95.31 451 ALA A CA 1
ATOM 3399 C C . ALA A 1 451 ? -0.431 3.300 -7.392 1.00 95.31 451 ALA A C 1
ATOM 3401 O O . ALA A 1 451 ? 0.736 3.655 -7.566 1.00 95.31 451 ALA A O 1
ATOM 3402 N N . PHE A 1 452 ? -0.867 2.749 -6.259 1.00 94.25 452 PHE A N 1
ATOM 3403 C CA . PHE A 1 452 ? -0.061 2.588 -5.058 1.00 94.25 452 PHE A CA 1
ATOM 3404 C C . PHE A 1 452 ? 0.110 1.114 -4.698 1.00 94.25 452 PHE A C 1
ATOM 3406 O O . PHE A 1 452 ? -0.853 0.405 -4.394 1.00 94.25 452 PHE A O 1
ATOM 3413 N N . GLY A 1 453 ? 1.369 0.682 -4.636 1.00 92.12 453 GLY A N 1
ATOM 3414 C CA . GLY A 1 453 ? 1.730 -0.547 -3.942 1.00 92.12 453 GLY A CA 1
ATOM 3415 C C . GLY A 1 453 ? 1.488 -0.408 -2.440 1.00 92.12 453 GLY A C 1
ATOM 3416 O O . GLY A 1 453 ? 1.904 0.575 -1.817 1.00 92.12 453 GLY A O 1
ATOM 3417 N N . ALA A 1 454 ? 0.817 -1.396 -1.862 1.00 91.31 454 ALA A N 1
ATOM 3418 C CA . ALA A 1 454 ? 0.409 -1.410 -0.470 1.00 91.31 454 ALA A CA 1
ATOM 3419 C C . ALA A 1 454 ? 0.594 -2.801 0.152 1.00 91.31 454 ALA A C 1
ATOM 3421 O O . ALA A 1 454 ? 0.817 -3.801 -0.536 1.00 91.31 454 ALA A O 1
ATOM 3422 N N . ASP A 1 455 ? 0.539 -2.850 1.479 1.00 90.88 455 ASP A N 1
ATOM 3423 C CA . ASP A 1 455 ? 0.539 -4.098 2.234 1.00 90.88 455 ASP A CA 1
ATOM 3424 C C . ASP A 1 455 ? -0.840 -4.773 2.227 1.00 90.88 455 ASP A C 1
ATOM 3426 O O . ASP A 1 455 ? -1.859 -4.140 1.948 1.00 90.88 455 ASP A O 1
ATOM 3430 N N . SER A 1 456 ? -0.873 -6.059 2.582 1.00 92.44 456 SER A N 1
ATOM 3431 C CA . SER A 1 456 ? -2.101 -6.861 2.631 1.00 92.44 456 SER A CA 1
ATOM 3432 C C . SER A 1 456 ? -3.198 -6.265 3.518 1.00 92.44 456 SER A C 1
ATOM 3434 O O . SER A 1 456 ? -4.370 -6.405 3.184 1.00 92.44 456 SER A O 1
ATOM 3436 N N . GLY A 1 457 ? -2.848 -5.568 4.602 1.00 91.50 457 GLY A N 1
ATOM 3437 C CA . GLY A 1 457 ? -3.813 -4.926 5.490 1.00 91.50 457 GLY A CA 1
ATOM 3438 C C . GLY A 1 457 ? -4.479 -3.712 4.857 1.00 91.50 457 GLY A C 1
ATOM 3439 O O . GLY A 1 457 ? -5.700 -3.573 4.893 1.00 91.50 457 GLY A O 1
ATOM 3440 N N . THR A 1 458 ? -3.689 -2.858 4.206 1.00 91.69 458 THR A N 1
ATOM 3441 C CA . THR A 1 458 ? -4.205 -1.719 3.430 1.00 91.69 458 THR A CA 1
ATOM 3442 C C . THR A 1 458 ? -5.054 -2.179 2.239 1.00 91.69 458 THR A C 1
ATOM 3444 O O . THR A 1 458 ? -6.089 -1.583 1.951 1.00 91.69 458 THR A O 1
ATOM 3447 N N . VAL A 1 459 ? -4.653 -3.260 1.564 1.00 95.69 459 VAL A N 1
ATOM 3448 C CA . VAL A 1 459 ? -5.431 -3.868 0.469 1.00 95.69 459 VAL A CA 1
ATOM 3449 C C . VAL A 1 459 ? -6.754 -4.427 0.982 1.00 95.69 459 VAL A C 1
ATOM 3451 O O . VAL A 1 459 ? -7.792 -4.170 0.379 1.00 95.69 459 VAL A O 1
ATOM 3454 N N . ALA A 1 460 ? -6.737 -5.149 2.104 1.00 95.19 460 ALA A N 1
ATOM 3455 C CA . ALA A 1 460 ? -7.945 -5.668 2.736 1.00 95.19 460 ALA A CA 1
ATOM 3456 C C . ALA A 1 460 ? -8.888 -4.537 3.173 1.00 95.19 460 ALA A C 1
ATOM 3458 O O . ALA A 1 460 ? -10.087 -4.626 2.930 1.00 95.19 460 ALA A O 1
ATOM 3459 N N . LEU A 1 461 ? -8.354 -3.442 3.730 1.00 93.12 461 LEU A N 1
ATOM 3460 C CA . LEU A 1 461 ? -9.137 -2.240 4.026 1.00 93.12 461 LEU A CA 1
ATOM 3461 C C . LEU A 1 461 ? -9.791 -1.672 2.764 1.00 93.12 461 LEU A C 1
ATOM 3463 O O . LEU A 1 461 ? -10.997 -1.463 2.770 1.00 93.12 461 LEU A O 1
ATOM 3467 N N . ALA A 1 462 ? -9.028 -1.469 1.687 1.00 95.12 462 ALA A N 1
ATOM 3468 C CA . ALA A 1 462 ? -9.562 -0.936 0.435 1.00 95.12 462 ALA A CA 1
ATOM 3469 C C . ALA A 1 462 ? -10.662 -1.838 -0.151 1.00 95.12 462 ALA A C 1
ATOM 3471 O O . ALA A 1 462 ? -11.688 -1.336 -0.596 1.00 95.12 462 ALA A O 1
ATOM 3472 N N . LEU A 1 463 ? -10.491 -3.162 -0.090 1.00 96.44 463 LEU A N 1
ATOM 3473 C CA . LEU A 1 463 ? -11.508 -4.133 -0.504 1.00 96.44 463 LEU A CA 1
ATOM 3474 C C . LEU A 1 463 ? -12.768 -4.080 0.372 1.00 96.44 463 LEU A C 1
ATOM 3476 O O . LEU A 1 463 ? -13.875 -4.136 -0.154 1.00 96.44 463 LEU A O 1
ATOM 3480 N N . ALA A 1 464 ? -12.610 -3.979 1.693 1.00 94.06 464 ALA A N 1
ATOM 3481 C CA . ALA A 1 464 ? -13.717 -4.044 2.645 1.00 94.06 464 ALA A CA 1
ATOM 3482 C C . ALA A 1 464 ? -14.486 -2.720 2.778 1.00 94.06 464 ALA A C 1
ATOM 3484 O O . ALA A 1 464 ? -15.684 -2.724 3.049 1.00 94.06 464 ALA A O 1
ATOM 3485 N N . THR A 1 465 ? -13.819 -1.575 2.617 1.00 91.69 465 THR A N 1
ATOM 3486 C CA . THR A 1 465 ? -14.438 -0.255 2.809 1.00 91.69 465 THR A CA 1
ATOM 3487 C C . THR A 1 465 ? -14.665 0.494 1.506 1.00 91.69 465 THR A C 1
ATOM 3489 O O . THR A 1 465 ? -15.596 1.297 1.456 1.00 91.69 465 THR A O 1
ATOM 3492 N N . GLY A 1 466 ? -13.876 0.217 0.463 1.00 93.38 466 GLY A N 1
ATOM 3493 C CA . GLY A 1 466 ? -13.809 1.017 -0.761 1.00 93.38 466 GLY A CA 1
ATOM 3494 C C . GLY A 1 466 ? -13.014 2.311 -0.612 1.00 93.38 466 GLY A C 1
ATOM 3495 O O . GLY A 1 466 ? -13.039 3.154 -1.501 1.00 93.38 466 GLY A O 1
ATOM 3496 N N . GLU A 1 467 ? -12.317 2.487 0.512 1.00 92.31 467 GLU A N 1
ATOM 3497 C CA . GLU A 1 467 ? -11.616 3.719 0.855 1.00 92.31 467 GLU A CA 1
ATOM 3498 C C . GLU A 1 467 ? -10.184 3.429 1.322 1.00 92.31 467 GLU A C 1
ATOM 3500 O O . GLU A 1 467 ? -9.902 2.420 1.972 1.00 92.31 467 GLU A O 1
ATOM 3505 N N . ALA A 1 468 ? -9.278 4.373 1.082 1.00 90.62 468 ALA A N 1
ATOM 3506 C CA . ALA A 1 468 ? -7.936 4.369 1.648 1.00 90.62 468 ALA A CA 1
ATOM 3507 C C . ALA A 1 468 ? -7.616 5.722 2.295 1.00 90.62 468 ALA A C 1
ATOM 3509 O O . ALA A 1 468 ? -8.021 6.777 1.814 1.00 90.62 468 ALA A O 1
ATOM 3510 N N . THR A 1 469 ? -6.877 5.703 3.407 1.00 85.94 469 THR A N 1
ATOM 3511 C CA . THR A 1 469 ? -6.394 6.926 4.069 1.00 85.94 469 THR A CA 1
ATOM 3512 C C . THR A 1 469 ? -4.907 7.089 3.817 1.00 85.94 469 THR A C 1
ATOM 3514 O O . THR A 1 469 ? -4.111 6.251 4.238 1.00 85.94 469 THR A O 1
ATOM 3517 N N . MET A 1 470 ? -4.518 8.179 3.162 1.00 85.88 470 MET A N 1
ATOM 3518 C CA . MET A 1 470 ? -3.114 8.485 2.900 1.00 85.88 470 MET A CA 1
ATOM 3519 C C . MET A 1 470 ? -2.884 9.988 2.710 1.00 85.88 470 MET A C 1
ATOM 3521 O O . MET A 1 470 ? -3.807 10.714 2.341 1.00 85.88 470 MET A O 1
ATOM 3525 N N . PRO A 1 471 ? -1.667 10.490 2.982 1.00 89.12 471 PRO A N 1
ATOM 3526 C CA . PRO A 1 471 ? -1.319 11.847 2.599 1.00 89.12 471 PRO A CA 1
ATOM 3527 C C . PRO A 1 471 ? -1.306 11.986 1.076 1.00 89.12 471 PRO A C 1
ATOM 3529 O O . PRO A 1 471 ? -0.820 11.083 0.394 1.00 89.12 471 PRO A O 1
ATOM 3532 N N . ILE A 1 472 ? -1.761 13.130 0.560 1.00 94.12 472 ILE A N 1
ATOM 3533 C CA . ILE A 1 472 ? -1.490 13.534 -0.822 1.00 94.12 472 ILE A CA 1
ATOM 3534 C C . ILE A 1 472 ? 0.028 13.730 -0.927 1.00 94.12 472 ILE A C 1
ATOM 3536 O O . ILE A 1 472 ? 0.557 14.619 -0.247 1.00 94.12 472 ILE A O 1
ATOM 3540 N N . PRO A 1 473 ? 0.758 12.903 -1.692 1.00 91.81 473 PRO A N 1
ATOM 3541 C CA . PRO A 1 473 ? 2.206 13.022 -1.751 1.00 91.81 473 PRO A CA 1
ATOM 3542 C C . PRO A 1 473 ? 2.612 14.193 -2.648 1.00 91.81 473 PRO A C 1
ATOM 3544 O O . PRO A 1 473 ? 1.863 14.606 -3.529 1.00 91.81 473 PRO A O 1
ATOM 3547 N N . GLU A 1 474 ? 3.818 14.712 -2.435 1.00 96.44 474 GLU A N 1
ATOM 3548 C CA . GLU A 1 474 ? 4.433 15.640 -3.385 1.00 96.44 474 GLU A CA 1
ATOM 3549 C C . GLU A 1 474 ? 4.715 14.927 -4.716 1.00 96.44 474 GLU A C 1
ATOM 3551 O O . GLU A 1 474 ? 4.985 13.721 -4.733 1.00 96.44 474 GLU A O 1
ATOM 3556 N N . SER A 1 475 ? 4.710 15.680 -5.816 1.00 97.62 475 SER A N 1
ATOM 3557 C CA . SER A 1 475 ? 4.978 15.167 -7.163 1.00 97.62 475 SER A CA 1
ATOM 3558 C C . SER A 1 475 ? 6.291 15.724 -7.711 1.00 97.62 475 SER A C 1
ATOM 3560 O O . SER A 1 475 ? 6.608 16.899 -7.523 1.00 97.62 475 SER A O 1
ATOM 3562 N N . VAL A 1 476 ? 7.038 14.887 -8.425 1.00 98.06 476 VAL A N 1
ATOM 3563 C CA . VAL A 1 476 ? 8.206 15.256 -9.229 1.00 98.06 476 VAL A CA 1
ATOM 3564 C C . VAL A 1 476 ? 7.824 15.127 -10.695 1.00 98.06 476 VAL A C 1
ATOM 3566 O O . VAL A 1 476 ? 7.348 14.072 -11.125 1.00 98.06 476 VAL A O 1
ATOM 3569 N N . LYS A 1 477 ? 8.028 16.199 -11.458 1.00 97.50 477 LYS A N 1
ATOM 3570 C CA . LYS A 1 477 ? 7.714 16.233 -12.883 1.00 97.50 477 LYS A CA 1
ATOM 3571 C C . LYS A 1 477 ? 8.854 15.618 -13.676 1.00 97.50 477 LYS A C 1
ATOM 3573 O O . LYS A 1 477 ? 9.990 16.064 -13.547 1.00 97.50 477 LYS A O 1
ATOM 3578 N N . VAL A 1 478 ? 8.563 14.636 -14.525 1.00 96.75 478 VAL A N 1
ATOM 3579 C CA . VAL A 1 478 ? 9.558 14.050 -15.436 1.00 96.75 478 VAL A CA 1
ATOM 3580 C C . VAL A 1 478 ? 9.166 14.334 -16.879 1.00 96.75 478 VAL A C 1
ATOM 3582 O O . VAL A 1 478 ? 8.079 13.965 -17.326 1.00 96.75 478 VAL A O 1
ATOM 3585 N N . THR A 1 479 ? 10.066 14.989 -17.610 1.00 95.12 479 THR A N 1
ATOM 3586 C CA . THR A 1 479 ? 9.905 15.342 -19.029 1.00 95.12 479 THR A CA 1
ATOM 3587 C C . THR A 1 479 ? 11.100 14.857 -19.841 1.00 95.12 479 THR A C 1
ATOM 3589 O O . THR A 1 479 ? 12.170 14.613 -19.286 1.00 95.12 479 THR A O 1
ATOM 3592 N N . PHE A 1 480 ? 10.927 14.719 -21.154 1.00 93.12 480 PHE A N 1
ATOM 3593 C CA . PHE A 1 480 ? 11.943 14.176 -22.058 1.00 93.12 480 PHE A CA 1
ATOM 3594 C C . PHE A 1 480 ? 12.270 15.190 -23.154 1.00 93.12 480 PHE A C 1
ATOM 3596 O O . PHE A 1 480 ? 11.383 15.895 -23.638 1.00 93.12 480 PHE A O 1
ATOM 3603 N N . LYS A 1 481 ? 13.542 15.253 -23.550 1.00 94.12 481 LYS A N 1
ATOM 3604 C CA . LYS A 1 481 ? 14.030 16.026 -24.701 1.00 94.12 481 LYS A CA 1
ATOM 3605 C C . LYS A 1 481 ? 14.993 15.181 -25.538 1.00 94.12 481 LYS A C 1
ATOM 3607 O O . LYS A 1 481 ? 15.547 14.207 -25.035 1.00 94.12 481 LYS A O 1
ATOM 3612 N N . GLY A 1 482 ? 15.226 15.596 -26.780 1.00 92.06 482 GLY A N 1
ATOM 3613 C CA . GLY A 1 482 ? 16.068 14.855 -27.724 1.00 92.06 482 GLY A CA 1
ATOM 3614 C C . GLY A 1 482 ? 15.323 13.690 -28.374 1.00 92.06 482 GLY A C 1
ATOM 3615 O O . GLY A 1 482 ? 14.098 13.589 -28.263 1.00 92.06 482 GLY A O 1
ATOM 3616 N N . GLU A 1 483 ? 16.058 12.813 -29.051 1.00 89.12 483 GLU A N 1
ATOM 3617 C CA . GLU A 1 483 ? 15.495 11.653 -29.743 1.00 89.12 483 GLU A CA 1
ATOM 3618 C C . GLU A 1 483 ? 16.163 10.355 -29.279 1.00 89.12 483 GLU A C 1
ATOM 3620 O O . GLU A 1 483 ? 17.386 10.214 -29.266 1.00 89.12 483 GLU A O 1
ATOM 3625 N N . MET A 1 484 ? 15.349 9.356 -28.925 1.00 87.50 484 MET A N 1
ATOM 3626 C CA . MET A 1 484 ? 15.870 8.035 -28.580 1.00 87.50 484 MET A CA 1
ATOM 3627 C C . MET A 1 484 ? 16.536 7.409 -29.809 1.00 87.50 484 MET A C 1
ATOM 3629 O O . MET A 1 484 ? 15.923 7.274 -30.871 1.00 87.50 484 MET A O 1
ATOM 3633 N N . ARG A 1 485 ? 17.795 6.986 -29.666 1.00 88.62 485 ARG A N 1
ATOM 3634 C CA . ARG A 1 485 ? 18.518 6.328 -30.761 1.00 88.62 485 ARG A CA 1
ATOM 3635 C C . ARG A 1 485 ? 17.813 5.029 -31.152 1.00 88.62 485 ARG A C 1
ATOM 3637 O O . ARG A 1 485 ? 17.402 4.254 -30.299 1.00 88.62 485 ARG A O 1
ATOM 3644 N N . SER A 1 486 ? 17.754 4.752 -32.454 1.00 87.00 486 SER A N 1
ATOM 3645 C CA . SER A 1 486 ? 16.996 3.621 -33.028 1.00 87.00 486 SER A CA 1
ATOM 3646 C C . SER A 1 486 ? 17.383 2.219 -32.535 1.00 87.00 486 SER A C 1
ATOM 3648 O O . SER A 1 486 ? 16.623 1.277 -32.741 1.00 87.00 486 SER A O 1
ATOM 3650 N N . PHE A 1 487 ? 18.559 2.063 -31.925 1.00 84.44 487 PHE A N 1
ATOM 3651 C CA . PHE A 1 487 ? 19.053 0.796 -31.379 1.00 84.44 487 PHE A CA 1
ATOM 3652 C C . PHE A 1 487 ? 18.903 0.681 -29.855 1.00 84.44 487 PHE A C 1
ATOM 3654 O O . PHE A 1 487 ? 19.306 -0.337 -29.296 1.00 84.44 487 PHE A O 1
ATOM 3661 N N . MET A 1 488 ? 18.382 1.716 -29.195 1.00 87.69 488 MET A N 1
ATOM 3662 C CA . MET A 1 488 ? 18.137 1.721 -27.755 1.00 87.69 488 MET A CA 1
ATOM 3663 C C . MET A 1 488 ? 16.755 1.164 -27.449 1.00 87.69 488 MET A C 1
ATOM 3665 O O . MET A 1 488 ? 15.817 1.344 -28.230 1.00 87.69 488 MET A O 1
ATOM 3669 N N . ASP A 1 489 ? 16.636 0.516 -26.296 1.00 85.56 489 ASP A N 1
ATOM 3670 C CA . ASP A 1 489 ? 15.352 0.086 -25.772 1.00 85.56 489 ASP A CA 1
ATOM 3671 C C . ASP A 1 489 ? 14.814 1.111 -24.768 1.00 85.56 489 ASP A C 1
ATOM 3673 O O . ASP A 1 489 ? 15.560 1.833 -24.101 1.00 85.56 489 ASP A O 1
ATOM 3677 N N . PHE A 1 490 ? 13.493 1.162 -24.613 1.00 83.31 490 PHE A N 1
ATOM 3678 C CA . PHE A 1 490 ? 12.875 2.053 -23.638 1.00 83.31 490 PHE A CA 1
ATOM 3679 C C . PHE A 1 490 ? 13.293 1.711 -22.194 1.00 83.31 490 PHE A C 1
ATOM 3681 O O . PHE A 1 490 ? 13.336 2.587 -21.331 1.00 83.31 490 PHE A O 1
ATOM 3688 N N . ARG A 1 491 ? 13.699 0.464 -21.922 1.00 85.62 491 ARG A N 1
ATOM 3689 C CA . ARG A 1 491 ? 14.304 0.075 -20.644 1.00 85.62 491 ARG A CA 1
ATOM 3690 C C . ARG A 1 491 ? 15.597 0.836 -20.334 1.00 85.62 491 ARG A C 1
ATOM 3692 O O . ARG A 1 491 ? 15.852 1.140 -19.169 1.00 85.62 491 ARG A O 1
ATOM 3699 N N . ASP A 1 492 ? 16.387 1.184 -21.344 1.00 88.88 492 ASP A N 1
ATOM 3700 C CA . ASP A 1 492 ? 17.603 1.973 -21.146 1.00 88.88 492 ASP A CA 1
ATOM 3701 C C . ASP A 1 492 ? 17.270 3.408 -20.721 1.00 88.88 492 ASP A C 1
ATOM 3703 O O . ASP A 1 492 ? 17.948 3.971 -19.862 1.00 88.88 492 ASP A O 1
ATOM 3707 N N . VAL A 1 493 ? 16.173 3.969 -21.246 1.00 88.81 493 VAL A N 1
ATOM 3708 C CA . VAL A 1 493 ? 15.638 5.279 -20.835 1.00 88.81 493 VAL A CA 1
ATOM 3709 C C . VAL A 1 493 ? 15.253 5.277 -19.360 1.00 88.81 493 VAL A C 1
ATOM 3711 O O . VAL A 1 493 ? 15.555 6.221 -18.628 1.00 88.81 493 VAL A O 1
ATOM 3714 N N . VAL A 1 494 ? 14.641 4.191 -18.897 1.00 88.31 494 VAL A N 1
ATOM 3715 C CA . VAL A 1 494 ? 14.255 4.019 -17.495 1.00 88.31 494 VAL A CA 1
ATOM 3716 C C . VAL A 1 494 ? 15.479 4.007 -16.571 1.00 88.31 494 VAL A C 1
ATOM 3718 O O . VAL A 1 494 ? 15.513 4.756 -15.595 1.00 88.31 494 VAL A O 1
ATOM 3721 N N . HIS A 1 495 ? 16.521 3.233 -16.891 1.00 88.56 495 HIS A N 1
ATOM 3722 C CA . HIS A 1 495 ? 17.762 3.227 -16.104 1.00 88.56 495 HIS A CA 1
ATOM 3723 C C . HIS A 1 495 ? 18.489 4.584 -16.157 1.00 88.56 495 HIS A C 1
ATOM 3725 O O . HIS A 1 495 ? 18.934 5.102 -15.129 1.00 88.56 495 HIS A O 1
ATOM 3731 N N . ALA A 1 496 ? 18.571 5.199 -17.340 1.00 89.75 496 ALA A N 1
ATOM 3732 C CA . ALA A 1 496 ? 19.184 6.512 -17.516 1.00 89.75 496 ALA A CA 1
ATOM 3733 C C . ALA A 1 496 ? 18.445 7.610 -16.741 1.00 89.75 496 ALA A C 1
ATOM 3735 O O . ALA A 1 496 ? 19.082 8.542 -16.259 1.00 89.75 496 ALA A O 1
ATOM 3736 N N . THR A 1 497 ? 17.127 7.486 -16.555 1.00 91.38 497 THR A N 1
ATOM 3737 C CA . THR A 1 497 ? 16.334 8.454 -15.785 1.00 91.38 497 THR A CA 1
ATOM 3738 C C . THR A 1 497 ? 16.843 8.581 -14.353 1.00 91.38 497 THR A C 1
ATOM 3740 O O . THR A 1 497 ? 17.050 9.693 -13.869 1.00 91.38 497 THR A O 1
ATOM 3743 N N . GLN A 1 498 ? 17.121 7.457 -13.689 1.00 88.00 498 GLN A N 1
ATOM 3744 C CA . GLN A 1 498 ? 17.668 7.470 -12.334 1.00 88.00 498 GLN A CA 1
ATOM 3745 C C . GLN A 1 498 ? 19.067 8.096 -12.299 1.00 88.00 498 GLN A C 1
ATOM 3747 O O . GLN A 1 498 ? 19.335 8.961 -11.467 1.00 88.00 498 GLN A O 1
ATOM 3752 N N . GLN A 1 499 ? 19.939 7.720 -13.237 1.00 88.75 499 GLN A N 1
ATOM 3753 C CA . GLN A 1 499 ? 21.296 8.262 -13.322 1.00 88.75 499 GLN A CA 1
ATOM 3754 C C . GLN A 1 499 ? 21.308 9.779 -13.585 1.00 88.75 499 GLN A C 1
ATOM 3756 O O . GLN A 1 499 ? 22.032 10.523 -12.922 1.00 88.75 499 GLN A O 1
ATOM 3761 N N . GLN A 1 500 ? 20.508 10.252 -14.543 1.00 92.94 500 GLN A N 1
ATOM 3762 C CA . GLN A 1 500 ? 20.426 11.669 -14.895 1.00 92.94 500 GLN A CA 1
ATOM 3763 C C . GLN A 1 500 ? 19.786 12.493 -13.778 1.00 92.94 500 GLN A C 1
ATOM 3765 O O . GLN A 1 500 ? 20.242 13.606 -13.525 1.00 92.94 500 GLN A O 1
ATOM 3770 N N . MET A 1 501 ? 18.793 11.943 -13.075 1.00 93.50 501 MET A N 1
ATOM 3771 C CA . MET A 1 501 ? 18.232 12.571 -11.881 1.00 93.50 501 MET A CA 1
ATOM 3772 C C . MET A 1 501 ? 19.315 12.757 -10.810 1.00 93.50 501 MET A C 1
ATOM 3774 O O . MET A 1 501 ? 19.548 13.882 -10.377 1.00 93.50 501 MET A O 1
ATOM 3778 N N . LEU A 1 502 ? 20.069 11.710 -10.460 1.00 89.06 502 LEU A N 1
ATOM 3779 C CA . LEU A 1 502 ? 21.139 11.825 -9.460 1.00 89.06 502 LEU A CA 1
ATOM 3780 C C . LEU A 1 502 ? 22.193 12.870 -9.864 1.00 89.06 502 LEU A C 1
ATOM 3782 O O . LEU A 1 502 ? 22.647 13.650 -9.030 1.00 89.06 502 LEU A O 1
ATOM 3786 N N . LYS A 1 503 ? 22.544 12.945 -11.154 1.00 89.62 503 LYS A N 1
ATOM 3787 C CA . LYS A 1 503 ? 23.460 13.964 -11.698 1.00 89.62 503 LYS A CA 1
ATOM 3788 C C . LYS A 1 503 ? 22.900 15.388 -11.569 1.00 89.62 503 LYS A C 1
ATOM 3790 O O . LYS A 1 503 ? 23.655 16.299 -11.243 1.00 89.62 503 LYS A O 1
ATOM 3795 N N . GLN A 1 504 ? 21.605 15.589 -11.823 1.00 92.88 504 GLN A N 1
ATOM 3796 C CA . GLN A 1 504 ? 20.945 16.901 -11.741 1.00 92.88 504 GLN A CA 1
ATOM 3797 C C . GLN A 1 504 ? 20.821 17.412 -10.299 1.00 92.88 504 GLN A C 1
ATOM 3799 O O . GLN A 1 504 ? 20.918 18.617 -10.077 1.00 92.88 504 GLN A O 1
ATOM 3804 N N . PHE A 1 505 ? 20.665 16.509 -9.327 1.00 90.06 505 PHE A N 1
ATOM 3805 C CA . PHE A 1 505 ? 20.397 16.846 -7.924 1.00 90.06 505 PHE A CA 1
ATOM 3806 C C . PHE A 1 505 ? 21.548 16.471 -6.974 1.00 90.06 505 PHE A C 1
ATOM 3808 O O . PHE A 1 505 ? 21.334 16.220 -5.792 1.00 90.06 505 PHE A O 1
ATOM 3815 N N . GLY A 1 506 ? 22.791 16.429 -7.468 1.00 84.44 506 GLY A N 1
ATOM 3816 C CA . GLY A 1 506 ? 23.982 16.268 -6.619 1.00 84.44 506 GLY A CA 1
ATOM 3817 C C . GLY A 1 506 ? 24.017 14.969 -5.802 1.00 84.44 506 GLY A C 1
ATOM 3818 O O . GLY A 1 506 ? 24.546 14.958 -4.694 1.00 84.44 506 GLY A O 1
ATOM 3819 N N . GLY A 1 507 ? 23.436 13.890 -6.332 1.00 79.31 507 GLY A N 1
ATOM 3820 C CA . GLY A 1 507 ? 23.318 12.587 -5.675 1.00 79.31 507 GLY A CA 1
ATOM 3821 C C . GLY A 1 507 ? 22.070 12.415 -4.802 1.00 79.31 507 GLY A C 1
ATOM 3822 O O . GLY A 1 507 ? 21.849 11.323 -4.283 1.00 79.31 507 GLY A O 1
ATOM 3823 N N . GLU A 1 508 ? 21.232 13.444 -4.642 1.00 81.56 508 GLU A N 1
ATOM 3824 C CA . GLU A 1 508 ? 19.963 13.323 -3.922 1.00 81.56 508 GLU A CA 1
ATOM 3825 C C . GLU A 1 508 ? 18.918 12.581 -4.765 1.00 81.56 508 GLU A C 1
ATOM 3827 O O . GLU A 1 508 ? 18.631 12.963 -5.899 1.00 81.56 508 GLU A O 1
ATOM 3832 N N . ASN A 1 509 ? 18.287 11.552 -4.192 1.00 86.31 509 ASN A N 1
ATOM 3833 C CA . ASN A 1 509 ? 17.139 10.903 -4.819 1.00 86.31 509 ASN A CA 1
ATOM 3834 C C . ASN A 1 509 ? 15.847 11.698 -4.561 1.00 86.31 509 ASN A C 1
ATOM 3836 O O . ASN A 1 509 ? 15.091 11.403 -3.631 1.00 86.31 509 ASN A O 1
ATOM 3840 N N . VAL A 1 510 ? 15.557 12.674 -5.425 1.00 91.69 510 VAL A N 1
ATOM 3841 C CA . VAL A 1 510 ? 14.345 13.507 -5.311 1.00 91.69 510 VAL A CA 1
ATOM 3842 C C . VAL A 1 510 ? 13.038 12.722 -5.477 1.00 91.69 510 VAL A C 1
ATOM 3844 O O . VAL A 1 510 ? 11.991 13.188 -5.024 1.00 91.69 510 VAL A O 1
ATOM 3847 N N . PHE A 1 511 ? 13.066 11.519 -6.059 1.00 91.81 511 PHE A N 1
ATOM 3848 C CA . PHE A 1 511 ? 11.878 10.673 -6.218 1.00 91.81 511 PHE A CA 1
ATOM 3849 C C . PHE A 1 511 ? 11.451 9.972 -4.924 1.00 91.81 511 PHE A C 1
ATOM 3851 O O . PHE A 1 511 ? 10.292 9.569 -4.797 1.00 91.81 511 PHE A O 1
ATOM 3858 N N . GLN A 1 512 ? 12.359 9.823 -3.957 1.00 85.88 512 GLN A N 1
ATOM 3859 C CA . GLN A 1 512 ? 12.118 9.030 -2.757 1.00 85.88 512 GLN A CA 1
ATOM 3860 C C . GLN A 1 512 ? 10.883 9.520 -1.983 1.00 85.88 512 GLN A C 1
ATOM 3862 O O . GLN A 1 512 ? 10.826 10.651 -1.506 1.00 85.88 512 GLN A O 1
ATOM 3867 N N . GLY A 1 513 ? 9.885 8.641 -1.837 1.00 84.69 513 GLY A N 1
ATOM 3868 C CA . GLY A 1 513 ? 8.643 8.935 -1.112 1.00 84.69 513 GLY A CA 1
ATOM 3869 C C . GLY A 1 513 ? 7.663 9.880 -1.825 1.00 84.69 513 GLY A C 1
ATOM 3870 O O . GLY A 1 513 ? 6.632 10.210 -1.238 1.00 84.69 513 GLY A O 1
ATOM 3871 N N . ARG A 1 514 ? 7.939 10.271 -3.076 1.00 93.50 514 ARG A N 1
ATOM 3872 C CA . ARG A 1 514 ? 7.119 11.184 -3.894 1.00 93.50 514 ARG A CA 1
ATOM 3873 C C . ARG A 1 514 ? 6.469 10.467 -5.076 1.00 93.50 514 ARG A C 1
ATOM 3875 O O . ARG A 1 514 ? 6.774 9.303 -5.337 1.00 93.50 514 ARG A O 1
ATOM 3882 N N . ILE A 1 515 ? 5.549 11.135 -5.768 1.00 96.00 515 ILE A N 1
ATOM 3883 C CA . ILE A 1 515 ? 4.996 10.646 -7.035 1.00 96.00 515 ILE A CA 1
ATOM 3884 C C . ILE A 1 515 ? 5.903 11.049 -8.186 1.00 96.00 515 ILE A C 1
ATOM 3886 O O . ILE A 1 515 ? 6.327 12.198 -8.261 1.00 96.00 515 ILE A O 1
ATOM 3890 N N . ILE A 1 516 ? 6.143 10.128 -9.113 1.00 96.31 516 ILE A N 1
ATOM 3891 C CA . ILE A 1 516 ? 6.697 10.474 -10.422 1.00 96.31 516 ILE A CA 1
ATOM 3892 C C . ILE A 1 516 ? 5.537 10.729 -11.389 1.00 96.31 516 ILE A C 1
ATOM 3894 O O . ILE A 1 516 ? 4.821 9.796 -11.762 1.00 96.31 516 ILE A O 1
ATOM 3898 N N . GLU A 1 517 ? 5.350 11.990 -11.780 1.00 96.31 517 GLU A N 1
ATOM 3899 C CA . GLU A 1 517 ? 4.394 12.401 -12.813 1.00 96.31 517 GLU A CA 1
ATOM 3900 C C . GLU A 1 517 ? 5.134 12.476 -14.153 1.00 96.31 517 GLU A C 1
ATOM 3902 O O . GLU A 1 517 ? 5.911 13.401 -14.408 1.00 96.31 517 GLU A O 1
ATOM 3907 N N . VAL A 1 518 ? 4.956 11.444 -14.984 1.00 94.44 518 VAL A N 1
ATOM 3908 C CA . VAL A 1 518 ? 5.723 11.270 -16.220 1.00 94.44 518 VAL A CA 1
ATOM 3909 C C . VAL A 1 518 ? 4.952 11.799 -17.433 1.00 94.44 518 VAL A C 1
ATOM 3911 O O . VAL A 1 518 ? 3.860 11.332 -17.762 1.00 94.44 518 VAL A O 1
ATOM 3914 N N . HIS A 1 519 ? 5.542 12.773 -18.127 1.00 93.00 519 HIS A N 1
ATOM 3915 C CA . HIS A 1 519 ? 4.950 13.461 -19.276 1.00 93.00 519 HIS A CA 1
ATOM 3916 C C . HIS A 1 519 ? 5.511 12.926 -20.595 1.00 93.00 519 HIS A C 1
ATOM 3918 O O . HIS A 1 519 ? 6.300 13.597 -21.260 1.00 93.00 519 HIS A O 1
ATOM 3924 N N . ILE A 1 520 ? 5.116 11.706 -20.963 1.00 83.69 520 ILE A N 1
ATOM 3925 C CA . ILE A 1 520 ? 5.493 11.113 -22.257 1.00 83.69 520 ILE A CA 1
ATOM 3926 C C . ILE A 1 520 ? 4.371 11.259 -23.292 1.00 83.69 520 ILE A C 1
ATOM 3928 O O . ILE A 1 520 ? 4.683 11.427 -24.468 1.00 83.69 520 ILE A O 1
ATOM 3932 N N . GLY A 1 521 ? 3.093 11.259 -22.878 1.00 79.94 521 GLY A N 1
ATOM 3933 C CA . GLY A 1 521 ? 1.913 11.631 -23.684 1.00 79.94 521 GLY A CA 1
ATOM 3934 C C . GLY A 1 521 ? 1.529 10.693 -24.835 1.00 79.94 521 GLY A C 1
ATOM 3935 O O . GLY A 1 521 ? 0.356 10.410 -25.062 1.00 79.94 521 GLY A O 1
ATOM 3936 N N . THR A 1 522 ? 2.528 10.192 -25.545 1.00 84.31 522 THR A N 1
ATOM 3937 C CA . THR A 1 522 ? 2.451 9.583 -26.875 1.00 84.31 522 THR A CA 1
ATOM 3938 C C . THR A 1 522 ? 2.610 8.064 -26.846 1.00 84.31 522 THR A C 1
ATOM 3940 O O . THR A 1 522 ? 2.442 7.403 -27.866 1.00 84.31 522 THR A O 1
ATOM 3943 N N . LEU A 1 523 ? 2.930 7.491 -25.682 1.00 87.56 523 LEU A N 1
ATOM 3944 C CA . LEU A 1 523 ? 3.029 6.048 -25.491 1.00 87.56 523 LEU A CA 1
ATOM 3945 C C . LEU A 1 523 ? 1.707 5.477 -24.996 1.00 87.56 523 LEU A C 1
ATOM 3947 O O . LEU A 1 523 ? 1.119 5.985 -24.042 1.00 87.56 523 LEU A O 1
ATOM 3951 N N . THR A 1 524 ? 1.289 4.364 -25.596 1.00 89.94 524 THR A N 1
ATOM 3952 C CA . THR A 1 524 ? 0.148 3.591 -25.096 1.00 89.94 524 THR A CA 1
ATOM 3953 C C . THR A 1 524 ? 0.394 3.130 -23.659 1.00 89.94 524 THR A C 1
ATOM 3955 O O . THR A 1 524 ? 1.538 2.950 -23.230 1.00 89.94 524 THR A O 1
ATOM 3958 N N . ALA A 1 525 ? -0.679 2.859 -22.918 1.00 88.88 525 ALA A N 1
ATOM 3959 C CA . ALA A 1 525 ? -0.613 2.403 -21.532 1.00 88.88 525 ALA A CA 1
ATOM 3960 C C . ALA A 1 525 ? 0.337 1.201 -21.321 1.00 88.88 525 ALA A C 1
ATOM 3962 O O . ALA A 1 525 ? 1.077 1.146 -20.344 1.00 88.88 525 ALA A O 1
ATOM 3963 N N . ASP A 1 526 ? 0.370 0.233 -22.240 1.00 85.75 526 ASP A N 1
ATOM 3964 C CA . ASP A 1 526 ? 1.256 -0.936 -22.118 1.00 85.75 526 ASP A CA 1
ATOM 3965 C C . ASP A 1 526 ? 2.745 -0.600 -22.300 1.00 85.75 526 ASP A C 1
ATOM 3967 O O . ASP A 1 526 ? 3.602 -1.316 -21.781 1.00 85.75 526 ASP A O 1
ATOM 3971 N N . GLN A 1 527 ? 3.063 0.443 -23.069 1.00 86.25 527 GLN A N 1
ATOM 3972 C CA . GLN A 1 527 ? 4.433 0.925 -23.268 1.00 86.25 527 GLN A CA 1
ATOM 3973 C C . GLN A 1 527 ? 4.857 1.826 -22.106 1.00 86.25 527 GLN A C 1
ATOM 3975 O O . GLN A 1 527 ? 5.934 1.647 -21.541 1.00 86.25 527 GLN A O 1
ATOM 3980 N N . ALA A 1 528 ? 3.978 2.747 -21.701 1.00 89.62 528 ALA A N 1
ATOM 3981 C CA . ALA A 1 528 ? 4.188 3.610 -20.545 1.00 89.62 528 ALA A CA 1
ATOM 3982 C C . ALA A 1 528 ? 4.366 2.802 -19.249 1.00 89.62 528 ALA A C 1
ATOM 3984 O O . ALA A 1 528 ? 5.138 3.210 -18.380 1.00 89.62 528 ALA A O 1
ATOM 3985 N N . PHE A 1 529 ? 3.720 1.632 -19.145 1.00 89.88 529 PHE A N 1
ATOM 3986 C CA . PHE A 1 529 ? 3.859 0.750 -17.989 1.00 89.88 529 PHE A CA 1
ATOM 3987 C C . PHE A 1 529 ? 5.309 0.323 -17.733 1.00 89.88 529 PHE A C 1
ATOM 3989 O O . PHE A 1 529 ? 5.707 0.242 -16.581 1.00 89.88 529 PHE A O 1
ATOM 3996 N N . THR A 1 530 ? 6.143 0.142 -18.764 1.00 85.12 530 THR A N 1
ATOM 3997 C CA . THR A 1 530 ? 7.575 -0.155 -18.570 1.00 85.12 530 THR A CA 1
ATOM 3998 C C . THR A 1 530 ? 8.284 0.948 -17.777 1.00 85.12 530 THR A C 1
ATOM 4000 O O . THR A 1 530 ? 9.193 0.659 -17.005 1.00 85.12 530 THR A O 1
ATOM 4003 N N . PHE A 1 531 ? 7.866 2.210 -17.923 1.00 89.38 531 PHE A N 1
ATOM 4004 C CA . PHE A 1 531 ? 8.402 3.301 -17.112 1.00 89.38 531 PHE A CA 1
ATOM 4005 C C . PHE A 1 531 ? 7.816 3.285 -15.704 1.00 89.38 531 PHE A C 1
ATOM 4007 O O . PHE A 1 531 ? 8.558 3.304 -14.723 1.00 89.38 531 PHE A O 1
ATOM 4014 N N . THR A 1 532 ? 6.483 3.271 -15.597 1.00 91.81 532 THR A N 1
ATOM 4015 C CA . THR A 1 532 ? 5.799 3.421 -14.309 1.00 91.81 532 THR A CA 1
ATOM 4016 C C . THR A 1 532 ? 6.104 2.255 -13.371 1.00 91.81 532 THR A C 1
ATOM 4018 O O . THR A 1 532 ? 6.334 2.493 -12.187 1.00 91.81 532 THR A O 1
ATOM 4021 N N . ASP A 1 533 ? 6.213 1.029 -13.883 1.00 90.31 533 ASP A N 1
ATOM 4022 C CA . ASP A 1 533 ? 6.577 -0.184 -13.138 1.00 90.31 533 ASP A CA 1
ATOM 4023 C C . ASP A 1 533 ? 7.918 -0.012 -12.397 1.00 90.31 533 ASP A C 1
ATOM 4025 O O . ASP A 1 533 ? 7.982 -0.113 -11.169 1.00 90.31 533 ASP A O 1
ATOM 4029 N N . TRP A 1 534 ? 8.965 0.430 -13.099 1.00 88.38 534 TRP A N 1
ATOM 4030 C CA . TRP A 1 534 ? 10.298 0.623 -12.510 1.00 88.38 534 TRP A CA 1
ATOM 4031 C C . TRP A 1 534 ? 10.392 1.748 -11.478 1.00 88.38 534 TRP A C 1
ATOM 4033 O O . TRP A 1 534 ? 11.336 1.794 -10.689 1.00 88.38 534 TRP A O 1
ATOM 4043 N N . THR A 1 535 ? 9.421 2.664 -11.425 1.00 89.94 535 THR A N 1
ATOM 4044 C CA . THR A 1 535 ? 9.435 3.730 -10.406 1.00 89.94 535 THR A CA 1
ATOM 4045 C C . THR A 1 535 ? 9.424 3.184 -8.976 1.00 89.94 535 THR A C 1
ATOM 4047 O O . THR A 1 535 ? 9.841 3.886 -8.052 1.00 89.94 535 THR A O 1
ATOM 4050 N N . ALA A 1 536 ? 8.999 1.928 -8.783 1.00 85.56 536 ALA A N 1
ATOM 4051 C CA . ALA A 1 536 ? 9.155 1.220 -7.518 1.00 85.56 536 ALA A CA 1
ATOM 4052 C C . ALA A 1 536 ? 10.630 1.155 -7.073 1.00 85.56 536 ALA A C 1
ATOM 4054 O O . ALA A 1 536 ? 10.925 1.474 -5.920 1.00 85.56 536 ALA A O 1
ATOM 4055 N N . GLU A 1 537 ? 11.549 0.852 -7.993 1.00 84.06 537 GLU A N 1
ATOM 4056 C CA . GLU A 1 537 ? 12.988 0.741 -7.716 1.00 84.06 537 GLU A CA 1
ATOM 4057 C C . GLU A 1 537 ? 13.676 2.098 -7.551 1.00 84.06 537 GLU A C 1
ATOM 4059 O O . GLU A 1 537 ? 14.675 2.215 -6.849 1.00 84.06 537 GLU A O 1
ATOM 4064 N N . MET A 1 538 ? 13.069 3.167 -8.073 1.00 86.00 538 MET A N 1
ATOM 4065 C CA . MET A 1 538 ? 13.485 4.551 -7.805 1.00 86.00 538 MET A CA 1
ATOM 4066 C C . MET A 1 538 ? 13.052 5.053 -6.413 1.00 86.00 538 MET A C 1
ATOM 4068 O O . MET A 1 538 ? 13.238 6.227 -6.089 1.00 86.00 538 MET A O 1
ATOM 4072 N N . LYS A 1 539 ? 12.468 4.180 -5.576 1.00 82.69 539 LYS A N 1
ATOM 4073 C CA . LYS A 1 539 ? 11.932 4.488 -4.235 1.00 82.69 539 LYS A CA 1
ATOM 4074 C C . LYS A 1 539 ? 10.764 5.490 -4.266 1.00 82.69 539 LYS A C 1
ATOM 4076 O O . LYS A 1 539 ? 10.439 6.099 -3.239 1.00 82.69 539 LYS A O 1
ATOM 4081 N N . ALA A 1 540 ? 10.098 5.644 -5.414 1.00 89.25 540 ALA A N 1
ATOM 4082 C CA . ALA A 1 540 ? 8.919 6.493 -5.549 1.00 89.25 540 ALA A CA 1
ATOM 4083 C C . ALA A 1 540 ? 7.712 5.881 -4.824 1.00 89.25 540 ALA A C 1
ATOM 4085 O O . ALA A 1 540 ? 7.509 4.659 -4.809 1.00 89.25 540 ALA A O 1
ATOM 4086 N N . LYS A 1 541 ? 6.855 6.733 -4.256 1.00 89.38 541 LYS A N 1
ATOM 4087 C CA . LYS A 1 541 ? 5.629 6.307 -3.564 1.00 89.38 541 LYS A CA 1
ATOM 4088 C C . LYS A 1 541 ? 4.607 5.705 -4.528 1.00 89.38 541 LYS A C 1
ATOM 4090 O O . LYS A 1 541 ? 3.973 4.712 -4.182 1.00 89.38 541 LYS A O 1
ATOM 4095 N N . ALA A 1 542 ? 4.470 6.305 -5.704 1.00 93.19 542 ALA A N 1
ATOM 4096 C CA . ALA A 1 542 ? 3.628 5.868 -6.815 1.00 93.19 542 ALA A CA 1
ATOM 4097 C C . ALA A 1 542 ? 4.061 6.610 -8.091 1.00 93.19 542 ALA A C 1
ATOM 4099 O O . ALA A 1 542 ? 4.987 7.426 -8.065 1.00 93.19 542 ALA A O 1
ATOM 4100 N N . SER A 1 543 ? 3.424 6.305 -9.213 1.00 93.50 543 SER A N 1
ATOM 4101 C CA . SER A 1 543 ? 3.649 6.993 -10.481 1.00 93.50 543 SER A CA 1
ATOM 4102 C C . SER A 1 543 ? 2.353 7.120 -11.270 1.00 93.50 543 SER A C 1
ATOM 4104 O O . SER A 1 543 ? 1.387 6.398 -11.018 1.00 93.50 543 SER A O 1
ATOM 4106 N N . ILE A 1 544 ? 2.338 8.084 -12.186 1.00 94.19 544 ILE A N 1
ATOM 4107 C CA . ILE A 1 544 ? 1.236 8.340 -13.111 1.00 94.19 544 ILE A CA 1
ATOM 4108 C C . ILE A 1 544 ? 1.802 8.789 -14.455 1.00 94.19 544 ILE A C 1
ATOM 4110 O O . ILE A 1 544 ? 2.744 9.584 -14.496 1.00 94.19 544 ILE A O 1
ATOM 4114 N N . CYS A 1 545 ? 1.218 8.300 -15.550 1.00 94.38 545 CYS A N 1
ATOM 4115 C CA . CYS A 1 545 ? 1.537 8.763 -16.894 1.00 94.38 545 CYS A CA 1
ATOM 4116 C C . CYS A 1 545 ? 0.487 9.763 -17.382 1.00 94.38 545 CYS A C 1
ATOM 4118 O O . CYS A 1 545 ? -0.705 9.461 -17.430 1.00 94.38 545 CYS A O 1
ATOM 4120 N N . ILE A 1 546 ? 0.938 10.950 -17.786 1.00 94.94 546 ILE A N 1
ATOM 4121 C CA . ILE A 1 546 ? 0.077 11.945 -18.422 1.00 94.94 546 ILE A CA 1
ATOM 4122 C C . ILE A 1 546 ? 0.002 11.615 -19.909 1.00 94.94 546 ILE A C 1
ATOM 4124 O O . ILE A 1 546 ? 0.988 11.771 -20.630 1.00 94.94 546 ILE A O 1
ATOM 4128 N N . SER A 1 547 ? -1.163 11.127 -20.337 1.00 93.31 547 SER A N 1
ATOM 4129 C CA . SER A 1 547 ? -1.429 10.686 -21.709 1.00 93.31 547 SER A CA 1
ATOM 4130 C C . SER A 1 547 ? -2.105 11.780 -22.532 1.00 93.31 547 SER A C 1
ATOM 4132 O O . SER A 1 547 ? -2.912 12.562 -22.025 1.00 93.31 547 SER A O 1
ATOM 4134 N N . GLU A 1 548 ? -1.805 11.818 -23.826 1.00 94.62 548 GLU A N 1
ATOM 4135 C CA . GLU A 1 548 ? -2.595 12.575 -24.791 1.00 94.62 548 GLU A CA 1
ATOM 4136 C C . GLU A 1 548 ? -3.936 11.880 -25.041 1.00 94.62 548 GLU A C 1
ATOM 4138 O O . GLU A 1 548 ? -4.084 10.676 -24.829 1.00 94.62 548 GLU A O 1
ATOM 4143 N N . GLU A 1 549 ? -4.935 12.646 -25.479 1.00 94.56 549 GLU A N 1
ATOM 4144 C CA . GLU A 1 549 ? -6.309 12.149 -25.606 1.00 94.56 549 GLU A CA 1
ATOM 4145 C C . GLU A 1 549 ? -6.418 10.989 -26.598 1.00 94.56 549 GLU A C 1
ATOM 4147 O O . GLU A 1 549 ? -7.063 9.987 -26.296 1.00 94.56 549 GLU A O 1
ATOM 4152 N N . GLU A 1 550 ? -5.754 11.089 -27.749 1.00 95.62 550 GLU A N 1
ATOM 4153 C CA . GLU A 1 550 ? -5.768 10.056 -28.791 1.00 95.62 550 GLU A CA 1
ATOM 4154 C C . GLU A 1 550 ? -5.133 8.751 -28.288 1.00 95.62 550 GLU A C 1
ATOM 4156 O O . GLU A 1 550 ? -5.741 7.683 -28.388 1.00 95.62 550 GLU A O 1
ATOM 4161 N N . THR A 1 551 ? -3.967 8.853 -27.648 1.00 95.69 551 THR A N 1
ATOM 4162 C CA . THR A 1 551 ? -3.243 7.733 -27.029 1.00 95.69 551 THR A CA 1
ATOM 4163 C C . THR A 1 551 ? -4.034 7.085 -25.889 1.00 95.69 551 THR A C 1
ATOM 4165 O O . THR A 1 551 ? -4.032 5.859 -25.726 1.00 95.69 551 THR A O 1
ATOM 4168 N N . LEU A 1 552 ? -4.733 7.894 -25.084 1.00 96.00 552 LEU A N 1
ATOM 4169 C CA . LEU A 1 552 ? -5.589 7.400 -24.010 1.00 96.00 552 LEU A CA 1
ATOM 4170 C C . LEU A 1 552 ? -6.799 6.655 -24.580 1.00 96.00 552 LEU A C 1
ATOM 4172 O O . LEU A 1 552 ? -7.093 5.554 -24.119 1.00 96.00 552 LEU A O 1
ATOM 4176 N N . ILE A 1 553 ? -7.461 7.196 -25.609 1.00 97.44 553 ILE A N 1
ATOM 4177 C CA . ILE A 1 553 ? -8.561 6.511 -26.303 1.00 97.44 553 ILE A CA 1
ATOM 4178 C C . ILE A 1 553 ? -8.081 5.166 -26.855 1.00 97.44 553 ILE A C 1
ATOM 4180 O O . ILE A 1 553 ? -8.738 4.154 -26.617 1.00 97.44 553 ILE A O 1
ATOM 4184 N N . GLU A 1 554 ? -6.937 5.128 -27.544 1.00 97.12 554 GLU A N 1
ATOM 4185 C CA . GLU A 1 554 ? -6.355 3.880 -28.054 1.00 97.12 554 GLU A CA 1
ATOM 4186 C C . GLU A 1 554 ? -6.127 2.868 -26.922 1.00 97.12 554 GLU A C 1
ATOM 4188 O O . GLU A 1 554 ? -6.550 1.713 -27.010 1.00 97.12 554 GLU A O 1
ATOM 4193 N N . SER A 1 555 ? -5.530 3.317 -25.818 1.00 95.62 555 SER A N 1
ATOM 4194 C CA . SER A 1 555 ? -5.264 2.477 -24.649 1.00 95.62 555 SER A CA 1
ATOM 4195 C C . SER A 1 555 ? -6.547 1.917 -24.023 1.00 95.62 555 SER A C 1
ATOM 4197 O O . SER A 1 555 ? -6.578 0.748 -23.635 1.00 95.62 555 SER A O 1
ATOM 4199 N N . LEU A 1 556 ? -7.610 2.722 -23.938 1.00 97.31 556 LEU A N 1
ATOM 4200 C CA . LEU A 1 556 ? -8.908 2.304 -23.403 1.00 97.31 556 LEU A CA 1
ATOM 4201 C C . LEU A 1 556 ? -9.632 1.324 -24.337 1.00 97.31 556 LEU A C 1
ATOM 4203 O O . LEU A 1 556 ? -10.239 0.370 -23.855 1.00 97.31 556 LEU A O 1
ATOM 4207 N N . GLU A 1 557 ? -9.540 1.500 -25.657 1.00 97.88 557 GLU A N 1
ATOM 4208 C CA . GLU A 1 557 ? -10.107 0.553 -26.629 1.00 97.88 557 GLU A CA 1
ATOM 4209 C C . GLU A 1 557 ? -9.398 -0.814 -26.559 1.00 97.88 557 GLU A C 1
ATOM 4211 O O . GLU A 1 557 ? -10.060 -1.856 -26.595 1.00 97.88 557 GLU A O 1
ATOM 4216 N N . ILE A 1 558 ? -8.069 -0.829 -26.377 1.00 95.69 558 ILE A N 1
ATOM 4217 C CA . ILE A 1 558 ? -7.293 -2.061 -26.151 1.00 95.69 558 ILE A CA 1
ATOM 4218 C C . ILE A 1 558 ? -7.735 -2.749 -24.853 1.00 95.69 558 ILE A C 1
ATOM 4220 O O . ILE A 1 558 ? -8.050 -3.942 -24.874 1.00 95.69 558 ILE A O 1
ATOM 4224 N N . SER A 1 559 ? -7.785 -2.007 -23.739 1.00 96.19 559 SER A N 1
ATOM 4225 C CA . SER A 1 559 ? -8.272 -2.501 -22.443 1.00 96.19 559 SER A CA 1
ATOM 4226 C C . SER A 1 559 ? -9.668 -3.112 -22.573 1.00 96.19 559 SER A C 1
ATOM 4228 O O . SER A 1 559 ? -9.878 -4.265 -22.200 1.00 96.19 559 SER A O 1
ATOM 4230 N N . LYS A 1 560 ? -10.605 -2.389 -23.197 1.00 97.19 560 LYS A N 1
ATOM 4231 C CA . LYS A 1 560 ? -11.980 -2.845 -23.425 1.00 97.19 560 LYS A CA 1
ATOM 4232 C C . LYS A 1 560 ? -12.033 -4.155 -24.208 1.00 97.19 560 LYS A C 1
ATOM 4234 O O . LYS A 1 560 ? -12.748 -5.073 -23.815 1.00 97.19 560 LYS A O 1
ATOM 4239 N N . GLY A 1 561 ? -11.262 -4.269 -25.292 1.00 97.25 561 GLY A N 1
ATOM 4240 C CA . GLY A 1 561 ? -11.191 -5.499 -26.082 1.00 97.25 561 GLY A CA 1
ATOM 4241 C C . GLY A 1 561 ? -10.690 -6.697 -25.270 1.00 97.25 561 GLY A C 1
ATOM 4242 O O . GLY A 1 561 ? -11.216 -7.799 -25.404 1.00 97.25 561 GLY A O 1
ATOM 4243 N N . ARG A 1 562 ? -9.711 -6.488 -24.383 1.00 95.19 562 ARG A N 1
ATOM 4244 C CA . ARG A 1 562 ? -9.171 -7.545 -23.511 1.00 95.19 562 ARG A CA 1
ATOM 4245 C C . ARG A 1 562 ? -10.147 -7.948 -22.409 1.00 95.19 562 ARG A C 1
ATOM 4247 O O . ARG A 1 562 ? -10.319 -9.141 -22.175 1.00 95.19 562 ARG A O 1
ATOM 4254 N N . ILE A 1 563 ? -10.835 -6.985 -21.797 1.00 97.31 563 ILE A N 1
ATOM 4255 C CA . ILE A 1 563 ? -11.895 -7.260 -20.819 1.00 97.31 563 ILE A CA 1
ATOM 4256 C C . ILE A 1 563 ? -13.035 -8.044 -21.480 1.00 97.31 563 ILE A C 1
ATOM 4258 O O . ILE A 1 563 ? -13.509 -9.022 -20.909 1.00 97.31 563 ILE A O 1
ATOM 4262 N N . GLN A 1 564 ? -13.416 -7.703 -22.716 1.00 97.69 564 GLN A N 1
ATOM 4263 C CA . GLN A 1 564 ? -14.426 -8.465 -23.454 1.00 97.69 564 GLN A CA 1
ATOM 4264 C C . GLN A 1 564 ? -14.004 -9.927 -23.658 1.00 97.69 564 GLN A C 1
ATOM 4266 O O . GLN A 1 564 ? -14.812 -10.824 -23.455 1.00 97.69 564 GLN A O 1
ATOM 4271 N N . ILE A 1 565 ? -12.729 -10.194 -23.965 1.00 95.38 565 ILE A N 1
ATOM 4272 C CA . ILE A 1 565 ? -12.214 -11.571 -24.057 1.00 95.38 565 ILE A CA 1
ATOM 4273 C C . ILE A 1 565 ? -12.343 -12.307 -22.714 1.00 95.38 565 ILE A C 1
ATOM 4275 O O . ILE A 1 565 ? -12.647 -13.499 -22.701 1.00 95.38 565 ILE A O 1
ATOM 4279 N N . MET A 1 566 ? -12.111 -11.630 -21.584 1.00 95.31 566 MET A N 1
ATOM 4280 C CA . MET A 1 566 ? -12.301 -12.224 -20.253 1.00 95.31 566 MET A CA 1
ATOM 4281 C C . MET A 1 566 ? -13.777 -12.578 -20.010 1.00 95.31 566 MET A C 1
ATOM 4283 O O . MET A 1 566 ? -14.071 -13.684 -19.554 1.00 95.31 566 MET A O 1
ATOM 4287 N N . ILE A 1 567 ? -14.703 -11.685 -20.378 1.00 96.62 567 ILE A N 1
ATOM 4288 C CA . ILE A 1 567 ? -16.155 -11.927 -20.308 1.00 96.62 567 ILE A CA 1
ATOM 4289 C C . ILE A 1 567 ? -16.544 -13.120 -21.187 1.00 96.62 567 ILE A C 1
ATOM 4291 O O . ILE A 1 567 ? -17.204 -14.042 -20.712 1.00 96.62 567 ILE A O 1
ATOM 4295 N N . ASP A 1 568 ? -16.084 -13.151 -22.438 1.00 95.81 568 ASP A N 1
ATOM 4296 C CA . ASP A 1 568 ? -16.399 -14.210 -23.405 1.00 95.81 568 ASP A CA 1
ATOM 4297 C C . ASP A 1 568 ? -15.862 -15.581 -22.961 1.00 95.81 568 ASP A C 1
ATOM 4299 O O . ASP A 1 568 ? -16.436 -16.622 -23.284 1.00 95.81 568 ASP A O 1
ATOM 4303 N N . LYS A 1 569 ? -14.769 -15.593 -22.187 1.00 93.19 569 LYS A N 1
ATOM 4304 C CA . LYS A 1 569 ? -14.217 -16.794 -21.541 1.00 93.19 569 LYS A CA 1
ATOM 4305 C C . LYS A 1 569 ? -14.971 -17.207 -20.271 1.00 93.19 569 LYS A C 1
ATOM 4307 O O . LYS A 1 569 ? -14.629 -18.237 -19.699 1.00 93.19 569 LYS A O 1
ATOM 4312 N N . GLY A 1 570 ? -15.974 -16.447 -19.836 1.00 93.56 570 GLY A N 1
ATOM 4313 C CA . GLY A 1 570 ? -16.787 -16.742 -18.656 1.00 93.56 570 GLY A CA 1
ATOM 4314 C C . GLY A 1 570 ? -16.157 -16.312 -17.331 1.00 93.56 570 GLY A C 1
ATOM 4315 O O . GLY A 1 570 ? -16.473 -16.903 -16.304 1.00 93.56 570 GLY A O 1
ATOM 4316 N N . MET A 1 571 ? -15.249 -15.328 -17.340 1.00 95.25 571 MET A N 1
ATOM 4317 C CA . MET A 1 571 ? -14.595 -14.842 -16.115 1.00 95.25 571 MET A CA 1
ATOM 4318 C C . MET A 1 571 ? -15.418 -13.827 -15.322 1.00 95.25 571 MET A C 1
ATOM 4320 O O . MET A 1 571 ? -15.050 -13.514 -14.191 1.00 95.25 571 MET A O 1
ATOM 4324 N N . ASP A 1 572 ? -16.477 -13.272 -15.912 1.00 95.25 572 ASP A N 1
ATOM 4325 C CA . ASP A 1 572 ? -17.299 -12.288 -15.217 1.00 95.25 572 ASP A CA 1
ATOM 4326 C C . ASP A 1 572 ? -18.067 -12.945 -14.063 1.00 95.25 572 ASP A C 1
ATOM 4328 O O . ASP A 1 572 ? -18.527 -14.083 -14.175 1.00 95.25 572 ASP A O 1
ATOM 4332 N N . ASN A 1 573 ? -18.174 -12.239 -12.941 1.00 91.31 573 ASN A N 1
ATOM 4333 C CA . ASN A 1 573 ? -18.844 -12.755 -11.750 1.00 91.31 573 ASN A CA 1
ATOM 4334 C C . ASN A 1 573 ? -20.353 -12.458 -11.788 1.00 91.31 573 ASN A C 1
ATOM 4336 O O . ASN A 1 573 ? -20.853 -11.772 -12.681 1.00 91.31 573 ASN A O 1
ATOM 4340 N N . ASP A 1 574 ? -21.095 -12.948 -10.792 1.00 88.75 574 ASP A N 1
ATOM 4341 C CA . ASP A 1 574 ? -22.552 -12.758 -10.716 1.00 88.75 574 ASP A CA 1
ATOM 4342 C C . ASP A 1 574 ? -22.960 -11.269 -10.668 1.00 88.75 574 ASP A C 1
ATOM 4344 O O . ASP A 1 574 ? -24.031 -10.898 -11.153 1.00 88.75 574 ASP A O 1
ATOM 4348 N N . ASN A 1 575 ? -22.073 -10.408 -10.154 1.00 89.94 575 ASN A N 1
ATOM 4349 C CA . ASN A 1 575 ? -22.252 -8.955 -10.092 1.00 89.94 575 ASN A CA 1
ATOM 4350 C C . ASN A 1 575 ? -21.947 -8.240 -11.421 1.00 89.94 575 ASN A C 1
ATOM 4352 O O . ASN A 1 575 ? -22.170 -7.035 -11.520 1.00 89.94 575 ASN A O 1
ATOM 4356 N N . LYS A 1 576 ? -21.469 -8.960 -12.444 1.00 95.69 576 LYS A N 1
ATOM 4357 C CA . LYS A 1 576 ? -21.098 -8.431 -13.767 1.00 95.69 576 LYS A CA 1
ATOM 4358 C C . LYS A 1 576 ? -20.050 -7.317 -13.718 1.00 95.69 576 LYS A C 1
ATOM 4360 O O . LYS A 1 576 ? -20.153 -6.308 -14.422 1.00 95.69 576 LYS A O 1
ATOM 4365 N N . VAL A 1 577 ? -19.050 -7.493 -12.857 1.00 95.81 577 VAL A N 1
ATOM 4366 C CA . VAL A 1 577 ? -17.971 -6.522 -12.629 1.00 95.81 577 VAL A CA 1
ATOM 4367 C C . VAL A 1 577 ? -17.225 -6.179 -13.922 1.00 95.81 577 VAL A C 1
ATOM 4369 O O . VAL A 1 577 ? -17.004 -5.003 -14.209 1.00 95.81 577 VAL A O 1
ATOM 4372 N N . LEU A 1 578 ? -16.864 -7.170 -14.744 1.00 97.88 578 LEU A N 1
ATOM 4373 C CA . LEU A 1 578 ? -16.125 -6.913 -15.984 1.00 97.88 578 LEU A CA 1
ATOM 4374 C C . LEU A 1 578 ? -16.981 -6.159 -17.004 1.00 97.88 578 LEU A C 1
ATOM 4376 O O . LEU A 1 578 ? -16.478 -5.247 -17.663 1.00 97.88 578 LEU A O 1
ATOM 4380 N N . GLN A 1 579 ? -18.271 -6.489 -17.113 1.00 98.12 579 GLN A N 1
ATOM 4381 C CA . GLN A 1 579 ? -19.191 -5.718 -17.947 1.00 98.12 579 GLN A CA 1
ATOM 4382 C C . GLN A 1 579 ? -19.303 -4.262 -17.467 1.00 98.12 579 GLN A C 1
ATOM 4384 O O . GLN A 1 579 ? -19.266 -3.349 -18.290 1.00 98.12 579 GLN A O 1
ATOM 4389 N N . GLY A 1 580 ? -19.356 -4.032 -16.151 1.00 97.75 580 GLY A N 1
ATOM 4390 C CA . GLY A 1 580 ? -19.332 -2.685 -15.573 1.00 97.75 580 GLY A CA 1
ATOM 4391 C C . GLY A 1 580 ? -18.090 -1.884 -15.982 1.00 97.75 580 GLY A C 1
ATOM 4392 O O . GLY A 1 580 ? -18.201 -0.712 -16.347 1.00 97.75 580 GLY A O 1
ATOM 4393 N N . LEU A 1 581 ? -16.914 -2.520 -16.029 1.00 98.25 581 LEU A N 1
ATOM 4394 C CA . LEU A 1 581 ? -15.689 -1.882 -16.525 1.00 98.25 581 LEU A CA 1
ATOM 4395 C C . LEU A 1 581 ? -15.740 -1.572 -18.027 1.00 98.25 581 LEU A C 1
ATOM 4397 O O . LEU A 1 581 ? -15.250 -0.525 -18.449 1.00 98.25 581 LEU A O 1
ATOM 4401 N N . VAL A 1 582 ? -16.340 -2.443 -18.846 1.00 98.50 582 VAL A N 1
ATOM 4402 C CA . VAL A 1 582 ? -16.567 -2.164 -20.278 1.00 98.50 582 VAL A CA 1
ATOM 4403 C C . VAL A 1 582 ? -17.460 -0.936 -20.449 1.00 98.50 582 VAL A C 1
ATOM 4405 O O . VAL A 1 582 ? -17.178 -0.074 -21.287 1.00 98.50 582 VAL A O 1
ATOM 4408 N N . ASP A 1 583 ? -18.510 -0.823 -19.640 1.00 98.25 583 ASP A N 1
ATOM 4409 C CA . ASP A 1 583 ? -19.433 0.309 -19.677 1.00 98.25 583 ASP A CA 1
ATOM 4410 C C . ASP A 1 583 ? -18.741 1.604 -19.217 1.00 98.25 583 ASP A C 1
ATOM 4412 O O . ASP A 1 583 ? -18.851 2.633 -19.895 1.00 98.25 583 ASP A O 1
ATOM 4416 N N . LYS A 1 584 ? -17.934 1.539 -18.146 1.00 98.06 584 LYS A N 1
ATOM 4417 C CA . LYS A 1 584 ? -17.099 2.653 -17.661 1.00 98.06 584 LYS A CA 1
ATOM 4418 C C . LYS A 1 584 ? -16.088 3.111 -18.719 1.00 98.06 584 LYS A C 1
ATOM 4420 O O . LYS A 1 584 ? -16.011 4.304 -19.015 1.00 98.06 584 LYS A O 1
ATOM 4425 N N . ALA A 1 585 ? -15.380 2.177 -19.361 1.00 98.06 585 ALA A N 1
ATOM 4426 C CA . ALA A 1 585 ? -14.463 2.466 -20.465 1.00 98.06 585 ALA A CA 1
ATOM 4427 C C . ALA A 1 585 ? -15.175 3.169 -21.630 1.00 98.06 585 ALA A C 1
ATOM 4429 O O . ALA A 1 585 ? -14.683 4.170 -22.151 1.00 98.06 585 ALA A O 1
ATOM 4430 N N . ASN A 1 586 ? -16.348 2.671 -22.040 1.00 98.31 586 ASN A N 1
ATOM 4431 C CA . ASN A 1 586 ? -17.128 3.285 -23.113 1.00 98.31 586 ASN A CA 1
ATOM 4432 C C . ASN A 1 586 ? -17.545 4.716 -22.755 1.00 98.31 586 ASN A C 1
ATOM 4434 O O . ASN A 1 586 ? -17.404 5.605 -23.596 1.00 98.31 586 ASN A O 1
ATOM 4438 N N . ALA A 1 587 ? -18.010 4.954 -21.526 1.00 98.19 587 ALA A N 1
ATOM 4439 C CA . ALA A 1 587 ? -18.344 6.295 -21.053 1.00 98.19 587 ALA A CA 1
ATOM 4440 C C . ALA A 1 587 ? -17.123 7.225 -21.114 1.00 98.19 587 ALA A C 1
ATOM 4442 O O . ALA A 1 587 ? -17.202 8.296 -21.718 1.00 98.19 587 ALA A O 1
ATOM 4443 N N . ARG A 1 588 ? -15.967 6.781 -20.602 1.00 97.81 588 ARG A N 1
ATOM 4444 C CA . ARG A 1 588 ? -14.737 7.579 -20.615 1.00 97.81 588 ARG A CA 1
ATOM 4445 C C . ARG A 1 588 ? -14.251 7.896 -22.031 1.00 97.81 588 ARG A C 1
ATOM 4447 O O . ARG A 1 588 ? -13.891 9.033 -22.323 1.00 97.81 588 ARG A O 1
ATOM 4454 N N . ILE A 1 589 ? -14.308 6.929 -22.946 1.00 98.06 589 ILE A N 1
ATOM 4455 C CA . ILE A 1 589 ? -13.979 7.140 -24.365 1.00 98.06 589 ILE A CA 1
ATOM 4456 C C . ILE A 1 589 ? -14.912 8.183 -25.001 1.00 98.06 589 ILE A C 1
ATOM 4458 O O . ILE A 1 589 ? -14.455 9.011 -25.790 1.00 98.06 589 ILE A O 1
ATOM 4462 N N . GLN A 1 590 ? -16.211 8.161 -24.683 1.00 97.94 590 GLN A N 1
ATOM 4463 C CA . GLN A 1 590 ? -17.155 9.161 -25.191 1.00 97.94 590 GLN A CA 1
ATOM 4464 C C . GLN A 1 590 ? -16.865 10.553 -24.629 1.00 97.94 590 GLN A C 1
ATOM 4466 O O . GLN A 1 590 ? -16.882 11.522 -25.386 1.00 97.94 590 GLN A O 1
ATOM 4471 N N . GLU A 1 591 ? -16.548 10.672 -23.341 1.00 97.50 591 GLU A N 1
ATOM 4472 C CA . GLU A 1 591 ? -16.150 11.949 -22.740 1.00 97.50 591 GLU A CA 1
ATOM 4473 C C . GLU A 1 591 ? -14.932 12.562 -23.439 1.00 97.50 591 GLU A C 1
ATOM 4475 O O . GLU A 1 591 ? -14.946 13.756 -23.741 1.00 97.50 591 GLU A O 1
ATOM 4480 N N . LEU A 1 592 ? -13.922 11.741 -23.751 1.00 97.06 592 LEU A N 1
ATOM 4481 C CA . LEU A 1 592 ? -12.718 12.164 -24.469 1.00 97.06 592 LEU A CA 1
ATOM 4482 C C . LEU A 1 592 ? -13.038 12.581 -25.912 1.00 97.06 592 LEU A C 1
ATOM 4484 O O . LEU A 1 592 ? -12.643 13.657 -26.346 1.00 97.06 592 LEU A O 1
ATOM 4488 N N . LYS A 1 593 ? -13.816 11.775 -26.650 1.00 96.75 593 LYS A N 1
ATOM 4489 C CA . LYS A 1 593 ? -14.200 12.075 -28.046 1.00 96.75 593 LYS A CA 1
ATOM 4490 C C . LYS A 1 593 ? -15.078 13.322 -28.177 1.00 96.75 593 LYS A C 1
ATOM 4492 O O . LYS A 1 593 ? -15.035 13.996 -29.203 1.00 96.75 593 LYS A O 1
ATOM 4497 N N . THR A 1 594 ? -15.910 13.600 -27.175 1.00 96.38 594 THR A N 1
ATOM 4498 C CA . THR A 1 594 ? -16.825 14.753 -27.163 1.00 96.38 594 THR A CA 1
ATOM 4499 C C . THR A 1 594 ? -16.210 16.001 -26.535 1.00 96.38 594 THR A C 1
ATOM 4501 O O . THR A 1 594 ? -16.753 17.090 -26.712 1.00 96.38 594 THR A O 1
ATOM 4504 N N . GLY A 1 595 ? -15.105 15.861 -25.797 1.00 93.56 595 GLY A N 1
ATOM 4505 C CA . GLY A 1 595 ? -14.476 16.950 -25.053 1.00 93.56 595 GLY A CA 1
ATOM 4506 C C . GLY A 1 595 ? -15.255 17.396 -23.809 1.00 93.56 595 GLY A C 1
ATOM 4507 O O . GLY A 1 595 ? -14.912 18.423 -23.229 1.00 93.56 595 GLY A O 1
ATOM 4508 N N . ILE A 1 596 ? -16.290 16.655 -23.379 1.00 95.06 596 ILE A N 1
ATOM 4509 C CA . ILE A 1 596 ? -17.054 16.962 -22.151 1.00 95.06 596 ILE A CA 1
ATOM 4510 C C . ILE A 1 596 ? -16.131 16.934 -20.932 1.00 95.06 596 ILE A C 1
ATOM 4512 O O . ILE A 1 596 ? -16.227 17.790 -20.051 1.00 95.06 596 ILE A O 1
ATOM 4516 N N . LYS A 1 597 ? -15.226 15.953 -20.895 1.00 94.50 597 LYS A N 1
ATOM 4517 C CA . LYS A 1 597 ? -14.192 15.837 -19.874 1.00 94.50 597 LYS A CA 1
ATOM 4518 C C . LYS A 1 597 ? -12.883 15.419 -20.554 1.00 94.50 597 LYS A C 1
ATOM 4520 O O . LYS A 1 597 ? -12.762 14.250 -20.930 1.00 94.50 597 LYS A O 1
ATOM 4525 N N . PRO A 1 598 ? -11.921 16.342 -20.723 1.00 94.31 598 PRO A N 1
ATOM 4526 C CA . PRO A 1 598 ? -10.670 16.056 -21.422 1.00 94.31 598 PRO A CA 1
ATOM 4527 C C . PRO A 1 598 ? -9.807 15.043 -20.661 1.00 94.31 598 PRO A C 1
ATOM 4529 O O . PRO A 1 598 ? -10.115 14.668 -19.520 1.00 94.31 598 PRO A O 1
ATOM 4532 N N . ALA A 1 599 ? -8.718 14.592 -21.286 1.00 94.94 599 ALA A N 1
ATOM 4533 C CA . ALA A 1 599 ? -7.707 13.793 -20.589 1.00 94.94 599 ALA A CA 1
ATOM 4534 C C . ALA A 1 599 ? -7.144 14.558 -19.380 1.00 94.94 599 ALA A C 1
ATOM 4536 O O . ALA A 1 599 ? -6.987 15.785 -19.413 1.00 94.94 599 ALA A O 1
ATOM 4537 N N . LEU A 1 600 ? -6.840 13.828 -18.309 1.00 96.06 600 LEU A N 1
ATOM 4538 C CA . LEU A 1 600 ? -6.237 14.363 -17.100 1.00 96.06 600 LEU A CA 1
ATOM 4539 C C . LEU A 1 600 ? -4.911 15.051 -17.436 1.00 96.06 600 LEU A C 1
ATOM 4541 O O . LEU A 1 600 ? -3.990 14.452 -17.988 1.00 96.06 600 LEU A O 1
ATOM 4545 N N . LYS A 1 601 ? -4.812 16.324 -17.058 1.00 95.25 601 LYS A N 1
ATOM 4546 C CA . LYS A 1 601 ? -3.603 17.141 -17.175 1.00 95.25 601 LYS A CA 1
ATOM 4547 C C . LYS A 1 601 ? -3.447 17.979 -15.907 1.00 95.25 601 LYS A C 1
ATOM 4549 O O . LYS A 1 601 ? -4.472 18.413 -15.363 1.00 95.25 601 LYS A O 1
ATOM 4554 N N . PRO A 1 602 ? -2.217 18.235 -15.436 1.00 96.69 602 PRO A N 1
ATOM 4555 C CA . PRO A 1 602 ? -1.998 19.212 -14.373 1.00 96.69 602 PRO A CA 1
ATOM 4556 C C . PRO A 1 602 ? -2.424 20.612 -14.829 1.00 96.69 602 PRO A C 1
ATOM 4558 O O . PRO A 1 602 ? -2.536 20.885 -16.028 1.00 96.69 602 PRO A O 1
ATOM 4561 N N . ASP A 1 603 ? -2.679 21.498 -13.874 1.00 97.38 603 ASP A N 1
ATOM 4562 C CA . ASP A 1 603 ? -2.833 22.923 -14.161 1.00 97.38 603 ASP A CA 1
ATOM 4563 C C . ASP A 1 603 ? -1.492 23.545 -14.579 1.00 97.38 603 ASP A C 1
ATOM 4565 O O . ASP A 1 603 ? -0.416 23.045 -14.245 1.00 97.38 603 ASP A O 1
ATOM 4569 N N . ALA A 1 604 ? -1.546 24.638 -15.342 1.00 95.31 604 ALA A N 1
ATOM 4570 C CA . ALA A 1 604 ? -0.347 25.288 -15.878 1.00 95.31 604 ALA A CA 1
ATOM 4571 C C . ALA A 1 604 ? 0.558 25.882 -14.782 1.00 95.31 604 ALA A C 1
ATOM 4573 O O . ALA A 1 604 ? 1.763 26.016 -14.979 1.00 95.31 604 ALA A O 1
ATOM 4574 N N . ASP A 1 605 ? -0.036 26.229 -13.646 1.00 95.19 605 ASP A N 1
ATOM 4575 C CA . ASP A 1 605 ? 0.566 26.802 -12.445 1.00 95.19 605 ASP A CA 1
ATOM 4576 C C . ASP A 1 605 ? 0.645 25.789 -11.285 1.00 95.19 605 ASP A C 1
ATOM 4578 O O . ASP A 1 605 ? 0.764 26.175 -10.121 1.00 95.19 605 ASP A O 1
ATOM 4582 N N . ALA A 1 606 ? 0.581 24.486 -11.589 1.00 96.44 606 ALA A N 1
ATOM 4583 C CA . ALA A 1 606 ? 0.818 23.429 -10.613 1.00 96.44 606 ALA A CA 1
ATOM 4584 C C . ALA A 1 606 ? 2.256 23.481 -10.070 1.00 96.44 606 ALA A C 1
ATOM 4586 O O . ALA A 1 606 ? 3.219 23.630 -10.828 1.00 96.44 606 ALA A O 1
ATOM 4587 N N . ASN A 1 607 ? 2.406 23.313 -8.755 1.00 96.25 607 ASN A N 1
ATOM 4588 C CA . ASN A 1 607 ? 3.707 23.319 -8.093 1.00 96.25 607 ASN A CA 1
ATOM 4589 C C . ASN A 1 607 ? 4.240 21.891 -7.916 1.00 96.25 607 ASN A C 1
ATOM 4591 O O . ASN A 1 607 ? 3.625 21.074 -7.231 1.00 96.25 607 ASN A O 1
ATOM 4595 N N . TYR A 1 608 ? 5.410 21.616 -8.485 1.00 97.44 608 TYR A N 1
ATOM 4596 C CA . TYR A 1 608 ? 6.125 20.353 -8.307 1.00 97.44 608 TYR A CA 1
ATOM 4597 C C . TYR A 1 608 ? 7.247 20.519 -7.285 1.00 97.44 608 TYR A C 1
ATOM 4599 O O . TYR A 1 608 ? 7.799 21.603 -7.114 1.00 97.44 608 TYR A O 1
ATOM 4607 N N . TYR A 1 609 ? 7.610 19.426 -6.614 1.00 97.12 609 TYR A N 1
ATOM 4608 C CA . TYR A 1 609 ? 8.771 19.415 -5.725 1.00 97.12 609 TYR A CA 1
ATOM 4609 C C . TYR A 1 609 ? 10.072 19.654 -6.501 1.00 97.12 609 TYR A C 1
ATOM 4611 O O . TYR A 1 609 ? 10.955 20.378 -6.048 1.00 97.12 609 TYR A O 1
ATOM 4619 N N . ALA A 1 610 ? 10.176 19.031 -7.675 1.00 97.12 610 ALA A N 1
ATOM 4620 C CA . ALA A 1 610 ? 11.292 19.180 -8.592 1.00 97.12 610 ALA A CA 1
ATOM 4621 C C . ALA A 1 610 ? 10.842 18.899 -10.031 1.00 97.12 610 ALA A C 1
ATOM 4623 O O . ALA A 1 610 ? 9.922 18.106 -10.262 1.00 97.12 610 ALA A O 1
ATOM 4624 N N . ASP A 1 611 ? 11.545 19.507 -10.983 1.00 96.88 611 ASP A N 1
ATOM 4625 C CA . ASP A 1 611 ? 11.450 19.215 -12.409 1.00 96.88 611 ASP A CA 1
ATOM 4626 C C . ASP A 1 611 ? 12.705 18.458 -12.848 1.00 96.88 611 ASP A C 1
ATOM 4628 O O . ASP A 1 611 ? 13.825 18.946 -12.697 1.00 96.88 611 ASP A O 1
ATOM 4632 N N . VAL A 1 612 ? 12.516 17.266 -13.405 1.00 96.81 612 VAL A N 1
ATOM 4633 C CA . VAL A 1 612 ? 13.583 16.420 -13.940 1.00 96.81 612 VAL A CA 1
ATOM 4634 C C . VAL A 1 612 ? 13.422 16.343 -15.454 1.00 96.81 612 VAL A C 1
ATOM 4636 O O . VAL A 1 612 ? 12.379 15.927 -15.969 1.00 96.81 612 VAL A O 1
ATOM 4639 N N . VAL A 1 613 ? 14.468 16.734 -16.179 1.00 96.50 613 VAL A N 1
ATOM 4640 C CA . VAL A 1 613 ? 14.493 16.674 -17.646 1.00 96.50 613 VAL A CA 1
ATOM 4641 C C . VAL A 1 613 ? 15.441 15.567 -18.075 1.00 96.50 613 VAL A C 1
ATOM 4643 O O . VAL A 1 613 ? 16.633 15.637 -17.785 1.00 96.50 613 VAL A O 1
ATOM 4646 N N . ILE A 1 614 ? 14.927 14.558 -18.773 1.00 95.00 614 ILE A N 1
ATOM 4647 C CA . ILE A 1 614 ? 15.715 13.440 -19.290 1.00 95.00 614 ILE A CA 1
ATOM 4648 C C . ILE A 1 614 ? 16.142 13.743 -20.722 1.00 95.00 614 ILE A C 1
ATOM 4650 O O . ILE A 1 614 ? 15.309 13.947 -21.607 1.00 95.00 614 ILE A O 1
ATOM 4654 N N . ASP A 1 615 ? 17.451 13.793 -20.935 1.00 94.94 615 ASP A N 1
ATOM 4655 C CA . ASP A 1 615 ? 18.063 13.965 -22.245 1.00 94.94 615 ASP A CA 1
ATOM 4656 C C . ASP A 1 615 ? 18.245 12.600 -22.915 1.00 94.94 615 ASP A C 1
ATOM 4658 O O . ASP A 1 615 ? 19.078 11.793 -22.489 1.00 94.94 615 ASP A O 1
ATOM 4662 N N . LEU A 1 616 ? 17.443 12.329 -23.944 1.00 93.00 616 LEU A N 1
ATOM 4663 C CA . LEU A 1 616 ? 17.502 11.083 -24.703 1.00 93.00 616 LEU A CA 1
ATOM 4664 C C . LEU A 1 616 ? 18.766 10.993 -25.572 1.00 93.00 616 LEU A C 1
ATOM 4666 O O . LEU A 1 616 ? 19.219 9.886 -25.861 1.00 93.00 616 LEU A O 1
ATOM 4670 N N . ASP A 1 617 ? 19.381 12.125 -25.931 1.00 92.81 617 ASP A N 1
ATOM 4671 C CA . ASP A 1 617 ? 20.572 12.152 -26.786 1.00 92.81 617 ASP A CA 1
ATOM 4672 C C . ASP A 1 617 ? 21.836 11.701 -26.023 1.00 92.81 617 ASP A C 1
ATOM 4674 O O . ASP A 1 617 ? 22.767 11.141 -26.626 1.00 92.81 617 ASP A O 1
ATOM 4678 N N . GLU A 1 618 ? 21.853 11.895 -24.692 1.00 91.19 618 GLU A N 1
ATOM 4679 C CA . GLU A 1 618 ? 22.901 11.406 -23.777 1.00 91.19 618 GLU A CA 1
ATOM 4680 C C . GLU A 1 618 ? 22.888 9.869 -23.641 1.00 91.19 618 GLU A C 1
ATOM 4682 O O . GLU A 1 618 ? 23.895 9.270 -23.255 1.00 91.19 618 GLU A O 1
ATOM 4687 N N . ILE A 1 619 ? 21.784 9.207 -24.004 1.00 90.88 619 ILE A N 1
ATOM 4688 C CA . ILE A 1 619 ? 21.622 7.754 -23.901 1.00 90.88 619 ILE A CA 1
ATOM 4689 C C . ILE A 1 619 ? 22.226 7.092 -25.147 1.00 90.88 619 ILE A C 1
ATOM 4691 O O . ILE A 1 619 ? 21.579 6.893 -26.177 1.00 90.88 619 ILE A O 1
ATOM 4695 N N . ALA A 1 620 ? 23.525 6.799 -25.065 1.00 88.38 620 ALA A N 1
ATOM 4696 C CA . ALA A 1 620 ? 24.323 6.364 -26.211 1.00 88.38 620 ALA A CA 1
ATOM 4697 C C . ALA A 1 620 ? 24.586 4.852 -26.291 1.00 88.38 620 ALA A C 1
ATOM 4699 O O . ALA A 1 620 ? 24.983 4.377 -27.358 1.00 88.38 620 ALA A O 1
ATOM 4700 N N . GLU A 1 621 ? 24.391 4.112 -25.200 1.00 90.75 621 GLU A N 1
ATOM 4701 C CA . GLU A 1 621 ? 24.599 2.664 -25.122 1.00 90.75 621 GLU A CA 1
ATOM 4702 C C . GLU A 1 621 ? 23.705 2.018 -24.045 1.00 90.75 621 GLU A C 1
ATOM 4704 O O . GLU A 1 621 ? 23.252 2.730 -23.146 1.00 90.75 621 GLU A O 1
ATOM 4709 N N . PRO A 1 622 ? 23.451 0.693 -24.108 1.00 90.31 622 PRO A N 1
ATOM 4710 C CA . PRO A 1 622 ? 22.618 -0.004 -23.130 1.00 90.31 622 PRO A CA 1
ATOM 4711 C C . PRO A 1 622 ? 23.100 0.136 -21.683 1.00 90.31 622 PRO A C 1
ATOM 4713 O O . PRO A 1 622 ? 24.306 0.120 -21.415 1.00 90.31 622 PRO A O 1
ATOM 4716 N N . MET A 1 623 ? 22.151 0.217 -20.750 1.00 89.12 623 MET A N 1
ATOM 4717 C CA . MET A 1 623 ? 22.403 0.490 -19.330 1.00 89.12 623 MET A CA 1
ATOM 4718 C C . MET A 1 623 ? 22.015 -0.704 -18.452 1.00 89.12 623 MET A C 1
ATOM 4720 O O . MET A 1 623 ? 20.947 -1.294 -18.614 1.00 89.12 623 MET A O 1
ATOM 4724 N N . ILE A 1 624 ? 22.853 -1.033 -17.467 1.00 89.38 624 ILE A N 1
ATOM 4725 C CA . ILE A 1 624 ? 22.674 -2.169 -16.552 1.00 89.38 624 ILE A CA 1
ATOM 4726 C C . ILE A 1 624 ? 22.592 -1.657 -15.110 1.00 89.38 624 ILE A C 1
ATOM 4728 O O . ILE A 1 624 ? 23.453 -0.894 -14.677 1.00 89.38 624 ILE A O 1
ATOM 4732 N N . ALA A 1 625 ? 21.585 -2.107 -14.358 1.00 88.81 625 ALA A N 1
ATOM 4733 C CA . ALA A 1 625 ? 21.557 -1.966 -12.903 1.00 88.81 625 ALA A CA 1
ATOM 4734 C C . ALA A 1 625 ? 22.452 -3.051 -12.272 1.00 88.81 625 ALA A C 1
ATOM 4736 O O . ALA A 1 625 ? 22.162 -4.244 -12.389 1.00 88.81 625 ALA A O 1
ATOM 4737 N N . ASP A 1 626 ? 23.567 -2.642 -11.666 1.00 88.69 626 ASP A N 1
ATOM 4738 C CA . ASP A 1 626 ? 24.566 -3.519 -11.049 1.00 88.69 626 ASP A CA 1
ATOM 4739 C C . ASP A 1 626 ? 24.298 -3.642 -9.541 1.00 88.69 626 ASP A C 1
ATOM 4741 O O . ASP A 1 626 ? 24.337 -2.629 -8.849 1.00 88.69 626 ASP A O 1
ATOM 4745 N N . PRO A 1 627 ? 24.086 -4.849 -8.990 1.00 82.06 627 PRO A N 1
ATOM 4746 C CA . PRO A 1 627 ? 23.927 -5.022 -7.546 1.00 82.06 627 PRO A CA 1
ATOM 4747 C C . PRO A 1 627 ? 25.199 -4.699 -6.743 1.00 82.06 627 PRO A C 1
ATOM 4749 O O . PRO A 1 627 ? 25.152 -4.700 -5.518 1.00 82.06 627 PRO A O 1
ATOM 4752 N N . ASP A 1 628 ? 26.347 -4.494 -7.396 1.00 84.88 628 ASP A N 1
ATOM 4753 C CA . ASP A 1 628 ? 27.608 -4.065 -6.782 1.00 84.88 628 ASP A CA 1
ATOM 4754 C C . ASP A 1 628 ? 28.027 -4.920 -5.570 1.00 84.88 628 ASP A C 1
ATOM 4756 O O . ASP A 1 628 ? 28.506 -4.441 -4.546 1.00 84.88 628 ASP A O 1
ATOM 4760 N N . VAL A 1 629 ? 27.836 -6.239 -5.685 1.00 84.19 629 VAL A N 1
ATOM 4761 C CA . VAL A 1 629 ? 27.944 -7.218 -4.579 1.00 84.19 629 VAL A CA 1
ATOM 4762 C C . VAL A 1 629 ? 29.300 -7.253 -3.864 1.00 84.19 629 VAL A C 1
ATOM 4764 O O . VAL A 1 629 ? 29.402 -7.801 -2.768 1.00 84.19 629 VAL A O 1
ATOM 4767 N N . ASN A 1 630 ? 30.338 -6.686 -4.479 1.00 83.12 630 ASN A N 1
ATOM 4768 C CA . ASN A 1 630 ? 31.697 -6.632 -3.945 1.00 83.12 630 ASN A CA 1
ATOM 4769 C C . ASN A 1 630 ? 32.091 -5.231 -3.449 1.00 83.12 630 ASN A C 1
ATOM 4771 O O . ASN A 1 630 ? 33.276 -5.006 -3.233 1.00 83.12 630 ASN A O 1
ATOM 4775 N N . ASN A 1 631 ? 31.147 -4.295 -3.291 1.00 82.38 631 ASN A N 1
ATOM 4776 C CA . ASN A 1 631 ? 31.435 -2.953 -2.776 1.00 82.38 631 ASN A CA 1
ATOM 4777 C C . ASN A 1 631 ? 32.094 -3.034 -1.387 1.00 82.38 631 ASN A C 1
ATOM 4779 O O . ASN A 1 631 ? 31.646 -3.818 -0.551 1.00 82.38 631 ASN A O 1
ATOM 4783 N N . ASP A 1 632 ? 33.145 -2.267 -1.108 1.00 81.12 632 ASP A N 1
ATOM 4784 C CA . ASP A 1 632 ? 33.807 -2.303 0.206 1.00 81.12 632 ASP A CA 1
ATOM 4785 C C . ASP A 1 632 ? 32.873 -1.833 1.336 1.00 81.12 632 ASP A C 1
ATOM 4787 O O . ASP A 1 632 ? 32.921 -2.363 2.450 1.00 81.12 632 ASP A O 1
ATOM 4791 N N . ASP A 1 633 ? 31.948 -0.923 1.026 1.00 76.31 633 ASP A N 1
ATOM 4792 C CA . ASP A 1 633 ? 30.848 -0.544 1.901 1.00 76.31 633 ASP A CA 1
ATOM 4793 C C . ASP A 1 633 ? 29.693 -1.549 1.778 1.00 76.31 633 ASP A C 1
ATOM 4795 O O . ASP A 1 633 ? 28.955 -1.600 0.790 1.00 76.31 633 ASP A O 1
ATOM 4799 N N . VAL A 1 634 ? 29.514 -2.352 2.829 1.00 76.69 634 VAL A N 1
ATOM 4800 C CA . VAL A 1 634 ? 28.449 -3.362 2.917 1.00 76.69 634 VAL A CA 1
ATOM 4801 C C . VAL A 1 634 ? 27.057 -2.742 2.756 1.00 76.69 634 VAL A C 1
ATOM 4803 O O . VAL A 1 634 ? 26.180 -3.399 2.202 1.00 76.69 634 VAL A O 1
ATOM 4806 N N . SER A 1 635 ? 26.857 -1.482 3.164 1.00 71.44 635 SER A N 1
ATOM 4807 C CA . SER A 1 635 ? 25.557 -0.806 3.066 1.00 71.44 635 SER A CA 1
ATOM 4808 C C . SER A 1 635 ? 25.133 -0.476 1.630 1.00 71.44 635 SER A C 1
ATOM 4810 O O . SER A 1 635 ? 23.950 -0.250 1.387 1.00 71.44 635 SER A O 1
ATOM 4812 N N . LYS A 1 636 ? 26.073 -0.488 0.674 1.00 73.69 636 LYS A N 1
ATOM 4813 C CA . LYS A 1 636 ? 25.827 -0.172 -0.744 1.00 73.69 636 LYS A CA 1
ATOM 4814 C C . LYS A 1 636 ? 25.600 -1.406 -1.621 1.00 73.69 636 LYS A C 1
ATOM 4816 O O . LYS A 1 636 ? 25.173 -1.277 -2.770 1.00 73.69 636 LYS A O 1
ATOM 4821 N N . ARG A 1 637 ? 25.867 -2.605 -1.093 1.00 79.50 637 ARG A N 1
ATOM 4822 C CA . ARG A 1 637 ? 25.683 -3.875 -1.811 1.00 79.50 637 ARG A CA 1
ATOM 4823 C C . ARG A 1 637 ? 24.196 -4.183 -1.993 1.00 79.50 637 ARG A C 1
ATOM 4825 O O . ARG A 1 637 ? 23.387 -3.896 -1.120 1.00 79.50 637 ARG A O 1
ATOM 4832 N N . TYR A 1 638 ? 23.863 -4.848 -3.097 1.00 74.62 638 TYR A N 1
ATOM 4833 C CA . TYR A 1 638 ? 22.510 -5.299 -3.451 1.00 74.62 638 TYR A CA 1
ATOM 4834 C C . TYR A 1 638 ? 21.482 -4.166 -3.591 1.00 74.62 638 TYR A C 1
ATOM 4836 O O . TYR A 1 638 ? 20.290 -4.371 -3.368 1.00 74.62 638 TYR A O 1
ATOM 4844 N N . THR A 1 639 ? 21.937 -2.977 -3.987 1.00 71.94 639 THR A N 1
ATOM 4845 C CA . THR A 1 639 ? 21.066 -1.838 -4.296 1.00 71.94 639 THR A CA 1
ATOM 4846 C C . THR A 1 639 ? 20.785 -1.763 -5.799 1.00 71.94 639 THR A C 1
ATOM 4848 O O . THR A 1 639 ? 21.608 -2.163 -6.620 1.00 71.94 639 THR A O 1
ATOM 4851 N N . HIS A 1 640 ? 19.621 -1.231 -6.179 1.00 72.94 640 HIS A N 1
ATOM 4852 C CA . HIS A 1 640 ? 19.266 -0.984 -7.586 1.00 72.94 640 HIS A CA 1
ATOM 4853 C C . HIS A 1 640 ? 19.814 0.352 -8.118 1.00 72.94 640 HIS A C 1
ATOM 4855 O O . HIS A 1 640 ? 19.636 0.675 -9.290 1.00 72.94 640 HIS A O 1
ATOM 4861 N N . ASP A 1 641 ? 20.488 1.122 -7.260 1.00 73.12 641 ASP A N 1
ATOM 4862 C CA . ASP A 1 641 ? 20.862 2.514 -7.518 1.00 73.12 641 ASP A CA 1
ATOM 4863 C C . ASP A 1 641 ? 22.133 2.644 -8.385 1.00 73.12 641 ASP A C 1
ATOM 4865 O O . ASP A 1 641 ? 22.395 3.703 -8.962 1.00 73.12 641 ASP A O 1
ATOM 4869 N N . THR A 1 642 ? 22.914 1.568 -8.526 1.00 82.94 642 THR A N 1
ATOM 4870 C CA . THR A 1 642 ? 24.169 1.581 -9.290 1.00 82.94 642 THR A CA 1
ATOM 4871 C C . THR A 1 642 ? 23.914 1.257 -10.762 1.00 82.94 642 THR A C 1
ATOM 4873 O O . THR A 1 642 ? 23.919 0.101 -11.180 1.00 82.94 642 THR A O 1
ATOM 4876 N N . ILE A 1 643 ? 23.726 2.292 -11.580 1.00 87.38 643 ILE A N 1
ATOM 4877 C CA . ILE A 1 643 ? 23.527 2.155 -13.029 1.00 87.38 643 ILE A CA 1
ATOM 4878 C C . ILE A 1 643 ? 24.862 2.308 -13.771 1.00 87.38 643 ILE A C 1
ATOM 4880 O O . ILE A 1 643 ? 25.525 3.344 -13.675 1.00 87.38 643 ILE A O 1
ATOM 4884 N N . ARG A 1 644 ? 25.250 1.287 -14.546 1.00 89.19 644 ARG A N 1
ATOM 4885 C CA . ARG A 1 644 ? 26.502 1.249 -15.316 1.00 89.19 644 ARG A CA 1
ATOM 4886 C C . ARG A 1 644 ? 26.230 1.047 -16.816 1.00 89.19 644 ARG A C 1
ATOM 4888 O O . ARG A 1 644 ? 25.394 0.216 -17.170 1.00 89.19 644 ARG A O 1
ATOM 4895 N N . PRO A 1 645 ? 26.931 1.766 -17.710 1.00 91.12 645 PRO A N 1
ATOM 4896 C CA . PRO A 1 645 ? 26.834 1.522 -19.145 1.00 91.12 645 PRO A CA 1
ATOM 4897 C C . PRO A 1 645 ? 27.470 0.180 -19.528 1.00 91.12 645 PRO A C 1
ATOM 4899 O O . PRO A 1 645 ? 28.384 -0.299 -18.853 1.00 91.12 645 PRO A O 1
ATOM 4902 N N . LEU A 1 646 ? 27.038 -0.412 -20.643 1.00 90.44 646 LEU A N 1
ATOM 4903 C CA . LEU A 1 646 ? 27.562 -1.693 -21.127 1.00 90.44 646 LEU A CA 1
ATOM 4904 C C . LEU A 1 646 ? 29.092 -1.680 -21.314 1.00 90.44 646 LEU A C 1
ATOM 4906 O O . LEU A 1 646 ? 29.763 -2.666 -20.986 1.00 90.44 646 LEU A O 1
ATOM 4910 N N . SER A 1 647 ? 29.655 -0.562 -21.784 1.00 92.25 647 SER A N 1
ATOM 4911 C CA . SER A 1 647 ? 31.098 -0.353 -21.950 1.00 92.25 647 SER A CA 1
ATOM 4912 C C . SER A 1 647 ? 31.917 -0.579 -20.676 1.00 92.25 647 SER A C 1
ATOM 4914 O O . SER A 1 647 ? 33.046 -1.067 -20.776 1.00 92.25 647 SER A O 1
ATOM 4916 N N . PHE A 1 648 ? 31.352 -0.331 -19.486 1.00 91.06 648 PHE A N 1
ATOM 4917 C CA . PHE A 1 648 ? 32.018 -0.561 -18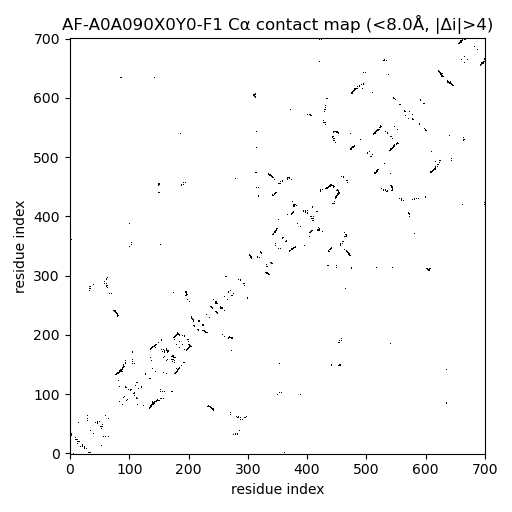.197 1.00 91.06 648 PHE A CA 1
ATOM 4918 C C . PHE A 1 648 ? 32.519 -2.007 -18.047 1.00 91.06 648 PHE A C 1
ATOM 4920 O O . PHE A 1 648 ? 33.581 -2.253 -17.479 1.00 91.06 648 PHE A O 1
ATOM 4927 N N . TYR A 1 649 ? 31.782 -2.977 -18.592 1.00 90.25 649 TYR A N 1
ATOM 4928 C CA . TYR A 1 649 ? 32.116 -4.398 -18.479 1.00 90.25 649 TYR A CA 1
ATOM 4929 C C . TYR A 1 649 ? 33.070 -4.899 -19.573 1.00 90.25 649 TYR A C 1
ATOM 4931 O O . TYR A 1 649 ? 33.547 -6.040 -19.508 1.00 90.25 649 TYR A O 1
ATOM 4939 N N . GLY A 1 650 ? 33.311 -4.096 -20.615 1.00 89.81 650 GLY A N 1
ATOM 4940 C CA . GLY A 1 650 ? 34.190 -4.432 -21.741 1.00 89.81 650 GLY A CA 1
ATOM 4941 C C . GLY A 1 650 ? 33.842 -5.740 -22.468 1.00 89.81 650 GLY A C 1
ATOM 4942 O O . GLY A 1 650 ? 34.702 -6.314 -23.129 1.00 89.81 650 GLY A O 1
ATOM 4943 N N . GLY A 1 651 ? 32.624 -6.268 -22.294 1.00 84.44 651 GLY A N 1
ATOM 4944 C CA . GLY A 1 651 ? 32.210 -7.577 -22.818 1.00 84.44 651 GLY A CA 1
ATOM 4945 C C . GLY A 1 651 ? 32.923 -8.787 -22.193 1.00 84.44 651 GLY A C 1
ATOM 4946 O O . GLY A 1 651 ? 32.857 -9.883 -22.746 1.00 84.44 651 GLY A O 1
ATOM 4947 N N . THR A 1 652 ? 33.615 -8.611 -21.062 1.00 86.81 652 THR A N 1
ATOM 4948 C CA . THR A 1 652 ? 34.405 -9.675 -20.407 1.00 86.81 652 THR A CA 1
ATOM 4949 C C . THR A 1 652 ? 33.704 -10.313 -19.209 1.00 86.81 652 THR A C 1
ATOM 4951 O O . THR A 1 652 ? 34.113 -11.383 -18.753 1.00 86.81 652 THR A O 1
ATOM 4954 N N . LYS A 1 653 ? 32.636 -9.682 -18.699 1.00 86.69 653 LYS A N 1
ATOM 4955 C CA . LYS A 1 653 ? 31.849 -10.206 -17.578 1.00 86.69 653 LYS A CA 1
ATOM 4956 C C . LYS A 1 653 ? 31.220 -11.542 -17.982 1.00 86.69 653 LYS A C 1
ATOM 4958 O O . LYS A 1 653 ? 30.495 -11.633 -18.972 1.00 86.69 653 LYS A O 1
ATOM 4963 N N . LYS A 1 654 ? 31.503 -12.587 -17.206 1.00 89.94 654 LYS A N 1
ATOM 4964 C CA . LYS A 1 654 ? 30.889 -13.902 -17.390 1.00 89.94 654 LYS A CA 1
ATOM 4965 C C . LYS A 1 654 ? 29.401 -13.821 -17.038 1.00 89.94 654 LYS A C 1
ATOM 4967 O O . LYS A 1 654 ? 29.052 -13.300 -15.983 1.00 89.94 654 LYS A O 1
ATOM 4972 N N . VAL A 1 655 ? 28.554 -14.360 -17.911 1.00 91.50 655 VAL A N 1
ATOM 4973 C CA . VAL A 1 655 ? 27.124 -14.567 -17.656 1.00 91.50 655 VAL A CA 1
ATOM 4974 C C . VAL A 1 655 ? 26.913 -16.057 -17.438 1.00 91.50 655 VAL A C 1
ATOM 4976 O O . VAL A 1 655 ? 27.222 -16.851 -18.323 1.00 91.50 655 VAL A O 1
ATOM 4979 N N . ASP A 1 656 ? 26.423 -16.435 -16.260 1.00 94.12 656 ASP A N 1
ATOM 4980 C CA . ASP A 1 656 ? 26.156 -17.836 -15.915 1.00 94.12 656 ASP A CA 1
ATOM 4981 C C . ASP A 1 656 ? 24.712 -18.258 -16.226 1.00 94.12 656 ASP A C 1
ATOM 4983 O O . ASP A 1 656 ? 24.454 -19.439 -16.440 1.00 94.12 656 ASP A O 1
ATOM 4987 N N . LEU A 1 657 ? 23.780 -17.303 -16.288 1.00 94.56 657 LEU A N 1
ATOM 4988 C CA . LEU A 1 657 ? 22.365 -17.510 -16.593 1.00 94.56 657 LEU A CA 1
ATOM 4989 C C . LEU A 1 657 ? 21.781 -16.228 -17.199 1.00 94.56 657 LEU A C 1
ATOM 4991 O O . LEU A 1 657 ? 22.013 -15.138 -16.682 1.00 94.56 657 LEU A O 1
ATOM 4995 N N . GLY A 1 658 ? 21.008 -16.363 -18.274 1.00 92.44 658 GLY A N 1
ATOM 4996 C CA . GLY A 1 658 ? 20.153 -15.307 -18.810 1.00 92.44 658 GLY A CA 1
ATOM 4997 C C . GLY A 1 658 ? 18.685 -15.591 -18.502 1.00 92.44 658 GLY A C 1
ATOM 4998 O O . GLY A 1 658 ? 18.237 -16.735 -18.591 1.00 92.44 658 GLY A O 1
ATOM 4999 N N . PHE A 1 659 ? 17.924 -14.552 -18.179 1.00 91.75 659 PHE A N 1
ATOM 5000 C CA . PHE A 1 659 ? 16.493 -14.658 -17.921 1.00 91.75 659 PHE A CA 1
ATOM 5001 C C . PHE A 1 659 ? 15.755 -13.494 -18.588 1.00 91.75 659 PHE A C 1
ATOM 5003 O O . PHE A 1 659 ? 16.116 -12.336 -18.388 1.00 91.75 659 PHE A O 1
ATOM 5010 N N . VAL A 1 660 ? 14.736 -13.803 -19.390 1.00 89.25 660 VAL A N 1
ATOM 5011 C CA . VAL A 1 660 ? 13.888 -12.811 -20.066 1.00 89.25 660 VAL A CA 1
ATOM 5012 C C . VAL A 1 660 ? 12.433 -13.128 -19.747 1.00 89.25 660 VAL A C 1
ATOM 5014 O O . VAL A 1 660 ? 11.875 -14.083 -20.286 1.00 89.25 660 VAL A O 1
ATOM 5017 N N . GLY A 1 661 ? 11.816 -12.333 -18.872 1.00 80.50 661 GLY A N 1
ATOM 5018 C CA . GLY A 1 661 ? 10.423 -12.556 -18.487 1.00 80.50 661 GLY A CA 1
ATOM 5019 C C . GLY A 1 661 ? 10.020 -11.967 -17.144 1.00 80.50 661 GLY A C 1
ATOM 5020 O O . GLY A 1 661 ? 10.279 -12.562 -16.112 1.00 80.50 661 GLY A O 1
ATOM 5021 N N . SER A 1 662 ? 9.351 -10.820 -17.120 1.00 82.81 662 SER A N 1
ATOM 5022 C CA . SER A 1 662 ? 8.814 -10.239 -15.880 1.00 82.81 662 SER A CA 1
ATOM 5023 C C . SER A 1 662 ? 7.638 -9.304 -16.171 1.00 82.81 662 SER A C 1
ATOM 5025 O O . SER A 1 662 ? 7.211 -9.175 -17.321 1.00 82.81 662 SER A O 1
ATOM 5027 N N . CYS A 1 663 ? 7.117 -8.620 -15.148 1.00 80.88 663 CYS A N 1
ATOM 5028 C CA . CYS A 1 663 ? 6.137 -7.539 -15.309 1.00 80.88 663 CYS A CA 1
ATOM 5029 C C . CYS A 1 663 ? 6.606 -6.437 -16.276 1.00 80.88 663 CYS A C 1
ATOM 5031 O O . CYS A 1 663 ? 5.784 -5.896 -17.017 1.00 80.88 663 CYS A O 1
ATOM 5033 N N . MET A 1 664 ? 7.918 -6.206 -16.355 1.00 79.44 664 MET A N 1
ATOM 5034 C CA . MET A 1 664 ? 8.543 -5.198 -17.215 1.00 79.44 664 MET A CA 1
ATOM 5035 C C . MET A 1 664 ? 8.551 -5.580 -18.699 1.00 79.44 664 MET A C 1
ATOM 5037 O O . MET A 1 664 ? 8.794 -4.725 -19.544 1.00 79.44 664 MET A O 1
ATOM 5041 N N . VAL A 1 665 ? 8.295 -6.850 -19.033 1.00 77.25 665 VAL A N 1
ATOM 5042 C CA . VAL A 1 665 ? 8.319 -7.317 -20.424 1.00 77.25 665 VAL A CA 1
ATOM 5043 C C . VAL A 1 665 ? 7.049 -6.878 -21.150 1.00 77.25 665 VAL A C 1
ATOM 5045 O O . VAL A 1 665 ? 5.935 -7.184 -20.704 1.00 77.25 665 VAL A O 1
ATOM 5048 N N . HIS A 1 666 ? 7.187 -6.159 -22.262 1.00 70.50 666 HIS A N 1
ATOM 5049 C CA . HIS A 1 666 ? 6.072 -5.628 -23.041 1.00 70.50 666 HIS A CA 1
ATOM 5050 C C . HIS A 1 666 ? 5.281 -6.740 -23.747 1.00 70.50 666 HIS A C 1
ATOM 5052 O O . HIS A 1 666 ? 5.858 -7.679 -24.309 1.00 70.50 666 HIS A O 1
ATOM 5058 N N . LYS A 1 667 ? 3.943 -6.612 -23.770 1.00 65.81 667 LYS A N 1
ATOM 5059 C CA . LYS A 1 667 ? 3.033 -7.585 -24.397 1.00 65.81 667 LYS A CA 1
ATOM 5060 C C . LYS A 1 667 ? 3.338 -7.688 -25.898 1.00 65.81 667 LYS A C 1
ATOM 5062 O O . LYS A 1 667 ? 2.967 -6.834 -26.694 1.00 65.81 667 LYS A O 1
ATOM 5067 N N . GLY A 1 668 ? 4.042 -8.749 -26.289 1.00 61.25 668 GLY A N 1
ATOM 5068 C CA . GLY A 1 668 ? 4.368 -9.057 -27.683 1.00 61.25 668 GLY A CA 1
ATOM 5069 C C . GLY A 1 668 ? 5.511 -8.252 -28.322 1.00 61.25 668 GLY A C 1
ATOM 5070 O O . GLY A 1 668 ? 5.819 -8.529 -29.480 1.00 61.25 668 GLY A O 1
ATOM 5071 N N . GLY A 1 669 ? 6.145 -7.304 -27.621 1.00 73.50 669 GLY A N 1
ATOM 5072 C CA . GLY A 1 669 ? 7.279 -6.510 -28.130 1.00 73.50 669 GLY A CA 1
ATOM 5073 C C . GLY A 1 669 ? 8.616 -7.221 -27.932 1.00 73.50 669 GLY A C 1
ATOM 5074 O O . GLY A 1 669 ? 9.235 -7.680 -28.891 1.00 73.50 669 GLY A O 1
ATOM 5075 N N . ASP A 1 670 ? 9.016 -7.412 -26.678 1.00 80.50 670 ASP A N 1
ATOM 5076 C CA . ASP A 1 670 ? 10.361 -7.901 -26.343 1.00 80.50 670 ASP A CA 1
ATOM 5077 C C . ASP A 1 670 ? 10.593 -9.345 -26.788 1.00 80.50 670 ASP A C 1
ATOM 5079 O O . ASP A 1 670 ? 11.695 -9.717 -27.181 1.00 80.50 670 ASP A O 1
ATOM 5083 N N . MET A 1 671 ? 9.539 -10.167 -26.811 1.00 85.44 671 MET A N 1
ATOM 5084 C CA . MET A 1 671 ? 9.619 -11.526 -27.358 1.00 85.44 671 MET A CA 1
ATOM 5085 C C . MET A 1 671 ? 9.923 -11.516 -28.861 1.00 85.44 671 MET A C 1
ATOM 5087 O O . MET A 1 671 ? 10.654 -12.380 -29.348 1.00 85.44 671 MET A O 1
ATOM 5091 N N . LYS A 1 672 ? 9.408 -10.527 -29.607 1.00 86.62 672 LYS A N 1
ATOM 5092 C CA . LYS A 1 672 ? 9.749 -10.348 -31.026 1.00 86.62 672 LYS A CA 1
ATOM 5093 C C . LYS A 1 672 ? 11.178 -9.844 -31.184 1.00 86.62 672 LYS A C 1
ATOM 5095 O O . LYS A 1 672 ? 11.861 -10.323 -32.085 1.00 86.62 672 LYS A O 1
ATOM 5100 N N . ILE A 1 673 ? 11.636 -8.943 -30.308 1.00 87.56 673 ILE A N 1
ATOM 5101 C CA . ILE A 1 673 ? 13.030 -8.471 -30.287 1.00 87.56 673 ILE A CA 1
ATOM 5102 C C . ILE A 1 673 ? 13.971 -9.655 -30.051 1.00 87.56 673 ILE A C 1
ATOM 5104 O O . ILE A 1 673 ? 14.843 -9.907 -30.879 1.00 87.56 673 ILE A O 1
ATOM 5108 N N . LEU A 1 674 ? 13.734 -10.451 -29.004 1.00 89.81 674 LEU A N 1
ATOM 5109 C CA . LEU A 1 674 ? 14.515 -11.653 -28.709 1.00 89.81 674 LEU A CA 1
ATOM 5110 C C . LEU A 1 674 ? 14.510 -12.628 -29.893 1.00 89.81 674 LEU A C 1
ATOM 5112 O O . LEU A 1 674 ? 15.569 -13.069 -30.337 1.00 89.81 674 LEU A O 1
ATOM 5116 N N . ALA A 1 675 ? 13.337 -12.934 -30.454 1.00 91.25 675 ALA A N 1
ATOM 5117 C CA . ALA A 1 675 ? 13.234 -13.817 -31.612 1.00 91.25 675 ALA A CA 1
ATOM 5118 C C . ALA A 1 675 ? 14.013 -13.278 -32.824 1.00 91.25 675 ALA A C 1
ATOM 5120 O O . ALA A 1 675 ? 14.666 -14.049 -33.528 1.00 91.25 675 ALA A O 1
ATOM 5121 N N . GLN A 1 676 ? 13.979 -11.965 -33.067 1.00 92.62 676 GLN A N 1
ATOM 5122 C CA . GLN A 1 676 ? 14.733 -11.336 -34.148 1.00 92.62 676 GLN A CA 1
ATOM 5123 C C . GLN A 1 676 ? 16.244 -11.370 -33.884 1.00 92.62 676 GLN A C 1
ATOM 5125 O O . GLN A 1 676 ? 17.005 -11.659 -34.805 1.00 92.62 676 GLN A O 1
ATOM 5130 N N . MET A 1 677 ? 16.688 -11.155 -32.642 1.00 91.31 677 MET A N 1
ATOM 5131 C CA . MET A 1 677 ? 18.095 -11.297 -32.254 1.00 91.31 677 MET A CA 1
ATOM 5132 C C . MET A 1 677 ? 18.603 -12.721 -32.509 1.00 91.31 677 MET A C 1
ATOM 5134 O O . MET A 1 677 ? 19.659 -12.893 -33.115 1.00 91.31 677 MET A O 1
ATOM 5138 N N . LEU A 1 678 ? 17.833 -13.743 -32.122 1.00 93.50 678 LEU A N 1
ATOM 5139 C CA . LEU A 1 678 ? 18.190 -15.145 -32.361 1.00 93.50 678 LEU A CA 1
ATOM 5140 C C . LEU A 1 678 ? 18.253 -15.475 -33.861 1.00 93.50 678 LEU A C 1
ATOM 5142 O O . LEU A 1 678 ? 19.212 -16.107 -34.300 1.00 93.50 678 LEU A O 1
ATOM 5146 N N . LYS A 1 679 ? 17.299 -14.985 -34.664 1.00 95.25 679 LYS A N 1
ATOM 5147 C CA . LYS A 1 679 ? 17.331 -15.120 -36.134 1.00 95.25 679 LYS A CA 1
ATOM 5148 C C . LYS A 1 679 ? 18.545 -14.434 -36.757 1.00 95.25 679 LYS A C 1
ATOM 5150 O O . LYS A 1 679 ? 19.131 -14.967 -37.693 1.00 95.25 679 LYS A O 1
ATOM 5155 N N . ASN A 1 680 ? 18.938 -13.266 -36.249 1.00 94.94 680 ASN A N 1
ATOM 5156 C CA . ASN A 1 680 ? 20.124 -12.559 -36.731 1.00 94.94 680 ASN A CA 1
ATOM 5157 C C . ASN A 1 680 ? 21.402 -13.361 -36.438 1.00 94.94 680 ASN A C 1
ATOM 5159 O O . ASN A 1 680 ? 22.253 -13.485 -37.316 1.00 94.94 680 ASN A O 1
ATOM 5163 N N . ILE A 1 681 ? 21.517 -13.947 -35.241 1.00 94.06 681 ILE A N 1
ATOM 5164 C CA . ILE A 1 681 ? 22.633 -14.832 -34.867 1.00 94.06 681 ILE A CA 1
ATOM 5165 C C . ILE A 1 681 ? 22.665 -16.064 -35.776 1.00 94.06 681 ILE A C 1
ATOM 5167 O O . ILE A 1 681 ? 23.720 -16.413 -36.301 1.00 94.06 681 ILE A O 1
ATOM 5171 N N . GLU A 1 682 ? 21.515 -16.696 -36.012 1.00 95.75 682 GLU A N 1
ATOM 5172 C CA . GLU A 1 682 ? 21.405 -17.840 -36.919 1.00 95.75 682 GLU A CA 1
ATOM 5173 C C . GLU A 1 682 ? 21.811 -17.474 -38.352 1.00 95.75 682 GLU A C 1
ATOM 5175 O O . GLU A 1 682 ? 22.579 -18.201 -38.975 1.00 95.75 682 GLU A O 1
ATOM 5180 N N . ALA A 1 683 ? 21.377 -16.319 -38.860 1.00 96.12 683 ALA A N 1
ATOM 5181 C CA . ALA A 1 683 ? 21.754 -15.847 -40.189 1.00 96.12 683 ALA A CA 1
ATOM 5182 C C . ALA A 1 683 ? 23.262 -15.559 -40.312 1.00 96.12 683 ALA A C 1
ATOM 5184 O O . ALA A 1 683 ? 23.850 -15.798 -41.366 1.00 96.12 683 ALA A O 1
ATOM 5185 N N . GLN A 1 684 ? 23.895 -15.059 -39.246 1.00 95.56 684 GLN A N 1
ATOM 5186 C CA . GLN A 1 684 ? 25.323 -14.724 -39.231 1.00 95.56 684 GLN A CA 1
ATOM 5187 C C . GLN A 1 684 ? 26.229 -15.945 -39.023 1.00 95.56 684 GLN A C 1
ATOM 5189 O O . GLN A 1 684 ? 27.320 -16.003 -39.587 1.00 95.56 684 GLN A O 1
ATOM 5194 N N . HIS A 1 685 ? 25.797 -16.918 -38.217 1.00 94.25 685 HIS A N 1
ATOM 5195 C CA . HIS A 1 685 ? 26.638 -18.031 -37.762 1.00 94.25 685 HIS A CA 1
ATOM 5196 C C . HIS A 1 685 ? 26.153 -19.417 -38.216 1.00 94.25 685 HIS A C 1
ATOM 5198 O O . HIS A 1 685 ? 26.813 -20.419 -37.942 1.00 94.25 685 HIS A O 1
ATOM 5204 N N . GLY A 1 686 ? 25.007 -19.500 -38.892 1.00 95.00 686 GLY A N 1
ATOM 5205 C CA . GLY A 1 686 ? 24.378 -20.739 -39.360 1.00 95.00 686 GLY A CA 1
ATOM 5206 C C . GLY A 1 686 ? 23.675 -21.562 -38.274 1.00 95.00 686 GLY A C 1
ATOM 5207 O O . GLY A 1 686 ? 23.019 -22.547 -38.599 1.00 95.00 686 GLY A O 1
ATOM 5208 N N . LYS A 1 687 ? 23.820 -21.195 -36.994 1.00 94.56 687 LYS A N 1
ATOM 5209 C CA . LYS A 1 687 ? 23.138 -21.806 -35.844 1.00 94.56 687 LYS A CA 1
ATOM 5210 C C . LYS A 1 687 ? 23.132 -20.852 -34.648 1.00 94.56 687 LYS A C 1
ATOM 5212 O O . LYS A 1 687 ? 23.997 -19.984 -34.540 1.00 94.56 687 LYS A O 1
ATOM 5217 N N . VAL A 1 688 ? 22.213 -21.074 -33.711 1.00 94.06 688 VAL A N 1
ATOM 5218 C CA . VAL A 1 688 ? 22.229 -20.440 -32.385 1.00 94.06 688 VAL A CA 1
ATOM 5219 C C . VAL A 1 688 ? 22.889 -21.391 -31.387 1.00 94.06 688 VAL A C 1
ATOM 5221 O O . VAL A 1 688 ? 22.447 -22.527 -31.225 1.00 94.06 688 VAL A O 1
ATOM 5224 N N . GLU A 1 689 ? 23.941 -20.934 -30.708 1.00 92.25 689 GLU A N 1
ATOM 5225 C CA . GLU A 1 689 ? 24.608 -21.681 -29.638 1.00 92.25 689 GLU A CA 1
ATOM 5226 C C . GLU A 1 689 ? 24.664 -20.829 -28.366 1.00 92.25 689 GLU A C 1
ATOM 5228 O O . GLU A 1 689 ? 25.269 -19.755 -28.339 1.00 92.25 689 GLU A O 1
ATOM 5233 N N . PHE A 1 690 ? 24.013 -21.308 -27.307 1.00 91.94 690 PHE A N 1
ATOM 5234 C CA . PHE A 1 690 ? 23.952 -20.619 -26.024 1.00 91.94 690 PHE A CA 1
ATOM 5235 C C . PHE A 1 690 ? 25.186 -20.950 -25.178 1.00 91.94 690 PHE A C 1
ATOM 5237 O O . PHE A 1 690 ? 25.413 -22.103 -24.822 1.00 91.94 690 PHE A O 1
ATOM 5244 N N . LYS A 1 691 ? 25.972 -19.925 -24.827 1.00 90.44 691 LYS A N 1
ATOM 5245 C CA . LYS A 1 691 ? 27.136 -20.058 -23.925 1.00 90.44 691 LYS A CA 1
ATOM 5246 C C . LYS A 1 691 ? 26.753 -20.117 -22.442 1.00 90.44 691 LYS A C 1
ATOM 5248 O O . LYS A 1 691 ? 27.573 -20.507 -21.619 1.00 90.44 691 LYS A O 1
ATOM 5253 N N . ALA A 1 692 ? 25.524 -19.722 -22.126 1.00 93.44 692 ALA A N 1
ATOM 5254 C CA . ALA A 1 692 ? 24.897 -19.804 -20.816 1.00 93.44 692 ALA A CA 1
ATOM 5255 C C . ALA A 1 692 ? 23.427 -20.200 -21.012 1.00 93.44 692 ALA A C 1
ATOM 5257 O O . ALA A 1 692 ? 22.854 -19.837 -22.044 1.00 93.44 692 ALA A O 1
ATOM 5258 N N . PRO A 1 693 ? 22.798 -20.917 -20.067 1.00 94.75 693 PRO A N 1
ATOM 5259 C CA . PRO A 1 693 ? 21.368 -21.183 -20.127 1.00 94.75 693 PRO A CA 1
ATOM 5260 C C . PRO A 1 693 ? 20.571 -19.879 -20.265 1.00 94.75 693 PRO A C 1
ATOM 5262 O O . PRO A 1 693 ? 20.872 -18.891 -19.596 1.00 94.75 693 PRO A O 1
ATOM 5265 N N . LEU A 1 694 ? 19.556 -19.886 -21.131 1.00 93.00 694 LEU A N 1
ATOM 5266 C CA . LEU A 1 694 ? 18.595 -18.796 -21.283 1.00 93.00 694 LEU A CA 1
ATOM 5267 C C . LEU A 1 694 ? 17.206 -19.318 -20.923 1.00 93.00 694 LEU A C 1
ATOM 5269 O O . LEU A 1 694 ? 16.712 -20.256 -21.548 1.00 93.00 694 LEU A O 1
ATOM 5273 N N . VAL A 1 695 ? 16.574 -18.692 -19.938 1.00 92.12 695 VAL A N 1
ATOM 5274 C CA . VAL A 1 695 ? 15.183 -18.955 -19.563 1.00 92.12 695 VAL A CA 1
ATOM 5275 C C . VAL A 1 695 ? 14.312 -17.832 -20.116 1.00 92.12 695 VAL A C 1
ATOM 5277 O O . VAL A 1 695 ? 14.606 -16.655 -19.913 1.00 92.12 695 VAL A O 1
ATOM 5280 N N . VAL A 1 696 ? 13.238 -18.197 -20.815 1.00 89.31 696 VAL A N 1
ATOM 5281 C CA . VAL A 1 696 ? 12.273 -17.251 -21.385 1.00 89.31 696 VAL A CA 1
ATOM 5282 C C . VAL A 1 696 ? 10.907 -17.512 -20.761 1.00 89.31 696 VAL A C 1
ATOM 5284 O O . VAL A 1 696 ? 10.385 -18.619 -20.874 1.00 89.31 696 VAL A O 1
ATOM 5287 N N . ALA A 1 697 ? 10.342 -16.499 -20.106 1.00 85.69 697 ALA A N 1
ATOM 5288 C CA . ALA A 1 697 ? 9.056 -16.560 -19.418 1.00 85.69 697 ALA A CA 1
ATOM 5289 C C . ALA A 1 697 ? 8.148 -15.409 -19.900 1.00 85.69 697 ALA A C 1
ATOM 5291 O O . ALA A 1 697 ? 8.232 -14.297 -19.379 1.00 85.69 697 ALA A O 1
ATOM 5292 N N . PRO A 1 698 ? 7.302 -15.628 -20.923 1.00 80.06 698 PRO A N 1
ATOM 5293 C CA . PRO A 1 698 ? 6.381 -14.603 -21.412 1.00 80.06 698 PRO A CA 1
ATOM 5294 C C . PRO A 1 698 ? 5.472 -14.075 -20.292 1.00 80.06 698 PRO A C 1
ATOM 5296 O O . PRO A 1 698 ? 5.013 -14.844 -19.451 1.00 80.06 698 PRO A O 1
ATOM 5299 N N . SER A 1 699 ? 5.202 -12.766 -20.284 1.00 72.12 699 SER A N 1
ATOM 5300 C CA . SER A 1 699 ? 4.399 -12.116 -19.235 1.00 72.12 699 SER A CA 1
ATOM 5301 C C . SER A 1 699 ? 2.886 -12.353 -19.369 1.00 72.12 699 SER A C 1
ATOM 5303 O O . SER A 1 699 ? 2.144 -12.079 -18.423 1.00 72.12 699 SER A O 1
ATOM 5305 N N . ASN A 1 700 ? 2.445 -12.875 -20.518 1.00 68.12 700 ASN A N 1
ATOM 5306 C CA . ASN A 1 700 ? 1.072 -13.249 -20.853 1.00 68.12 700 ASN A CA 1
ATOM 5307 C C . ASN A 1 700 ? 1.050 -14.354 -21.934 1.00 68.12 700 ASN A C 1
ATOM 5309 O O . ASN A 1 700 ? 2.000 -14.448 -22.719 1.00 68.12 700 ASN A O 1
ATOM 5313 N N . ILE A 1 701 ? -0.012 -15.176 -21.971 1.00 47.84 701 ILE A N 1
ATOM 5314 C CA . ILE A 1 701 ? -0.220 -16.259 -22.964 1.00 47.84 701 ILE A CA 1
ATOM 5315 C C . ILE A 1 701 ? -1.328 -15.898 -23.952 1.00 47.84 701 ILE A C 1
ATOM 5317 O O . ILE A 1 701 ? -2.428 -15.502 -23.501 1.00 47.84 701 ILE A O 1
#

Sequence (701 aa):
MKGGPSIEVLLDLALGEDAAIAADAAKVLKTQVFLYEADMALLENAYKAGNPIAKELLESYSQAEFFTKLPDVEEKIEIVTYIAGVGDISTDLLSPGADAHSRSDRELHGQCMFEHNKDMQNELLALKEQHPDKRVMLIAEKGTMGVGSSRMSGVNNVALWTGVPFSPYVPFINFAPVIAGTNGIAPIFLTTVGVTGGIGIDLKNWVQKKDAEGNTVVDADGEPVLEEVYSVATGTVLTINTKTKKLYNGDKELKDISAALTPPKMEFIKAGGSYAVVFGKKLQTLACKILEIDIPQVYAPSKEVSVEGQGLTAVEKIFNKNAVGNTPGKTLHAGSNVRVEVNIVGSQDTTGLMTSQELEMMAATIISPIVDAGYQSGCHTASVWDDRSKANIPRLMSFMNDFGLITARDPKGQYHAMTDVIHKVLNDITVDDWDIIIGGDSHTRMSKGVAFGADSGTVALALATGEATMPIPESVKVTFKGEMRSFMDFRDVVHATQQQMLKQFGGENVFQGRIIEVHIGTLTADQAFTFTDWTAEMKAKASICISEEETLIESLEISKGRIQIMIDKGMDNDNKVLQGLVDKANARIQELKTGIKPALKPDADANYYADVVIDLDEIAEPMIADPDVNNDDVSKRYTHDTIRPLSFYGGTKKVDLGFVGSCMVHKGGDMKILAQMLKNIEAQHGKVEFKAPLVVAPSNI

Secondary structure (DSSP, 8-state):
--STHHHHHHHHHHTSS-HHHHHHHHHHHTT-----HHHHHHHHHHHHTT-HHHHHHHHHHHTTHHHHTSPPPPSEEEEEEEEEEES-EEHHHHS-GGGGGGTT-HHHHHTTTTTT-HHHHHHHHHHHHH-TTSEEEEEEETS-EEES---THHHHHHHHHHSEEEETTEEEEEE--EEEETT-B-HHHHHHHHHTT-EEEE---EEE-B-TTSPBPB-TTSPBPEEESS---TT-EEEEETTTTEEEETTEEEEE-GGGS-HHHHHHHHHTSSHHHHHHHHHHHHHHHHHT-PPP--SPPP-----TT-B--HHHHHHHHTB-SPPTTPPP-TT-EEEEE--EEEE-TTTHHHHHHHHHHTT--S--TT-SEEEE---SSSS---HHHHHHHHHHHHHHHHHT-EESS-TT--SPPP---HHHHHHHH---TT-EEEESSTT---SSSEEEE--HHHHHHHHHHSEEEEE---EEEEEEES---TT--HHHHHHHHHHHHHHHTTT--TTTTSEEEEEEESS-HHHHHHHHHHTTTTT-SEEEEEE-HHHHHHHHHHHHHHHHHHHHTT---TT-HHHHHHHHHHHHHHHHHHTSSPPP---TTBPPSEEEEEESTT--S-EEE---TT-SSGGGTT-S--EEEGGGGTTTS--S-EEE-STTS-TTSHHHHHHHHHHHHHHHHSS---SS-EEE--S--

Radius of gyration: 26.23 Å; Cα contacts (8 Å, |Δi|>4): 1452; chains: 1; bounding box: 79×60×72 Å

Solvent-accessible surface area (backbone atoms only — not comparable to full-atom values): 36680 Å² total; per-residue (Å²): 127,75,28,39,78,56,46,59,54,34,50,54,39,27,73,45,87,52,64,68,56,11,51,55,29,42,62,53,52,50,61,51,42,54,68,52,72,70,56,51,49,52,40,50,52,39,33,77,73,66,38,66,56,36,45,52,47,35,54,38,33,32,62,36,43,51,59,72,72,44,68,77,66,66,56,67,45,49,30,31,28,36,63,78,42,72,8,60,32,42,24,44,44,34,39,34,73,92,51,42,90,35,49,68,42,47,68,69,37,41,64,35,34,57,67,52,37,60,68,61,52,51,51,53,50,52,51,44,68,76,34,78,87,38,41,43,30,43,27,11,41,79,12,30,24,37,36,81,63,35,58,49,48,23,55,49,29,46,10,54,76,36,27,43,81,68,42,99,87,45,81,75,42,36,21,46,24,37,38,30,6,29,71,15,58,31,71,51,46,47,50,49,34,35,46,34,13,24,42,56,41,60,58,56,31,54,42,73,34,59,49,100,88,67,47,74,37,53,49,99,87,68,45,73,39,73,41,78,79,56,88,64,56,64,71,40,62,34,35,43,28,65,78,83,25,32,35,24,50,81,91,44,78,74,43,80,42,47,88,47,57,38,66,72,49,48,52,13,42,44,62,54,10,32,62,57,51,56,36,35,54,52,46,20,53,53,26,15,59,75,68,73,48,81,79,61,88,75,68,75,78,64,50,77,34,64,62,89,96,54,42,41,39,49,65,39,49,35,50,57,73,35,50,53,94,65,70,85,94,63,68,56,36,61,70,14,46,42,36,27,54,30,32,37,40,41,34,32,54,71,34,33,53,44,19,52,51,41,23,54,75,51,35,49,66,51,53,24,88,64,32,61,43,38,40,37,28,39,33,81,46,56,86,56,72,44,76,66,47,63,61,47,50,58,53,47,30,35,53,43,39,71,25,64,30,41,48,29,38,51,71,83,64,81,38,82,64,43,57,38,34,50,61,66,53,50,47,34,69,48,48,46,64,68,37,35,33,42,13,34,34,50,56,32,16,31,26,49,14,42,13,31,33,28,24,22,59,60,37,24,41,29,42,49,65,9,38,46,77,49,60,41,58,49,38,31,39,37,40,74,44,80,57,74,48,92,88,63,56,73,68,33,53,51,52,45,46,56,55,53,44,26,66,76,49,79,67,46,70,81,44,52,65,15,30,43,42,34,56,71,31,73,53,39,43,72,60,40,24,47,50,29,32,51,35,43,76,57,45,24,50,31,21,30,50,38,46,36,58,69,33,45,43,54,37,39,53,53,20,40,56,52,48,48,52,42,46,77,52,64,55,47,52,98,86,38,40,53,58,51,46,42,52,48,25,52,51,49,45,48,28,46,77,70,55,80,47,62,59,66,63,49,41,98,59,34,77,57,79,43,82,43,76,39,60,30,63,77,58,79,67,58,56,41,69,40,42,49,79,80,47,91,53,66,52,60,34,72,35,74,81,44,70,42,52,54,73,80,51,69,83,66,70,86,65,78,66,46,77,51,60,42,86,68,48,41,91,75,48,52,64,50,52,52,53,49,53,50,50,52,43,22,71,75,66,78,50,80,79,76,91,35,60,73,49,78,42,75,42,61,134

Mean predicted aligned error: 6.28 Å

InterPro domains:
  IPR001030 Aconitase/3-isopropylmalate dehydratase large subunit, alpha/beta/alpha domain [PF00330] (316-699)
  IPR015928 Aconitase/3-isopropylmalate dehydratase, swivel [G3DSA:3.20.19.10] (73-291)
  IPR015929 Aconitase B, swivel [PF06434] (86-312)
  IPR015931 Aconitase/3-isopropylmalate dehydratase large subunit, alpha/beta/alpha, subdomain 1/3 [G3DSA:3.30.499.10] (336-473)
  IPR015931 Aconitase/3-isopropylmalate dehydratase large subunit, alpha/beta/alpha, subdomain 1/3 [G3DSA:3.30.499.10] (638-700)
  IPR015932 Aconitase, domain 2 [G3DSA:3.40.1060.10] (323-623)
  IPR015933 Aconitase B, HEAT-like domain [PF11791] (1-67)
  IPR036008 Aconitase, iron-sulfur domain [SSF53732] (309-699)
  IPR036288 Aconitase B, HEAT-like domain superfamily [G3DSA:1.25.40.310] (1-72)
  IPR036288 Aconitase B, HEAT-like domain superfamily [SSF74778] (1-71)
  IPR050926 Aconitase/IPM Isomerase [PTHR43160] (306-699)

Organism: NCBI:txid221126

Nearest PDB structures (foldseek):
  1l5j-assembly2_B  TM=9.073E-01  e=1.443E-50  Escherichia coli
  4kp2-assembly1_B-2  TM=8.533E-01  e=1.414E-16  Methanocaldococcus jannaschii DSM 2661
  4kp1-assembly1_A  TM=7.999E-01  e=1.198E-16  Methanocaldococcus jannaschii DSM 2661
  1b0m-assembly1_A  TM=8.205E-01  e=1.403E-14  Sus scrofa
  7acn-assembly1_A  TM=8.202E-01  e=2.068E-14  Sus scrofa